Protein 3PFV (pdb70)

Secondary structure (DSSP, 8-state):
-HHHHHHHHHHHHHHHHT-GGG---SSSS-HHHHHHHHHHHHHHHHHHS-SHHHHHHHHT-HHHHHHHHHHHHHHHHHHHHHHHHGGGGG-TT-HHHHHHHHHHHHHHHHHHHHHHHSGGGS--GGGPPPSSHHHHHHHHHHHTT-SEEEHHHHHHHHHHHS----HHHHHHHHHHH-TT-SSEEEHHHHHHHHHHT--GGGHHHHHIIIIIS-TTB-SS--HHHHHHHHGGGTTSTTEEEEEE-SSSTTSEEEEEE-TTS-EEEE--SSS-HHHHHHHHHHTTSS-EETT-S-----GGG-/--SHHHHHHHHHHHHHHHHHHT-GGG----SSS-HHHHHHHHHHHHHHHHHH--SHHHHHHHHT-HHHHHHHHHHHHHHHHHHHHHHHHGGGGT-TT-HHHHHHHHHHHHHHHHHHHHHHHSGGG---GGG---SSHHHHHHHHHHHTT-SEEEHHHHHHHHHHHS----HHHHHHHHHHH-TT-SSEEEHHHHHHHHHHT--GGGHHHHHIIIIIS-TTB-SS--HHHHHHHHHTTTTSTTEEEEEE-SSSTTSEEEEEE-TTS-EEEE---SS-HHHHHHHHHHTTSS-EETT-S-----HHHH----/------TT-/------SS--

Foldseek 3Di:
DLLVVLLVLLVCLLVVVVPCLQVFDPAPLGSNCLSVLQNVLVVQQCVVLPDDVSVVVLCVQPVNVLLSVLSSVLSVVSVVLCVVCVVVSSPPPHPSVVVVLLSSLLSLVSSVLCCQQQPSNRGDLLPRQQDDPVLRVLCCVQPNRFFKAALVSVQVSLCVQPNDDDDVSSVVVCLQQVSNPSRMHGSSSSSLLCLQQDDPNCRSVSCCQQPVPFLQEDERDDPVRQQVLCLVVLVPWLEKHKYAHSVDGS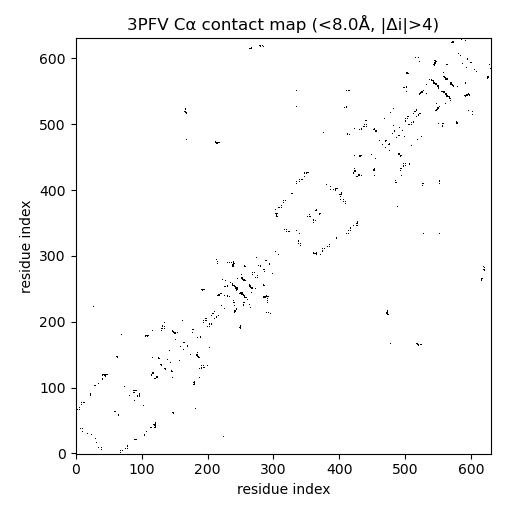WMWIWTRHPVSDIDIDIDDPDHPLVVLVVCCVVSRHQARSNHHDGDDSVVVD/DLAPVLQVVLLVLLVCLLVVVVPCLQVADPDPLGSNCLSVLQVVLVVQQVVVQPDPVSRVVCSVQVVSVLLSVLSSVLSVVSVVLCVVCPVVSSVPPHPSVVVVLLSSLLSLVSSVLCCQQQPSNRGDQLVRDQDDPVLVVQCCVQPNRAFKAALVSVQVSLCVQPNDDDDVSSVVVCLQQVSNPSRMHGSVSSSLLCLQQDDPNCRSVSCCQQPVPFLQEDESDDPVRQQVLCLVVLVPFLEKHKYADSVDGSWMWIWTHHPVSDIDIDIDDPDHPLVVLVVCCVVRHHQARSNHHDGDDSVVVVPPDD/DPPDDDPVD/DPPDDDPVND

Nearest PDB structures (foldseek):
  3zni-assembly3_I  TM=9.903E-01  e=4.155E-47  Homo sapiens
  8qni-assembly1_A  TM=9.647E-01  e=6.508E-46  Homo sapiens
  8vw5-assembly2_B  TM=9.435E-01  e=2.060E-46  Homo sapiens
  8vw5-assembly1_A  TM=9.538E-01  e=6.842E-46  Homo sapiens
  8qth-assembly1_A  TM=9.384E-01  e=2.641E-45  Homo sapiens

Organism: Homo sapiens (NCBI:txid9606)

GO terms:
  GO:0005515 protein binding (F, IPI)
  GO:0005886 plasma membrane (C, IDA)
  GO:0061630 ubiquitin protein ligase activity (F, IDA)
  GO:0050821 protein stabilization (P, IDA)
  GO:0050860 negative regulation of T cell receptor signaling pathway (P, IDA)
  GO:0050868 negative regulation of T cell activation (P, IDA)
  GO:0070534 protein K63-linked ubiquitination (P, IDA)
  GO:0061630 ubiquitin protein ligase activity (F, EXP)
  GO:0008270 zinc ion binding (F, TAS)
  GO:0006607 NLS-bearing protein import into nucleus (P, TAS)
  GO:0007165 signal transduction (P, TAS)
  GO:0005829 cytosol (C, IDA)

B-factor: mean 48.86, std 21.07, range [18.51, 140.25]

Structure (mmCIF, N/CA/C/O backbone):
data_3PFV
#
_entry.id   3PFV
#
_cell.length_a   60.063
_cell.length_b   98.934
_cell.length_c   61.978
_cell.angle_alpha   90.00
_cell.angle_beta   110.63
_cell.angle_gamma   90.00
#
_symmetry.space_group_name_H-M   'P 1 21 1'
#
loop_
_entity.id
_entity.type
_entity.pdbx_description
1 polymer 'E3 ubiquitin-protein ligase CBL-B'
2 polymer '11-meric peptide from Epidermal growth factor receptor'
3 non-polymer 'SODIUM ION'
4 non-polymer 'CHLORIDE ION'
5 non-polymer 'SULFATE ION'
6 non-polymer 1,2-ETHANEDIOL
7 non-polymer 'TETRAETHYLENE GLYCOL'
8 water water
#
loop_
_atom_site.group_PDB
_atom_site.id
_atom_site.type_symbol
_atom_site.label_atom_id
_atom_site.label_alt_id
_atom_site.label_comp_id
_atom_site.label_asym_id
_atom_site.label_entity_id
_atom_site.label_seq_id
_atom_site.pdbx_PDB_ins_code
_atom_site.Cartn_x
_atom_site.Cartn_y
_atom_site.Cartn_z
_atom_site.occupancy
_atom_site.B_iso_or_equiv
_atom_site.auth_seq_id
_atom_site.auth_comp_id
_atom_site.auth_asym_id
_atom_site.auth_atom_id
_atom_site.pdbx_PDB_model_num
ATOM 1 N N . ARG A 1 8 ? 37.254 0.078 31.709 1.00 60.14 44 ARG A N 1
ATOM 2 C CA . ARG A 1 8 ? 37.604 1.485 32.063 1.00 56.53 44 ARG A CA 1
ATOM 3 C C . ARG A 1 8 ? 37.128 2.509 31.017 1.00 54.39 44 ARG A C 1
ATOM 4 O O . ARG A 1 8 ? 37.274 3.714 31.234 1.00 64.28 44 ARG A O 1
ATOM 6 N N . THR A 1 9 ? 36.578 2.062 29.892 1.00 130.89 45 THR A N 1
ATOM 7 C CA . THR A 1 9 ? 36.244 2.999 28.809 1.00 116.98 45 THR A CA 1
ATOM 8 C C . THR A 1 9 ? 35.424 4.221 29.280 1.00 100.87 45 THR A C 1
ATOM 9 O O . THR A 1 9 ? 35.477 5.276 28.650 1.00 88.74 45 THR A O 1
ATOM 13 N N . VAL A 1 10 ? 34.722 4.079 30.408 1.00 94.96 46 VAL A N 1
ATOM 14 C CA . VAL A 1 10 ? 34.018 5.185 31.059 1.00 88.99 46 VAL A CA 1
ATOM 15 C C . VAL A 1 10 ? 34.901 6.376 31.472 1.00 91.20 46 VAL A C 1
ATOM 16 O O . VAL A 1 10 ? 34.394 7.487 31.642 1.00 91.50 46 VAL A O 1
ATOM 18 N N . GLU A 1 11 ? 36.206 6.149 31.634 1.00 98.25 47 GLU A N 1
ATOM 19 C CA . GLU A 1 11 ? 37.150 7.202 32.039 1.00 101.33 47 GLU A CA 1
ATOM 20 C C . GLU A 1 11 ? 37.549 8.092 30.864 1.00 95.99 47 GLU A C 1
ATOM 21 O O . GLU A 1 11 ? 37.640 9.306 31.011 1.00 93.23 47 GLU A O 1
ATOM 23 N N . LYS A 1 12 ? 37.807 7.483 29.711 1.00 97.80 48 LYS A N 1
ATOM 24 C CA . LYS A 1 12 ? 38.058 8.235 28.480 1.00 97.54 48 LYS A CA 1
ATOM 25 C C . LYS A 1 12 ? 36.803 8.989 28.027 1.00 88.36 48 LYS A C 1
ATOM 26 O O . LYS A 1 12 ? 36.906 10.061 27.428 1.00 83.99 48 LYS A O 1
ATOM 28 N N . THR A 1 13 ? 35.623 8.434 28.301 1.00 87.53 49 THR A N 1
ATOM 29 C CA . THR A 1 13 ? 34.387 9.126 27.964 1.00 82.40 49 THR A CA 1
ATOM 30 C C . THR A 1 13 ? 34.275 10.417 28.781 1.00 81.09 49 THR A C 1
ATOM 31 O O . THR A 1 13 ? 33.902 11.453 28.228 1.00 74.39 49 THR A O 1
ATOM 35 N N . TRP A 1 14 ? 34.624 10.369 30.072 1.00 84.71 50 TRP A N 1
ATOM 36 C CA . TRP A 1 14 ? 34.574 11.573 30.919 1.00 84.83 50 TRP A CA 1
ATOM 37 C C . TRP A 1 14 ? 35.546 12.652 30.461 1.00 85.73 50 TRP A C 1
ATOM 38 O O . TRP A 1 14 ? 35.266 13.842 30.596 1.00 82.02 50 TRP A O 1
ATOM 49 N N . LYS A 1 15 ? 36.704 12.231 29.960 1.00 90.79 51 LYS A N 1
ATOM 50 C CA . LYS A 1 15 ? 37.726 13.172 29.491 1.00 93.51 51 LYS A CA 1
ATOM 51 C C . LYS A 1 15 ? 37.208 13.915 28.272 1.00 82.96 51 LYS A C 1
ATOM 52 O O . LYS A 1 15 ? 37.321 15.138 28.174 1.00 76.93 51 LYS A O 1
ATOM 58 N N . LEU A 1 16 ? 36.620 13.160 27.356 1.00 79.30 52 LEU A N 1
ATOM 59 C CA . LEU A 1 16 ? 36.031 13.741 26.149 1.00 73.06 52 LEU A CA 1
ATOM 60 C C . LEU A 1 16 ? 34.885 14.685 26.510 1.00 64.39 52 LEU A C 1
ATOM 61 O O . LEU A 1 16 ? 34.794 15.776 25.960 1.00 61.55 52 LEU A O 1
ATOM 66 N N . MET A 1 17 ? 34.039 14.271 27.454 1.00 60.65 53 MET A N 1
ATOM 67 C CA . MET A 1 17 ? 32.941 15.113 27.948 1.00 57.73 53 MET A CA 1
ATOM 68 C C . MET A 1 17 ? 33.454 16.382 28.606 1.00 59.94 53 MET A C 1
ATOM 69 O O . MET A 1 17 ? 32.922 17.469 28.348 1.00 55.08 53 MET A O 1
ATOM 74 N N . ASP A 1 18 ? 34.454 16.234 29.475 1.00 66.06 54 ASP A N 1
ATOM 75 C CA . ASP A 1 18 ? 35.041 17.371 30.182 1.00 71.29 54 ASP A CA 1
ATOM 76 C C . ASP A 1 18 ? 35.572 18.382 29.179 1.00 70.01 54 ASP A C 1
ATOM 77 O O . ASP A 1 18 ? 35.395 19.586 29.347 1.00 71.58 54 ASP A O 1
ATOM 82 N N . LYS A 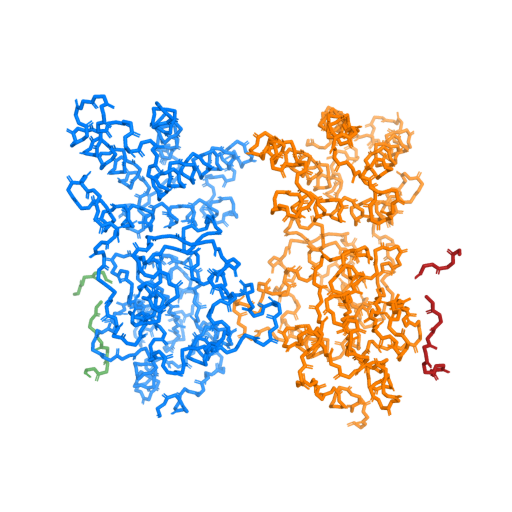1 19 ? 36.225 17.891 28.135 1.00 71.79 55 LYS A N 1
ATOM 83 C CA . LYS A 1 19 ? 36.715 18.767 27.078 1.00 75.25 55 LYS A CA 1
ATOM 84 C C . LYS A 1 19 ? 35.548 19.523 26.418 1.00 70.33 55 LYS A C 1
ATOM 85 O O . LYS A 1 19 ? 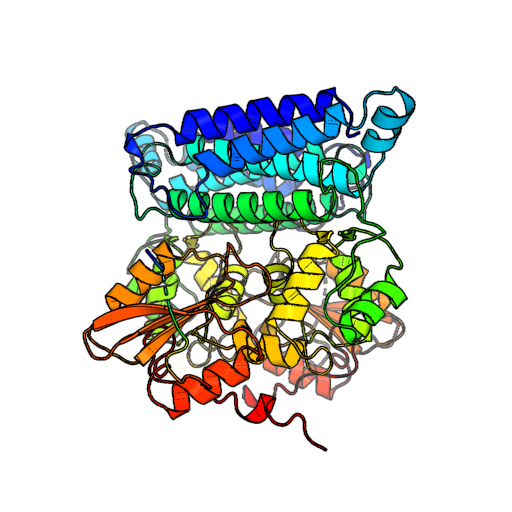35.597 20.743 26.280 1.00 73.98 55 LYS A O 1
ATOM 91 N N . VAL A 1 20 ? 34.496 18.810 26.033 1.00 61.51 56 VAL A N 1
ATOM 92 C CA . VAL A 1 20 ? 33.330 19.463 25.442 1.00 59.13 56 VAL A CA 1
ATOM 93 C C . VAL A 1 20 ? 32.810 20.581 26.351 1.00 58.03 56 VAL A C 1
ATOM 94 O O . VAL A 1 20 ? 32.565 21.691 25.884 1.00 53.97 56 VAL A O 1
ATOM 98 N N . VAL A 1 21 ? 32.650 20.272 27.642 1.00 61.49 57 VAL A N 1
ATOM 99 C CA . VAL A 1 21 ? 32.193 21.238 28.644 1.00 64.00 57 VAL A CA 1
ATOM 100 C C . VAL A 1 21 ? 33.140 22.425 28.739 1.00 71.06 57 VAL A C 1
ATOM 101 O O . VAL A 1 21 ? 32.730 23.570 28.553 1.00 72.65 57 VAL A O 1
ATOM 105 N N . ARG A 1 22 ? 34.410 22.134 29.015 1.00 76.99 58 ARG A N 1
ATOM 106 C CA . ARG A 1 22 ? 35.466 23.152 29.080 1.00 85.60 58 ARG A CA 1
ATOM 107 C C . ARG A 1 22 ? 35.389 24.037 27.851 1.00 82.82 58 ARG A C 1
ATOM 108 O O . ARG A 1 22 ? 35.635 25.239 27.889 1.00 85.87 58 ARG A O 1
ATOM 116 N N . LEU A 1 23 ? 34.989 23.404 26.763 1.00 79.78 59 LEU A N 1
ATOM 117 C CA . LEU A 1 23 ? 35.027 23.999 25.458 1.00 83.44 59 LEU A CA 1
ATOM 118 C C . LEU A 1 23 ? 33.740 24.772 25.167 1.00 79.52 59 LEU A C 1
ATOM 119 O O . LEU A 1 23 ? 33.757 25.783 24.457 1.00 76.47 59 LEU A O 1
ATOM 124 N N . CYS A 1 24 ? 32.636 24.300 25.742 1.00 77.20 60 CYS A N 1
ATOM 125 C CA . CYS A 1 24 ? 31.358 25.008 25.696 1.00 78.99 60 CYS A CA 1
ATOM 126 C C . CYS A 1 24 ? 31.227 26.078 26.786 1.00 84.57 60 CYS A C 1
ATOM 127 O O . CYS A 1 24 ? 30.234 26.816 26.820 1.00 83.33 60 CYS A O 1
ATOM 130 N N . GLN A 1 25 ? 32.220 26.158 27.673 1.00 88.13 61 GLN A N 1
ATOM 131 C CA . GLN A 1 25 ? 32.268 27.207 28.699 1.00 93.95 61 GLN A CA 1
ATOM 132 C C . GLN A 1 25 ? 32.799 28.543 28.158 1.00 98.33 61 GLN A C 1
ATOM 133 O O . GLN A 1 25 ? 32.661 29.574 28.826 1.00 102.29 61 GLN A O 1
ATOM 139 N N . ASN A 1 26 ? 33.407 28.515 26.967 1.00 90.79 62 ASN A N 1
ATOM 140 C CA . ASN A 1 26 ? 33.926 29.718 26.300 1.00 93.68 62 ASN A CA 1
ATOM 141 C C . ASN A 1 26 ? 32.845 30.796 26.156 1.00 94.41 62 ASN A C 1
ATOM 142 O O . ASN A 1 26 ? 31.987 30.688 25.280 1.00 95.51 62 ASN A O 1
ATOM 147 N N . PRO A 1 27 ? 32.901 31.853 27.000 1.00 94.54 63 PRO A N 1
ATOM 148 C CA . PRO A 1 27 ? 31.815 32.846 27.074 1.00 90.78 63 PRO A CA 1
ATOM 149 C C . PRO A 1 27 ? 31.540 33.648 25.788 1.00 90.23 63 PRO A C 1
ATOM 150 O O . PRO A 1 27 ? 30.537 34.368 25.726 1.00 88.16 63 PRO A O 1
ATOM 154 N N . LYS A 1 28 ? 32.414 33.530 24.785 1.00 89.18 64 LYS A N 1
ATOM 155 C CA . LYS A 1 28 ? 32.137 34.051 23.434 1.00 89.08 64 LYS A CA 1
ATOM 156 C C . LYS A 1 28 ? 30.853 33.447 22.796 1.00 86.12 64 LYS A C 1
ATOM 157 O O . LYS A 1 28 ? 30.184 34.099 21.989 1.00 84.27 64 LYS A O 1
ATOM 163 N N . LEU A 1 29 ? 30.516 32.212 23.169 1.00 82.09 65 LEU A N 1
ATOM 164 C CA . LEU A 1 29 ? 29.306 31.547 22.683 1.00 80.13 65 LEU A CA 1
ATOM 165 C C . LEU A 1 29 ? 27.996 32.218 23.140 1.00 79.60 65 LEU A C 1
ATOM 166 O O . LEU A 1 29 ? 26.961 32.067 22.482 1.00 76.98 65 LEU A O 1
ATOM 171 N N . GLN A 1 30 ? 28.039 32.938 24.265 1.00 78.44 66 GLN A N 1
ATOM 172 C CA . GLN A 1 30 ? 26.837 33.493 24.894 1.00 76.43 66 GLN A CA 1
ATOM 173 C C . GLN A 1 30 ? 25.732 32.445 25.070 1.00 71.14 66 GLN A C 1
ATOM 174 O O . GLN A 1 30 ? 24.556 32.736 24.811 1.00 65.85 66 GLN A O 1
ATOM 180 N N . LEU A 1 31 ? 26.096 31.238 25.504 1.00 69.13 67 LEU A N 1
ATOM 181 C CA . LEU A 1 31 ? 25.110 30.143 25.633 1.00 66.06 67 LEU A CA 1
ATOM 182 C C . LEU A 1 31 ? 24.027 30.486 26.649 1.00 63.19 67 LEU A C 1
ATOM 183 O O . LEU A 1 31 ? 24.317 31.025 27.719 1.00 65.65 67 LEU A O 1
ATOM 188 N N . LYS A 1 32 ? 22.788 30.159 26.304 1.00 62.98 68 LYS A N 1
ATOM 189 C CA . LYS A 1 32 ? 21.632 30.439 27.144 1.00 62.41 68 LYS A CA 1
ATOM 190 C C . LYS A 1 32 ? 21.333 29.271 28.079 1.00 60.07 68 LYS A C 1
ATOM 191 O O . LYS A 1 32 ? 21.167 28.125 27.630 1.00 50.71 68 LYS A O 1
ATOM 197 N N . ASN A 1 33 ? 21.275 29.579 29.376 1.00 61.90 69 ASN A N 1
ATOM 198 C CA . ASN A 1 33 ? 20.824 28.636 30.384 1.00 62.76 69 ASN A CA 1
ATOM 199 C C . ASN A 1 33 ? 19.348 28.379 30.147 1.00 60.94 69 ASN A C 1
ATOM 200 O O . ASN A 1 33 ? 18.486 29.056 30.692 1.00 60.76 69 ASN A O 1
ATOM 205 N N . SER A 1 34 ? 19.098 27.383 29.312 1.00 59.65 70 SER A N 1
ATOM 206 C CA . SER A 1 34 ? 17.776 27.021 28.876 1.00 58.16 70 SER A CA 1
ATOM 207 C C . SER A 1 34 ? 17.880 25.583 28.397 1.00 51.99 70 SER A C 1
ATOM 208 O O . SER A 1 34 ? 18.773 25.255 27.633 1.00 52.74 70 SER A O 1
ATOM 211 N N . PRO A 1 35 ? 16.975 24.712 28.850 1.00 48.18 71 PRO A N 1
ATOM 212 C CA . PRO A 1 35 ? 17.070 23.351 28.352 1.00 45.34 71 PRO A CA 1
ATOM 213 C C . PRO A 1 35 ? 16.903 23.276 26.831 1.00 43.52 71 PRO A C 1
ATOM 214 O O . PRO A 1 35 ? 15.998 23.903 26.291 1.00 41.63 71 PRO A O 1
ATOM 218 N N . PRO A 1 36 ? 17.773 22.515 26.139 1.00 43.53 72 PRO A N 1
ATOM 219 C CA . PRO A 1 36 ? 18.856 21.705 26.666 1.00 39.91 72 PRO A CA 1
ATOM 220 C C . PRO A 1 36 ? 20.101 22.541 26.801 1.00 42.67 72 PRO A C 1
ATOM 221 O O . PRO A 1 36 ? 20.548 23.161 25.832 1.00 38.29 72 PRO A O 1
ATOM 225 N N . TYR A 1 37 ? 20.657 22.568 28.011 1.00 45.88 73 TYR A N 1
ATOM 226 C CA . TYR A 1 37 ? 21.812 23.389 28.327 1.00 41.78 73 TYR A CA 1
ATOM 227 C C . TYR A 1 37 ? 22.982 22.470 28.547 1.00 43.50 73 TYR A C 1
ATOM 228 O O . TYR A 1 37 ? 23.006 21.759 29.538 1.00 42.23 73 TYR A O 1
ATOM 237 N N . ILE A 1 38 ? 23.941 22.487 27.625 1.00 41.29 74 ILE A N 1
ATOM 238 C CA . ILE A 1 38 ? 25.010 21.500 27.602 1.00 45.72 74 ILE A CA 1
ATOM 239 C C . ILE A 1 38 ? 25.889 21.550 28.870 1.00 47.13 74 ILE A C 1
ATOM 240 O O . ILE A 1 38 ? 26.410 20.527 29.309 1.00 45.19 74 ILE A O 1
ATOM 245 N N . LEU A 1 39 ? 26.019 22.729 29.468 1.00 48.53 75 LEU A N 1
ATOM 246 C CA . LEU A 1 39 ? 26.890 22.907 30.644 1.00 51.69 75 LEU A CA 1
ATOM 247 C C . LEU A 1 39 ? 26.274 22.311 31.913 1.00 52.98 75 LEU A C 1
ATOM 248 O O . LEU A 1 39 ? 26.969 22.117 32.896 1.00 56.13 75 LEU A O 1
ATOM 253 N N . ASP A 1 40 ? 24.972 22.037 31.899 1.00 52.28 76 ASP A N 1
ATOM 254 C CA . ASP A 1 40 ? 24.354 21.249 32.963 1.00 51.74 76 ASP A CA 1
ATOM 255 C C . ASP A 1 40 ? 24.347 19.753 32.566 1.00 52.01 76 ASP A C 1
ATOM 256 O O . ASP A 1 40 ? 24.650 18.881 33.394 1.00 55.61 76 ASP A O 1
ATOM 261 N N . ILE A 1 41 ? 24.023 19.458 31.301 1.00 47.24 77 ILE A N 1
ATOM 262 C CA . ILE A 1 41 ? 23.755 18.080 30.863 1.00 40.97 77 ILE A CA 1
ATOM 263 C C . ILE A 1 41 ? 24.967 17.156 30.942 1.00 41.77 77 ILE A C 1
ATOM 264 O O . ILE A 1 41 ? 24.825 16.017 31.376 1.00 40.35 77 ILE A O 1
ATOM 269 N N . LEU A 1 42 ? 26.115 17.613 30.454 1.00 42.83 78 LEU A N 1
ATOM 270 C CA . LEU A 1 42 ? 27.336 16.790 30.438 1.00 52.85 78 LEU A CA 1
ATOM 271 C C . LEU A 1 42 ? 27.908 16.487 31.839 1.00 54.37 78 LEU A C 1
ATOM 272 O O . LEU A 1 42 ? 28.336 15.357 32.089 1.00 54.75 78 LEU A O 1
ATOM 277 N N . PRO A 1 43 ? 27.936 17.493 32.745 1.00 54.88 79 PRO A N 1
ATOM 278 C CA . PRO A 1 43 ? 28.301 17.209 34.137 1.00 55.15 79 PRO A CA 1
ATOM 279 C C . PRO A 1 43 ? 27.272 16.382 34.887 1.00 55.64 79 PRO A C 1
ATOM 280 O O . PRO A 1 43 ? 27.655 15.557 35.693 1.00 52.80 79 PRO A O 1
ATOM 284 N N . ASP A 1 44 ? 25.981 16.604 34.642 1.00 54.61 80 ASP A N 1
ATOM 285 C CA . ASP A 1 44 ? 24.946 15.752 35.228 1.00 52.69 80 ASP A CA 1
ATOM 286 C C . ASP A 1 44 ? 25.062 14.306 34.739 1.00 53.79 80 ASP A C 1
ATOM 287 O O . ASP A 1 44 ? 24.630 13.392 35.440 1.00 53.92 80 ASP A O 1
ATOM 292 N N . THR A 1 45 ? 25.620 14.113 33.536 1.00 50.72 81 THR A N 1
ATOM 293 C CA . THR A 1 45 ? 25.795 12.780 32.923 1.00 53.61 81 THR A CA 1
ATOM 294 C C . THR A 1 45 ? 26.990 12.065 33.511 1.00 55.09 81 THR A C 1
ATOM 295 O O . THR A 1 45 ? 26.926 10.899 33.846 1.00 54.44 81 THR A O 1
ATOM 299 N N . TYR A 1 46 ? 28.097 12.777 33.605 1.00 62.62 82 TYR A N 1
ATOM 300 C CA . TYR A 1 46 ? 29.238 12.303 34.378 1.00 67.02 82 TYR A CA 1
ATOM 301 C C . TYR A 1 46 ? 28.827 11.924 35.807 1.00 64.75 82 TYR A C 1
ATOM 302 O O . TYR A 1 46 ? 29.299 10.932 36.329 1.00 67.77 82 TYR A O 1
ATOM 311 N N . GLN A 1 47 ? 27.909 12.691 36.400 1.00 61.91 83 GLN A N 1
ATOM 312 C CA A GLN A 1 47 ? 27.456 12.449 37.775 0.60 60.27 83 GLN A CA 1
ATOM 313 C CA B GLN A 1 47 ? 27.451 12.467 37.773 0.40 60.61 83 GLN A CA 1
ATOM 314 C C . GLN A 1 47 ? 26.639 11.171 37.884 1.00 58.27 83 GLN A C 1
ATOM 315 O O . GLN A 1 47 ? 26.835 10.375 38.784 1.00 56.09 83 GLN A O 1
ATOM 326 N N . HIS A 1 48 ? 25.721 10.962 36.958 1.00 59.08 84 HIS A N 1
ATOM 327 C CA . HIS A 1 48 ? 24.934 9.736 36.984 1.00 54.25 84 HIS A CA 1
ATOM 328 C C . HIS A 1 48 ? 25.793 8.552 36.618 1.00 49.31 84 HIS A C 1
ATOM 329 O O . HIS A 1 48 ? 25.521 7.434 37.054 1.00 44.26 84 HIS A O 1
ATOM 336 N N . LEU A 1 49 ? 26.832 8.802 35.821 1.00 49.13 85 LEU A N 1
ATOM 337 C CA . LEU A 1 49 ? 27.827 7.779 35.545 1.00 50.88 85 LEU A CA 1
ATOM 338 C C . LEU A 1 49 ? 28.634 7.468 36.826 1.00 52.04 85 LEU A C 1
ATOM 339 O O . LEU A 1 49 ? 28.881 6.299 37.116 1.00 48.39 85 LEU A O 1
ATOM 344 N N . ARG A 1 50 ? 29.015 8.500 37.583 1.00 53.72 86 ARG A N 1
ATOM 345 C CA . ARG A 1 50 ? 29.576 8.314 38.928 1.00 57.68 86 ARG A CA 1
ATOM 346 C C . ARG A 1 50 ? 28.640 7.444 39.772 1.00 55.83 86 ARG A C 1
ATOM 347 O O . ARG A 1 50 ? 29.063 6.458 40.392 1.00 50.65 86 ARG A O 1
ATOM 355 N N . LEU A 1 51 ? 27.358 7.822 39.779 1.00 55.39 87 LEU A N 1
ATOM 356 C CA . LEU A 1 51 ? 26.334 7.127 40.564 1.00 55.74 87 LEU A CA 1
ATOM 357 C C . LEU A 1 51 ? 26.224 5.659 40.189 1.00 55.94 87 LEU A C 1
ATOM 358 O O . LEU A 1 51 ? 25.954 4.833 41.058 1.00 57.63 87 LEU A O 1
ATOM 363 N N . ILE A 1 52 ? 26.435 5.347 38.901 1.00 51.14 88 ILE A N 1
ATOM 364 C CA . ILE A 1 52 ? 26.402 3.972 38.417 1.00 46.59 88 ILE A CA 1
ATOM 365 C C . ILE A 1 52 ? 27.629 3.175 38.883 1.00 48.94 88 ILE A C 1
ATOM 366 O O . ILE A 1 52 ? 27.484 2.095 39.419 1.00 49.29 88 ILE A O 1
ATOM 371 N N . LEU A 1 53 ? 28.826 3.706 38.660 1.00 50.72 89 LEU A N 1
ATOM 372 C CA . LEU A 1 53 ? 30.071 3.034 39.066 1.00 54.61 89 LEU A CA 1
ATOM 373 C C . LEU A 1 53 ? 30.139 2.781 40.571 1.00 57.86 89 LEU A C 1
ATOM 374 O O . LEU A 1 53 ? 30.664 1.772 41.016 1.00 60.80 89 LEU A O 1
ATOM 379 N N . SER A 1 54 ? 29.620 3.717 41.350 1.00 64.18 90 SER A N 1
ATOM 380 C CA . SER A 1 54 ? 29.561 3.575 42.804 1.00 67.42 90 SER A CA 1
ATOM 381 C C . SER A 1 54 ? 28.509 2.551 43.274 1.00 68.69 90 SER A C 1
ATOM 382 O O . SER A 1 54 ? 28.650 1.972 44.351 1.00 70.54 90 SER A O 1
ATOM 385 N N . LYS A 1 55 ? 27.451 2.347 42.497 1.00 65.43 91 LYS A N 1
ATOM 386 C CA . LYS A 1 55 ? 26.464 1.300 42.813 1.00 65.47 91 LYS A CA 1
ATOM 387 C C . LYS A 1 55 ? 26.987 -0.071 42.395 1.00 63.85 91 LYS A C 1
ATOM 388 O O . LYS A 1 55 ? 26.541 -1.104 42.899 1.00 68.27 91 LYS A O 1
ATOM 390 N N . TYR A 1 56 ? 27.926 -0.070 41.455 1.00 59.58 92 TYR A N 1
ATOM 391 C CA . TYR A 1 56 ? 28.599 -1.289 41.022 1.00 59.14 92 TYR A CA 1
ATOM 392 C C . TYR A 1 56 ? 30.017 -1.268 41.641 1.00 58.62 92 TYR A C 1
ATOM 393 O O . TYR A 1 56 ? 31.007 -0.949 40.983 1.00 55.24 92 TYR A O 1
ATOM 402 N N . ASP A 1 57 ? 30.085 -1.633 42.917 1.00 63.32 93 ASP A N 1
ATOM 403 C CA . ASP A 1 57 ? 31.182 -1.212 43.819 1.00 68.67 93 ASP A CA 1
ATOM 404 C C . ASP A 1 57 ? 32.392 -2.148 43.932 1.00 68.89 93 ASP A C 1
ATOM 405 O O . ASP A 1 57 ? 33.402 -1.787 44.544 1.00 73.17 93 ASP A O 1
ATOM 410 N N . ASP A 1 58 ? 32.290 -3.342 43.358 1.00 66.04 94 ASP A N 1
ATOM 411 C CA . ASP A 1 58 ? 33.387 -4.307 43.393 1.00 59.16 94 ASP A CA 1
ATOM 412 C C . ASP A 1 58 ? 33.678 -4.840 41.984 1.00 52.48 94 ASP A C 1
ATOM 413 O O . ASP A 1 58 ? 33.108 -4.361 41.009 1.00 45.60 94 ASP A O 1
ATOM 418 N N . ASN A 1 59 ? 34.564 -5.820 41.879 1.00 53.52 95 ASN A N 1
ATOM 419 C CA . ASN A 1 59 ? 35.034 -6.299 40.573 1.00 56.92 95 ASN A CA 1
ATOM 420 C C . ASN A 1 59 ? 33.993 -7.108 39.786 1.00 56.13 95 ASN A C 1
ATOM 421 O O . ASN A 1 59 ? 33.846 -6.890 38.575 1.00 62.28 95 ASN A O 1
ATOM 426 N N . GLN A 1 60 ? 33.259 -8.009 40.444 1.00 55.35 96 GLN A N 1
ATOM 427 C CA . GLN A 1 60 ? 32.177 -8.754 39.756 1.00 60.12 96 GLN A CA 1
ATOM 428 C C . GLN A 1 60 ? 31.118 -7.841 39.215 1.00 56.71 96 GLN A C 1
ATOM 429 O O . GLN A 1 60 ? 30.731 -7.949 38.047 1.00 61.90 96 GLN A O 1
ATOM 431 N N . LYS A 1 61 ? 30.638 -6.943 40.069 1.00 52.42 97 LYS A N 1
ATOM 432 C CA . LYS A 1 61 ? 29.599 -6.010 39.644 1.00 50.53 97 LYS A CA 1
ATOM 433 C C . LYS A 1 61 ? 30.120 -5.224 38.455 1.00 46.55 97 LYS A C 1
ATOM 434 O O . LYS A 1 61 ? 29.420 -5.067 37.489 1.00 41.59 97 LYS A O 1
ATOM 440 N N . LEU A 1 62 ? 31.366 -4.754 38.533 1.00 51.65 98 LEU A N 1
ATOM 441 C CA . LEU A 1 62 ? 32.010 -4.054 37.411 1.00 56.85 98 LEU A CA 1
ATOM 442 C C . LEU A 1 62 ? 32.138 -4.952 36.158 1.00 57.30 98 LEU A C 1
ATOM 443 O O . LEU A 1 62 ? 32.059 -4.464 35.022 1.00 52.23 98 LEU A O 1
ATOM 448 N N . ALA A 1 63 ? 32.321 -6.255 36.375 1.00 63.43 99 ALA A N 1
ATOM 449 C CA . ALA A 1 63 ? 32.388 -7.219 35.282 1.00 66.84 99 ALA A CA 1
ATOM 450 C C . ALA A 1 63 ? 31.031 -7.405 34.598 1.00 66.70 99 ALA A C 1
ATOM 451 O O . ALA A 1 63 ? 30.945 -7.406 33.377 1.00 64.73 99 ALA A O 1
ATOM 453 N N . GLN A 1 64 ? 29.978 -7.556 35.393 1.00 68.07 100 GLN A N 1
ATOM 454 C CA . GLN A 1 64 ? 28.631 -7.713 34.860 1.00 71.76 100 GLN A CA 1
ATOM 455 C C . GLN A 1 64 ? 28.209 -6.468 34.044 1.00 70.16 100 GLN A C 1
ATOM 456 O O . GLN A 1 64 ? 27.647 -6.585 32.945 1.00 68.02 100 GLN A O 1
ATOM 462 N N . LEU A 1 65 ? 28.518 -5.291 34.585 1.00 65.73 101 LEU A N 1
ATOM 463 C CA . LEU A 1 65 ? 28.268 -4.013 33.917 1.00 64.59 101 LEU A CA 1
ATOM 464 C C . LEU A 1 65 ? 28.980 -3.952 32.570 1.00 65.98 101 LEU A C 1
ATOM 465 O O . LEU A 1 65 ? 28.400 -3.533 31.580 1.00 64.76 101 LEU A O 1
ATOM 470 N N . SER A 1 66 ? 30.239 -4.376 32.542 1.00 65.82 102 SER A N 1
ATOM 471 C CA . SER A 1 66 ? 31.028 -4.340 31.317 1.00 65.44 102 SER A CA 1
ATOM 472 C C . SER A 1 66 ? 30.430 -5.235 30.232 1.00 66.20 102 SER A C 1
ATOM 473 O O . SER A 1 66 ? 30.721 -5.047 29.058 1.00 66.54 102 SER A O 1
ATOM 476 N N . GLU A 1 67 ? 29.624 -6.217 30.633 1.00 65.16 103 GLU A N 1
ATOM 477 C CA . GLU A 1 67 ? 28.916 -7.078 29.692 1.00 68.57 103 GLU A CA 1
ATOM 478 C C . GLU A 1 67 ? 27.460 -6.668 29.445 1.00 67.95 103 GLU A C 1
ATOM 479 O O . GLU A 1 67 ? 26.781 -7.309 28.644 1.00 72.10 103 GLU A O 1
ATOM 485 N N . ASN A 1 68 ? 26.975 -5.628 30.129 1.00 63.69 104 ASN A N 1
ATOM 486 C CA . ASN A 1 68 ? 25.610 -5.135 29.917 1.00 65.53 104 ASN A CA 1
ATOM 487 C C . ASN A 1 68 ? 25.494 -4.427 28.556 1.00 63.18 104 ASN A C 1
ATOM 488 O O . ASN A 1 68 ? 26.155 -3.405 28.293 1.00 59.01 104 ASN A O 1
ATOM 493 N N . GLU A 1 69 ? 24.663 -4.996 27.694 1.00 62.28 105 GLU A N 1
ATOM 494 C CA . GLU A 1 69 ? 24.610 -4.573 26.299 1.00 66.40 105 GLU A CA 1
ATOM 495 C C . GLU A 1 69 ? 24.194 -3.106 26.172 1.00 57.03 105 GLU A C 1
ATOM 496 O O . GLU A 1 69 ? 24.907 -2.320 25.551 1.00 56.01 105 GLU A O 1
ATOM 502 N N . TYR A 1 70 ? 23.106 -2.712 26.820 1.00 46.58 106 TYR A N 1
ATOM 503 C CA . TYR A 1 70 ? 22.723 -1.307 26.769 1.00 45.53 106 TYR A CA 1
ATOM 504 C C . TYR A 1 70 ? 23.879 -0.390 27.193 1.00 47.57 106 TYR A C 1
ATOM 505 O O . TYR A 1 70 ? 24.137 0.626 26.536 1.00 51.68 106 TYR A O 1
ATOM 514 N N . PHE A 1 71 ? 24.565 -0.735 28.283 1.00 47.66 107 PHE A N 1
ATOM 515 C CA . PHE A 1 71 ? 25.620 0.125 28.803 1.00 47.07 107 PHE A CA 1
ATOM 516 C C . PHE A 1 71 ? 26.826 0.218 27.849 1.00 49.73 107 PHE A C 1
ATOM 517 O O . PHE A 1 71 ? 27.480 1.260 27.752 1.00 54.49 107 PHE A O 1
ATOM 525 N N . LYS A 1 72 ? 27.127 -0.877 27.169 1.00 52.27 108 LYS A N 1
ATOM 526 C CA . LYS A 1 72 ? 28.175 -0.880 26.155 1.00 54.89 108 LYS A CA 1
ATOM 527 C C . LYS A 1 72 ? 27.812 0.094 25.034 1.00 52.52 108 LYS A C 1
ATOM 528 O O . LYS A 1 72 ? 28.614 0.938 24.643 1.00 49.29 108 LYS A O 1
ATOM 534 N N . ILE A 1 73 ? 26.593 -0.020 24.532 1.00 55.87 109 ILE A N 1
ATOM 535 C CA . ILE A 1 73 ? 26.124 0.864 23.462 1.00 53.31 109 ILE A CA 1
ATOM 536 C C . ILE A 1 73 ? 26.158 2.326 23.949 1.00 48.40 109 ILE A C 1
ATOM 537 O O . ILE A 1 73 ? 26.669 3.212 23.254 1.00 48.51 109 ILE A O 1
ATOM 542 N N . TYR A 1 74 ? 25.661 2.561 25.164 1.00 47.02 110 TYR A N 1
ATOM 543 C CA . TYR A 1 74 ? 25.618 3.912 25.740 1.00 47.36 110 TYR A CA 1
ATOM 544 C C . TYR A 1 74 ? 27.002 4.574 25.811 1.00 50.34 110 TYR A C 1
ATOM 545 O O . TYR A 1 74 ? 27.201 5.706 25.349 1.00 50.28 110 TYR A O 1
ATOM 554 N N . ILE A 1 75 ? 27.957 3.873 26.403 1.00 50.06 111 ILE A N 1
ATOM 555 C CA . ILE A 1 75 ? 29.271 4.446 26.601 1.00 50.80 111 ILE A CA 1
ATOM 556 C C . ILE A 1 75 ? 29.913 4.726 25.250 1.00 50.06 111 ILE A C 1
ATOM 557 O O . ILE A 1 75 ? 30.516 5.787 25.053 1.00 52.81 111 ILE A O 1
ATOM 562 N N . ASP A 1 76 ? 29.771 3.783 24.318 1.00 50.59 112 ASP A N 1
ATOM 563 C CA . ASP A 1 76 ? 30.234 4.006 22.944 1.00 53.93 112 ASP A CA 1
ATOM 564 C C . ASP A 1 76 ? 29.606 5.269 22.349 1.00 52.28 112 ASP A C 1
ATOM 565 O O . ASP A 1 76 ? 30.329 6.141 21.859 1.00 54.76 112 ASP A O 1
ATOM 570 N N . SER A 1 77 ? 28.275 5.367 22.402 1.00 46.29 113 SER A N 1
ATOM 571 C CA . SER A 1 77 ? 27.545 6.483 21.774 1.00 44.59 113 SER A CA 1
ATOM 572 C C . SER A 1 77 ? 28.097 7.807 22.288 1.00 47.60 113 SER A C 1
ATOM 573 O O . SER A 1 77 ? 28.305 8.797 21.587 1.00 46.65 113 SER A O 1
ATOM 576 N N . LEU A 1 78 ? 28.359 7.775 23.562 1.00 51.94 114 LEU A N 1
ATOM 577 C CA . LEU A 1 78 ? 28.701 8.936 24.306 1.00 52.26 114 LEU A CA 1
ATOM 578 C C . LEU A 1 78 ? 30.151 9.331 24.001 1.00 53.86 114 LEU A C 1
ATOM 579 O O . LEU A 1 78 ? 30.498 10.508 23.954 1.00 53.61 114 LEU A O 1
ATOM 584 N N . MET A 1 79 ? 30.995 8.336 23.788 1.00 53.95 115 MET A N 1
ATOM 585 C CA . MET A 1 79 ? 32.310 8.593 23.251 1.00 58.57 115 MET A CA 1
ATOM 586 C C . MET A 1 79 ? 32.128 9.163 21.846 1.00 54.72 115 MET A C 1
ATOM 587 O O . MET A 1 79 ? 32.624 10.244 21.538 1.00 53.48 115 MET A O 1
ATOM 592 N N . LYS A 1 80 ? 31.414 8.428 21.002 1.00 54.61 116 LYS A N 1
ATOM 593 C CA . LYS A 1 80 ? 31.217 8.836 19.622 1.00 58.67 116 LYS A CA 1
ATOM 594 C C . LYS A 1 80 ? 30.793 10.297 19.617 1.00 51.67 116 LYS A C 1
ATOM 595 O O . LYS A 1 80 ? 31.445 11.144 19.015 1.00 55.47 116 LYS A O 1
ATOM 601 N N . LYS A 1 81 ? 29.706 10.592 20.323 1.00 48.97 117 LYS A N 1
ATOM 602 C CA . LYS A 1 81 ? 29.086 11.930 20.281 1.00 47.32 117 LYS A CA 1
ATOM 603 C C . LYS A 1 81 ? 29.994 13.017 20.866 1.00 48.56 117 LYS A C 1
ATOM 604 O O . LYS A 1 81 ? 30.009 14.164 20.384 1.00 43.62 117 LYS A O 1
ATOM 610 N N . SER A 1 82 ? 30.762 12.646 21.894 1.00 49.64 118 SER A N 1
ATOM 611 C CA . SER A 1 82 ? 31.683 13.572 22.507 1.00 52.62 118 SER A CA 1
ATOM 612 C C . SER A 1 82 ? 32.793 13.851 21.512 1.00 53.54 118 SER A C 1
ATOM 613 O O . SER A 1 82 ? 33.156 15.008 21.297 1.00 53.71 118 SER A O 1
ATOM 616 N N . LYS A 1 83 ? 33.293 12.801 20.868 1.00 54.53 119 LYS A N 1
ATOM 617 C CA . LYS A 1 83 ? 34.274 12.968 19.803 1.00 59.78 119 LYS A CA 1
ATOM 618 C C . LYS A 1 83 ? 33.718 13.883 18.721 1.00 59.55 119 LYS A C 1
ATOM 619 O O . LYS A 1 83 ? 34.417 14.776 18.235 1.00 62.34 119 LYS A O 1
ATOM 625 N N . ARG A 1 84 ? 32.452 13.688 18.375 1.00 56.09 120 ARG A N 1
ATOM 626 C CA . ARG A 1 84 ? 31.818 14.472 17.318 1.00 53.72 120 ARG A CA 1
ATOM 627 C C . ARG A 1 84 ? 31.784 15.971 17.635 1.00 51.46 120 ARG A C 1
ATOM 628 O O . ARG A 1 84 ? 32.102 16.810 16.794 1.00 54.06 120 ARG A O 1
ATOM 636 N N . ALA A 1 85 ? 31.408 16.308 18.857 1.00 53.63 121 ALA A N 1
ATOM 637 C CA . ALA A 1 85 ? 31.341 17.715 19.281 1.00 53.64 121 ALA A CA 1
ATOM 638 C C . ALA A 1 85 ? 32.728 18.358 19.269 1.00 59.40 121 ALA A C 1
ATOM 639 O O . ALA A 1 85 ? 32.885 19.514 18.884 1.00 61.27 121 ALA A O 1
ATOM 641 N N . ILE A 1 86 ? 33.741 17.605 19.685 1.00 65.78 122 ILE A N 1
ATOM 642 C CA . ILE A 1 86 ? 35.121 18.078 19.595 1.00 66.73 122 ILE A CA 1
ATOM 643 C C . ILE A 1 86 ? 35.449 18.376 18.133 1.00 68.14 122 ILE A C 1
ATOM 644 O O . ILE A 1 86 ? 36.002 19.440 17.844 1.00 71.22 122 ILE A O 1
ATOM 649 N N . ARG A 1 87 ? 35.068 17.460 17.225 1.00 61.34 123 ARG A N 1
ATOM 650 C CA . ARG A 1 87 ? 35.396 17.584 15.796 1.00 63.35 123 ARG A CA 1
ATOM 651 C C . ARG A 1 87 ? 34.726 18.833 15.273 1.00 66.71 123 ARG A C 1
ATOM 652 O O . ARG A 1 87 ? 35.253 19.528 14.411 1.00 66.70 123 ARG A O 1
ATOM 660 N N . LEU A 1 88 ? 33.541 19.112 15.804 1.00 69.01 124 LEU A N 1
ATOM 661 C CA . LEU A 1 88 ? 32.795 20.282 15.394 1.00 71.63 124 LEU A CA 1
ATOM 662 C C . LEU A 1 88 ? 33.598 21.561 15.656 1.00 74.16 124 LEU A C 1
ATOM 663 O O . LEU A 1 88 ? 33.793 22.369 14.745 1.00 76.23 124 LEU A O 1
ATOM 668 N N . PHE A 1 89 ? 34.089 21.711 16.889 1.00 76.79 125 PHE A N 1
ATOM 669 C CA . PHE A 1 89 ? 34.823 22.919 17.320 1.00 76.02 125 PHE A CA 1
ATOM 670 C C . PHE A 1 89 ? 36.154 23.134 16.557 1.00 79.14 125 PHE A C 1
ATOM 671 O O . PHE A 1 89 ? 36.553 24.279 16.304 1.00 73.40 125 PHE A O 1
ATOM 679 N N . LYS A 1 90 ? 36.811 22.030 16.193 1.00 82.77 126 LYS A N 1
ATOM 680 C CA . LYS A 1 90 ? 38.066 22.039 15.424 1.00 89.88 126 LYS A CA 1
ATOM 681 C C . LYS A 1 90 ? 37.867 22.442 13.965 1.00 90.78 126 LYS A C 1
ATOM 682 O O . LYS A 1 90 ? 38.701 23.139 13.389 1.00 97.81 126 LYS A O 1
ATOM 688 N N . GLU A 1 91 ? 36.777 21.968 13.369 1.00 88.29 127 GLU A N 1
ATOM 689 C CA . GLU A 1 91 ? 36.451 22.251 11.972 1.00 88.38 127 GLU A CA 1
ATOM 690 C C . GLU A 1 91 ? 35.778 23.622 11.833 1.00 86.89 127 GLU A C 1
ATOM 691 O O . GLU A 1 91 ? 35.985 24.326 10.842 1.00 92.24 127 GLU A O 1
ATOM 697 N N . GLY A 1 92 ? 34.984 23.997 12.832 1.00 80.54 128 GLY A N 1
ATOM 698 C CA . GLY A 1 92 ? 34.235 25.245 12.802 1.00 78.91 128 GLY A CA 1
ATOM 699 C C . GLY A 1 92 ? 35.058 26.435 13.225 1.00 81.41 128 GLY A C 1
ATOM 700 O O . GLY A 1 92 ? 34.979 27.493 12.609 1.00 86.11 128 GLY A O 1
ATOM 701 N N . LYS A 1 93 ? 35.850 26.262 14.278 1.00 87.23 129 LYS A N 1
ATOM 702 C CA . LYS A 1 93 ? 36.651 27.345 14.811 1.00 90.25 129 LYS A CA 1
ATOM 703 C C . LYS A 1 93 ? 35.784 28.595 14.969 1.00 87.28 129 LYS A C 1
ATOM 704 O O . LYS A 1 93 ? 34.857 28.606 15.783 1.00 81.07 129 LYS A O 1
ATOM 706 N N . GLU A 1 94 ? 36.066 29.623 14.167 1.00 89.39 130 GLU A N 1
ATOM 707 C CA . GLU A 1 94 ? 35.382 30.916 14.267 1.00 88.23 130 GLU A CA 1
ATOM 708 C C . GLU A 1 94 ? 33.862 30.786 14.157 1.00 80.62 130 GLU A C 1
ATOM 709 O O . GLU A 1 94 ? 33.131 31.442 14.904 1.00 77.09 130 GLU A O 1
ATOM 711 N N . ARG A 1 95 ? 33.399 29.932 13.241 1.00 75.94 131 ARG A N 1
ATOM 712 C CA . ARG A 1 95 ? 31.964 29.773 12.975 1.00 75.04 131 ARG A CA 1
ATOM 713 C C . ARG A 1 95 ? 31.166 29.382 14.219 1.00 71.73 131 ARG A C 1
ATOM 714 O O . ARG A 1 95 ? 29.986 29.697 14.309 1.00 75.26 131 ARG A O 1
ATOM 722 N N . MET A 1 96 ? 31.800 28.709 15.174 1.00 72.17 132 MET A N 1
ATOM 723 C CA . MET A 1 96 ? 31.125 28.341 16.427 1.00 72.17 132 MET A CA 1
ATOM 724 C C . MET A 1 96 ? 30.748 29.531 17.317 1.00 75.40 132 MET A C 1
ATOM 725 O O . MET A 1 96 ? 29.974 29.369 18.254 1.00 70.28 132 MET A O 1
ATOM 730 N N . TYR A 1 97 ? 31.305 30.714 17.053 1.00 84.56 133 TYR A N 1
ATOM 731 C CA . TYR A 1 97 ? 30.880 31.921 17.771 1.00 89.94 133 TYR A CA 1
ATOM 732 C C . TYR A 1 97 ? 29.726 32.638 17.066 1.00 90.05 133 TYR A C 1
ATOM 733 O O . TYR A 1 97 ? 29.160 33.586 17.617 1.00 94.05 133 TYR A O 1
ATOM 742 N N . GLU A 1 98 ? 29.379 32.190 15.859 1.00 87.00 134 GLU A N 1
ATOM 743 C CA . GLU A 1 98 ? 28.259 32.763 15.118 1.00 85.09 134 GLU A CA 1
ATOM 744 C C . GLU A 1 98 ? 26.950 32.083 15.506 1.00 79.48 134 GLU A C 1
ATOM 745 O O . GLU A 1 98 ? 26.738 30.916 15.183 1.00 72.49 134 GLU A O 1
ATOM 751 N N . GLU A 1 99 ? 26.075 32.830 16.178 1.00 80.40 135 GLU A N 1
ATOM 752 C CA . GLU A 1 99 ? 24.759 32.334 16.610 1.00 79.25 135 GLU A CA 1
ATOM 753 C C . GLU A 1 99 ? 24.057 31.500 15.551 1.00 72.04 135 GLU A C 1
ATOM 754 O O . GLU A 1 99 ? 23.475 30.475 15.868 1.00 64.98 135 GLU A O 1
ATOM 760 N N . GLN A 1 100 ? 24.129 31.931 14.297 1.00 73.03 136 GLN A N 1
ATOM 761 C CA . GLN A 1 100 ? 23.299 31.351 13.246 1.00 71.65 136 GLN A CA 1
ATOM 762 C C . GLN A 1 100 ? 24.038 30.489 12.227 1.00 65.78 136 GLN A C 1
ATOM 763 O O . GLN A 1 100 ? 23.467 30.169 11.188 1.00 65.86 136 GLN A O 1
ATOM 769 N N . SER A 1 101 ? 25.281 30.100 12.524 1.00 65.28 137 SER A N 1
ATOM 770 C CA . SER A 1 101 ? 26.048 29.187 11.654 1.00 63.12 137 SER A CA 1
ATOM 771 C C . SER A 1 101 ? 25.527 27.758 11.746 1.00 61.01 137 SER A C 1
ATOM 772 O O . SER A 1 101 ? 24.870 27.390 12.717 1.00 58.45 137 SER A O 1
ATOM 775 N N . GLN A 1 102 ? 25.809 26.960 10.719 1.00 59.78 138 GLN A N 1
ATOM 776 C CA . GLN A 1 102 ? 25.366 25.563 10.684 1.00 57.51 138 GLN A CA 1
ATOM 777 C C . GLN A 1 102 ? 26.144 24.727 11.708 1.00 57.43 138 GLN A C 1
ATOM 778 O O . GLN A 1 102 ? 25.662 23.718 12.212 1.00 59.07 138 GLN A O 1
ATOM 784 N N . ASP A 1 103 ? 27.348 25.171 12.021 1.00 56.61 139 ASP A N 1
ATOM 785 C CA . ASP A 1 103 ? 28.211 24.466 12.942 1.00 56.29 139 ASP A CA 1
ATOM 786 C C . ASP A 1 103 ? 27.606 24.532 14.319 1.00 50.68 139 ASP A C 1
ATOM 787 O O . ASP A 1 103 ? 27.638 23.599 15.111 1.00 52.66 139 ASP A O 1
ATOM 792 N N . ARG A 1 104 ? 27.055 25.686 14.582 1.00 47.76 140 ARG A N 1
ATOM 793 C CA . ARG A 1 104 ? 26.428 25.965 15.843 1.00 51.09 140 ARG A CA 1
ATOM 794 C C . ARG A 1 104 ? 25.072 25.228 15.994 1.00 51.67 140 ARG A C 1
ATOM 795 O O . ARG A 1 104 ? 24.776 24.652 17.053 1.00 53.94 140 ARG A O 1
ATOM 803 N N . ARG A 1 105 ? 24.247 25.275 14.946 1.00 43.46 141 ARG A N 1
ATOM 804 C CA . ARG A 1 105 ? 23.011 24.486 14.899 1.00 44.94 141 ARG A CA 1
ATOM 805 C C . ARG A 1 105 ? 23.402 23.027 15.155 1.00 37.99 141 ARG A C 1
ATOM 806 O O . ARG A 1 105 ? 22.777 22.348 15.905 1.00 40.59 141 ARG A O 1
ATOM 814 N N . ASN A 1 106 ? 24.498 22.574 14.576 1.00 42.96 142 ASN A N 1
ATOM 815 C CA . ASN A 1 106 ? 24.944 21.215 14.833 1.00 43.08 142 ASN A CA 1
ATOM 816 C C . ASN A 1 106 ? 25.180 20.944 16.303 1.00 45.06 142 ASN A C 1
ATOM 817 O O . ASN A 1 106 ? 24.954 19.824 16.756 1.00 41.23 142 ASN A O 1
ATOM 822 N N . LEU A 1 107 ? 25.674 21.948 17.027 1.00 47.60 143 LEU A N 1
ATOM 823 C CA . LEU A 1 107 ? 25.933 21.814 18.440 1.00 45.58 143 LEU A CA 1
ATOM 824 C C . LEU A 1 107 ? 24.633 21.772 19.242 1.00 42.37 143 LEU A C 1
ATOM 825 O O . LEU A 1 107 ? 24.531 21.025 20.209 1.00 42.26 143 LEU A O 1
ATOM 830 N N . THR A 1 108 ? 23.664 22.607 18.879 1.00 40.13 144 THR A N 1
ATOM 831 C CA . THR A 1 108 ? 22.331 22.551 19.483 1.00 37.04 144 THR A CA 1
ATOM 832 C C . THR A 1 108 ? 21.737 21.136 19.324 1.00 33.83 144 THR A C 1
ATOM 833 O O . THR A 1 108 ? 21.212 20.567 20.276 1.00 33.10 144 THR A O 1
ATOM 837 N N . LYS A 1 109 ? 21.874 20.562 18.138 1.00 29.70 145 LYS A N 1
ATOM 838 C CA . LYS A 1 109 ? 21.374 19.214 17.852 1.00 37.24 145 LYS A CA 1
ATOM 839 C C . LYS A 1 109 ? 22.014 18.231 18.825 1.00 36.83 145 LYS A C 1
ATOM 840 O O . LYS A 1 109 ? 21.303 17.449 19.483 1.00 34.29 145 LYS A O 1
ATOM 846 N N . LEU A 1 110 ? 23.346 18.294 18.908 1.00 40.19 146 LEU A N 1
ATOM 847 C CA . LEU A 1 110 ? 24.127 17.475 19.837 1.00 39.08 146 LEU A CA 1
ATOM 848 C C . LEU A 1 110 ? 23.723 17.679 21.292 1.00 38.26 146 LEU A C 1
ATOM 849 O O . LEU A 1 110 ? 23.656 16.708 22.047 1.00 39.68 146 LEU A O 1
ATOM 854 N N . SER A 1 111 ? 23.495 18.927 21.698 1.00 34.59 147 SER A N 1
ATOM 855 C CA . SER A 1 111 ? 22.963 19.199 23.029 1.00 38.71 147 SER A CA 1
ATOM 856 C C . SER A 1 111 ? 21.657 18.448 23.181 1.00 37.68 147 SER A C 1
ATOM 857 O O . SER A 1 111 ? 21.443 17.768 24.178 1.00 41.64 147 SER A O 1
ATOM 860 N N . LEU A 1 112 ? 20.790 18.543 22.183 1.00 36.79 148 LEU A N 1
ATOM 861 C CA . LEU A 1 112 ? 19.508 17.823 22.235 1.00 33.45 148 LEU A CA 1
ATOM 862 C C . LEU A 1 112 ? 19.758 16.328 22.379 1.00 27.94 148 LEU A C 1
ATOM 863 O O . LEU A 1 112 ? 19.177 15.649 23.236 1.00 28.95 148 LEU A O 1
ATOM 868 N N . ILE A 1 113 ? 20.634 15.794 21.545 1.00 29.17 149 ILE A N 1
ATOM 869 C CA . ILE A 1 113 ? 21.016 14.381 21.702 1.00 28.48 149 ILE A CA 1
ATOM 870 C C . ILE A 1 113 ? 21.508 14.063 23.135 1.00 28.66 149 ILE A C 1
ATOM 871 O O . ILE A 1 113 ? 21.128 13.051 23.703 1.00 27.60 149 ILE A O 1
ATOM 876 N N . PHE A 1 114 ? 22.347 14.903 23.735 1.00 36.41 150 PHE A N 1
ATOM 877 C CA . PHE A 1 114 ? 22.874 14.568 25.083 1.00 38.15 150 PHE A CA 1
ATOM 878 C C . PHE A 1 114 ? 21.770 14.588 26.126 1.00 37.53 150 PHE A C 1
ATOM 879 O O . PHE A 1 114 ? 21.731 13.730 27.026 1.00 37.13 150 PHE A O 1
ATOM 887 N N . SER A 1 115 ? 20.850 15.533 25.972 1.00 36.87 151 SER A N 1
ATOM 888 C CA . SER A 1 115 ? 19.720 15.611 26.863 1.00 37.76 151 SER A CA 1
ATOM 889 C C . SER A 1 115 ? 18.854 14.380 26.802 1.00 32.06 151 SER A C 1
ATOM 890 O O . SER A 1 115 ? 18.382 13.918 27.836 1.00 33.34 151 SER A O 1
ATOM 893 N N . HIS A 1 116 ? 18.614 13.856 25.610 1.00 31.06 152 HIS A N 1
ATOM 894 C CA . HIS A 1 116 ? 17.790 12.652 25.497 1.00 28.17 152 HIS A CA 1
ATOM 895 C C . HIS A 1 116 ? 18.528 11.463 26.104 1.00 32.18 152 HIS A C 1
ATOM 896 O O . HIS A 1 116 ? 17.918 10.630 26.771 1.00 32.84 152 HIS A O 1
ATOM 903 N N . MET A 1 117 ? 19.842 11.403 25.866 1.00 34.25 153 MET A N 1
ATOM 904 C CA . MET A 1 117 ? 20.709 10.344 26.414 1.00 34.34 153 MET A CA 1
ATOM 905 C C . MET A 1 117 ? 20.766 10.395 27.931 1.00 35.27 153 MET A C 1
ATOM 906 O O . MET A 1 117 ? 20.753 9.371 28.599 1.00 32.31 153 MET A O 1
ATOM 911 N N . LEU A 1 118 ? 20.817 11.598 28.466 1.00 34.80 154 LEU A N 1
ATOM 912 C CA . LEU A 1 118 ? 20.820 11.751 29.889 1.00 37.33 154 LEU A CA 1
ATOM 913 C C . LEU A 1 118 ? 19.555 11.167 30.482 1.00 38.56 154 LEU A C 1
ATOM 914 O O . LEU A 1 118 ? 19.619 10.387 31.433 1.00 36.10 154 LEU A O 1
ATOM 919 N N . ALA A 1 119 ? 18.403 11.569 29.937 1.00 36.54 155 ALA A N 1
ATOM 920 C CA . ALA A 1 119 ? 17.127 11.145 30.484 1.00 35.44 155 ALA A CA 1
ATOM 921 C C . ALA A 1 119 ? 16.937 9.637 30.259 1.00 34.95 155 ALA A C 1
ATOM 922 O O . ALA A 1 119 ? 16.355 8.913 31.103 1.00 35.63 155 ALA A O 1
ATOM 924 N N . GLU A 1 120 ? 17.444 9.142 29.141 1.00 30.29 156 GLU A N 1
ATOM 925 C CA . GLU A 1 120 ? 17.395 7.722 28.910 1.00 30.38 156 GLU A CA 1
ATOM 926 C C . GLU A 1 120 ? 18.166 6.932 29.997 1.00 35.36 156 GLU A C 1
ATOM 927 O O . GLU A 1 120 ? 17.685 5.907 30.487 1.00 33.88 156 GLU A O 1
ATOM 933 N N . ILE A 1 121 ? 19.369 7.384 30.370 1.00 41.48 157 ILE A N 1
ATOM 934 C CA . ILE A 1 121 ? 20.178 6.645 31.351 1.00 42.73 157 ILE A CA 1
ATOM 935 C C . ILE A 1 121 ? 19.547 6.696 32.751 1.00 45.64 157 ILE A C 1
ATOM 936 O O . ILE A 1 121 ? 19.676 5.749 33.528 1.00 48.41 157 ILE A O 1
ATOM 941 N N . LYS A 1 122 ? 18.834 7.776 33.047 1.00 44.55 158 LYS A N 1
ATOM 942 C CA . LYS A 1 122 ? 18.109 7.905 34.297 1.00 48.09 158 LYS A CA 1
ATOM 943 C C . LYS A 1 122 ? 16.823 7.084 34.324 1.00 50.33 158 LYS A C 1
ATOM 944 O O . LYS A 1 122 ? 16.257 6.825 35.403 1.00 58.78 158 LYS A O 1
ATOM 950 N N . ALA A 1 123 ? 16.346 6.682 33.153 1.00 44.47 159 ALA A N 1
ATOM 951 C CA . ALA A 1 123 ? 15.179 5.813 33.079 1.00 41.98 159 ALA A CA 1
ATOM 952 C C . ALA A 1 123 ? 15.600 4.342 33.089 1.00 40.91 159 ALA A C 1
ATOM 953 O O . ALA A 1 123 ? 14.836 3.497 33.551 1.00 41.47 159 ALA A O 1
ATOM 955 N N . ILE A 1 124 ? 16.789 4.050 32.553 1.00 43.26 160 ILE A N 1
ATOM 956 C CA . ILE A 1 124 ? 17.296 2.672 32.385 1.00 43.04 160 ILE A CA 1
ATOM 957 C C . ILE A 1 124 ? 18.181 2.235 33.551 1.00 45.58 160 ILE A C 1
ATOM 958 O O . ILE A 1 124 ? 18.274 1.036 33.821 1.00 37.68 160 ILE A O 1
ATOM 963 N N . PHE A 1 125 ? 18.849 3.210 34.195 1.00 49.01 161 PHE A N 1
ATOM 964 C CA . PHE A 1 125 ? 19.612 3.023 35.443 1.00 49.39 161 PHE A CA 1
ATOM 965 C C . PHE A 1 125 ? 19.106 4.019 36.517 1.00 48.23 161 PHE A C 1
ATOM 966 O O . PHE A 1 125 ? 19.858 4.929 36.935 1.00 40.86 161 PHE A O 1
ATOM 974 N N . PRO A 1 126 ? 17.839 3.893 36.950 1.00 45.68 162 PRO A N 1
ATOM 975 C CA . PRO A 1 126 ? 17.390 4.792 38.020 1.00 48.09 162 PRO A CA 1
ATOM 976 C C . PRO A 1 126 ? 18.220 4.598 39.312 1.00 52.21 162 PRO A C 1
ATOM 977 O O . PRO A 1 126 ? 18.508 3.472 39.696 1.00 53.89 162 PRO A O 1
ATOM 981 N N . ASN A 1 127 ? 18.662 5.699 39.911 1.00 53.91 163 ASN A N 1
ATOM 982 C CA . ASN A 1 127 ? 19.580 5.669 41.057 1.00 61.06 163 ASN A CA 1
ATOM 983 C C . ASN A 1 127 ? 20.930 4.993 40.829 1.00 61.53 163 ASN A C 1
ATOM 984 O O . ASN A 1 127 ? 21.645 4.692 41.777 1.00 60.30 163 ASN A O 1
ATOM 989 N N . GLY A 1 128 ? 21.278 4.749 39.574 1.00 62.49 164 GLY A N 1
ATOM 990 C CA . GLY A 1 128 ? 22.519 4.055 39.243 1.00 61.66 164 GLY A CA 1
ATOM 991 C C . GLY A 1 128 ? 22.424 2.548 39.070 1.00 57.64 164 GLY A C 1
ATOM 992 O O . GLY A 1 128 ? 23.392 1.942 38.636 1.00 57.18 164 GLY A O 1
ATOM 993 N N . GLN A 1 129 ? 21.273 1.947 39.400 1.00 58.84 165 GLN A N 1
ATOM 994 C CA . GLN A 1 129 ? 21.038 0.493 39.259 1.00 57.35 165 GLN A CA 1
ATOM 995 C C . GLN A 1 129 ? 20.241 0.160 37.995 1.00 53.34 165 GLN A C 1
ATOM 996 O O . GLN A 1 129 ? 19.199 0.774 37.745 1.00 49.01 165 GLN A O 1
ATOM 1002 N N . PHE A 1 130 ? 20.719 -0.839 37.240 1.00 51.00 166 PHE A N 1
ATOM 1003 C CA . PHE A 1 130 ? 20.110 -1.256 35.959 1.00 50.60 166 PHE A CA 1
ATOM 1004 C C . PHE A 1 130 ? 18.718 -1.857 36.140 1.00 50.41 166 PHE A C 1
ATOM 1005 O O . PHE A 1 130 ? 18.541 -2.816 36.887 1.00 47.33 166 PHE A O 1
ATOM 1013 N N . GLN A 1 131 ? 17.737 -1.280 35.443 1.00 48.45 167 GLN A N 1
ATOM 1014 C CA . GLN A 1 131 ? 16.363 -1.769 35.464 1.00 45.69 167 GLN A CA 1
ATOM 1015 C C . GLN A 1 131 ? 15.731 -1.693 34.081 1.00 46.73 167 GLN A C 1
ATOM 1016 O O . GLN A 1 131 ? 14.505 -1.637 33.964 1.00 48.17 167 GLN A O 1
ATOM 1022 N N . GLY A 1 132 ? 16.561 -1.702 33.035 1.00 43.21 168 GLY A N 1
ATOM 1023 C CA . GLY A 1 132 ? 16.064 -1.698 31.676 1.00 41.56 168 GLY A CA 1
ATOM 1024 C C . GLY A 1 132 ? 15.168 -2.873 31.404 1.00 42.43 168 GLY A C 1
ATOM 1025 O O . GLY A 1 132 ? 14.123 -2.729 30.804 1.00 42.48 168 GLY A O 1
ATOM 1026 N N . ASP A 1 133 ? 15.562 -4.041 31.895 1.00 48.13 169 ASP A N 1
ATOM 1027 C CA . ASP A 1 133 ? 14.715 -5.230 31.780 1.00 48.04 169 ASP A CA 1
ATOM 1028 C C . ASP A 1 133 ? 13.375 -5.146 32.548 1.00 48.34 169 ASP A C 1
ATOM 1029 O O . ASP A 1 133 ? 12.504 -5.993 32.351 1.00 44.16 169 ASP A O 1
ATOM 1034 N N . ASN A 1 134 ? 13.197 -4.122 33.391 1.00 49.24 170 ASN A N 1
ATOM 1035 C CA . ASN A 1 134 ? 11.886 -3.845 34.026 1.00 48.93 170 ASN A CA 1
ATOM 1036 C C . ASN A 1 134 ? 11.249 -2.538 33.643 1.00 47.03 170 ASN A C 1
ATOM 1037 O O . ASN A 1 134 ? 10.328 -2.096 34.305 1.00 50.37 170 ASN A O 1
ATOM 1042 N N . PHE A 1 135 ? 11.768 -1.876 32.623 1.00 44.55 171 PHE A N 1
ATOM 1043 C CA . PHE A 1 135 ? 11.139 -0.662 32.154 1.00 41.24 171 PHE A CA 1
ATOM 1044 C C . PHE A 1 135 ? 9.724 -1.000 31.738 1.00 38.31 171 PHE A C 1
ATOM 1045 O O . PHE A 1 135 ? 9.501 -1.960 30.979 1.00 38.17 171 PHE A O 1
ATOM 1053 N N . ARG A 1 136 ? 8.781 -0.199 32.225 1.00 43.49 172 ARG A N 1
ATOM 1054 C CA . ARG A 1 136 ? 7.354 -0.346 31.891 1.00 43.14 172 ARG A CA 1
ATOM 1055 C C . ARG A 1 136 ? 7.005 0.677 30.822 1.00 42.03 172 ARG A C 1
ATOM 1056 O O . ARG A 1 136 ? 7.095 1.891 31.042 1.00 41.67 172 ARG A O 1
ATOM 1064 N N . ILE A 1 137 ? 6.620 0.162 29.666 1.00 39.24 173 ILE A N 1
ATOM 1065 C CA . ILE A 1 137 ? 6.192 0.956 28.549 1.00 38.57 173 ILE A CA 1
ATOM 1066 C C . ILE A 1 137 ? 4.856 1.532 28.930 1.00 35.62 173 ILE A C 1
ATOM 1067 O O . ILE A 1 137 ? 4.024 0.819 29.460 1.00 50.87 173 ILE A O 1
ATOM 1072 N N . THR A 1 138 ? 4.631 2.798 28.607 1.00 33.24 174 THR A N 1
ATOM 1073 C CA . THR A 1 138 ? 3.411 3.500 28.961 1.00 35.72 174 THR A CA 1
ATOM 1074 C C . THR A 1 138 ? 2.099 3.035 28.313 1.00 40.96 174 THR A C 1
ATOM 1075 O O . THR A 1 138 ? 1.083 2.925 28.991 1.00 43.15 174 THR A O 1
ATOM 1079 N N . LYS A 1 139 ? 2.093 2.798 27.014 1.00 42.81 175 LYS A N 1
ATOM 1080 C CA . LYS A 1 139 ? 0.868 2.358 26.317 1.00 43.05 175 LYS A CA 1
ATOM 1081 C C . LYS A 1 139 ? 0.791 0.841 26.186 1.00 43.08 175 LYS A C 1
ATOM 1082 O O . LYS A 1 139 ? 1.750 0.208 25.803 1.00 46.25 175 LYS A O 1
ATOM 1088 N N . ALA A 1 140 ? -0.376 0.284 26.473 1.00 47.78 176 ALA A N 1
ATOM 1089 C CA . ALA A 1 140 ? -0.545 -1.157 26.600 1.00 50.32 176 ALA A CA 1
ATOM 1090 C C . ALA A 1 140 ? -0.349 -1.848 25.256 1.00 49.39 176 ALA A C 1
ATOM 1091 O O . ALA A 1 140 ? 0.387 -2.824 25.175 1.00 49.47 176 ALA A O 1
ATOM 1093 N N . ASP A 1 141 ? -0.952 -1.317 24.198 1.00 51.36 177 ASP A N 1
ATOM 1094 C CA . ASP A 1 141 ? -0.740 -1.893 22.857 1.00 50.39 177 ASP A CA 1
ATOM 1095 C C . ASP A 1 141 ? 0.749 -1.909 22.456 1.00 42.47 177 ASP A C 1
ATOM 1096 O O . ASP A 1 141 ? 1.258 -2.902 21.911 1.00 42.02 177 ASP A O 1
ATOM 1101 N N . ALA A 1 142 ? 1.449 -0.818 22.712 1.00 37.85 178 ALA A N 1
ATOM 1102 C CA . ALA A 1 142 ? 2.876 -0.721 22.313 1.00 39.06 178 ALA A CA 1
ATOM 1103 C C . ALA A 1 142 ? 3.696 -1.654 23.167 1.00 37.83 178 ALA A C 1
ATOM 1104 O O . ALA A 1 142 ? 4.502 -2.414 22.669 1.00 39.84 178 ALA A O 1
ATOM 1106 N N . ALA A 1 143 ? 3.434 -1.589 24.463 1.00 40.73 179 ALA A N 1
ATOM 1107 C CA . ALA A 1 143 ? 3.951 -2.548 25.450 1.00 46.71 179 ALA A CA 1
ATOM 1108 C C . ALA A 1 143 ? 3.857 -4.011 25.002 1.00 44.65 179 ALA A C 1
ATOM 1109 O O . ALA A 1 143 ? 4.865 -4.749 24.969 1.00 44.39 179 ALA A O 1
ATOM 1111 N N . GLU A 1 144 ? 2.638 -4.436 24.687 1.00 40.69 180 GLU A N 1
ATOM 1112 C CA . GLU A 1 144 ? 2.441 -5.776 24.155 1.00 44.93 180 GLU A CA 1
ATOM 1113 C C . GLU A 1 144 ? 3.380 -6.032 22.970 1.00 42.82 180 GLU A C 1
ATOM 1114 O O . GLU A 1 144 ? 4.023 -7.081 22.899 1.00 43.11 180 GLU A O 1
ATOM 1120 N N . PHE A 1 145 ? 3.480 -5.069 22.050 1.00 41.87 181 PHE A N 1
ATOM 1121 C CA . PHE A 1 145 ? 4.245 -5.292 20.846 1.00 33.42 181 PHE A CA 1
ATOM 1122 C C . PHE A 1 145 ? 5.720 -5.487 21.177 1.00 35.61 181 PHE A C 1
ATOM 1123 O O . PHE A 1 145 ? 6.382 -6.354 20.589 1.00 36.16 181 PHE A O 1
ATOM 1131 N N . TRP A 1 146 ? 6.259 -4.673 22.082 1.00 33.45 182 TRP A N 1
ATOM 1132 C CA . TRP A 1 146 ? 7.698 -4.774 22.414 1.00 38.38 182 TRP A CA 1
ATOM 1133 C C . TRP A 1 146 ? 7.980 -6.147 23.044 1.00 44.59 182 TRP A C 1
ATOM 1134 O O . TRP A 1 146 ? 8.997 -6.830 22.799 1.00 40.87 182 TRP A O 1
ATOM 1145 N N . ARG A 1 147 ? 7.032 -6.522 23.869 1.00 46.97 183 ARG A N 1
ATOM 1146 C CA . ARG A 1 147 ? 7.035 -7.785 24.557 1.00 57.34 183 ARG A CA 1
ATOM 1147 C C . ARG A 1 147 ? 7.097 -8.969 23.615 1.00 55.84 183 ARG A C 1
ATOM 1148 O O . ARG A 1 147 ? 8.009 -9.797 23.699 1.00 55.82 183 ARG A O 1
ATOM 1156 N N . LYS A 1 148 ? 6.090 -9.050 22.747 1.00 56.56 184 LYS A N 1
ATOM 1157 C CA . LYS A 1 148 ? 5.932 -10.163 21.814 1.00 56.27 184 LYS A CA 1
ATOM 1158 C C . LYS A 1 148 ? 7.220 -10.414 20.995 1.00 54.31 184 LYS A C 1
ATOM 1159 O O . LYS A 1 148 ? 7.611 -11.561 20.782 1.00 55.80 184 LYS A O 1
ATOM 1165 N N . PHE A 1 149 ? 7.883 -9.344 20.556 1.00 50.43 185 PHE A N 1
ATOM 1166 C CA . PHE A 1 149 ? 9.035 -9.455 19.644 1.00 49.47 185 PHE A CA 1
ATOM 1167 C C . PHE A 1 149 ? 10.392 -9.348 20.337 1.00 49.09 185 PHE A C 1
ATOM 1168 O O . PHE A 1 149 ? 11.373 -9.894 19.856 1.00 44.82 185 PHE A O 1
ATOM 1176 N N . PHE A 1 150 ? 10.452 -8.622 21.448 1.00 51.52 186 PHE A N 1
ATOM 1177 C CA . PHE A 1 150 ? 11.734 -8.393 22.134 1.00 52.03 186 PHE A CA 1
ATOM 1178 C C . PHE A 1 150 ? 11.769 -8.785 23.612 1.00 51.41 186 PHE A C 1
ATOM 1179 O O . PHE A 1 150 ? 12.814 -8.649 24.262 1.00 48.12 186 PHE A O 1
ATOM 1187 N N . GLY A 1 151 ? 10.650 -9.269 24.143 1.00 49.49 187 GLY A N 1
ATOM 1188 C CA . GLY A 1 151 ? 10.557 -9.615 25.571 1.00 54.72 187 GLY A CA 1
ATOM 1189 C C . GLY A 1 151 ? 11.069 -8.515 26.505 1.00 54.40 187 GLY A C 1
ATOM 1190 O O . GLY A 1 151 ? 10.473 -7.419 26.569 1.00 52.32 187 GLY A O 1
ATOM 1191 N N . ASP A 1 152 ? 12.207 -8.811 27.160 1.00 47.27 188 ASP A N 1
ATOM 1192 C CA A ASP A 1 152 ? 12.803 -7.986 28.215 0.60 49.24 188 ASP A CA 1
ATOM 1193 C CA B ASP A 1 152 ? 12.786 -7.961 28.207 0.40 46.68 188 ASP A CA 1
ATOM 1194 C C . ASP A 1 152 ? 14.031 -7.184 27.765 1.00 46.82 188 ASP A C 1
ATOM 1195 O O . ASP A 1 152 ? 14.740 -6.586 28.606 1.00 36.37 188 ASP A O 1
ATOM 1204 N N . LYS A 1 153 ? 14.300 -7.169 26.459 1.00 46.77 189 LYS A N 1
ATOM 1205 C CA . LYS A 1 153 ? 15.437 -6.413 25.943 1.00 45.51 189 LYS A CA 1
ATOM 1206 C C . LYS A 1 153 ? 15.234 -4.926 26.257 1.00 40.49 189 LYS A C 1
ATOM 1207 O O . LYS A 1 153 ? 14.118 -4.430 26.265 1.00 39.20 189 LYS A O 1
ATOM 1213 N N . THR A 1 154 ? 16.332 -4.246 26.544 1.00 38.71 190 THR A N 1
ATOM 1214 C CA . THR A 1 154 ? 16.340 -2.809 26.757 1.00 44.14 190 THR A CA 1
ATOM 1215 C C . THR A 1 154 ? 16.570 -2.043 25.464 1.00 42.90 190 THR A C 1
ATOM 1216 O O . THR A 1 154 ? 16.196 -0.872 25.359 1.00 42.67 190 THR A O 1
ATOM 1220 N N . ILE A 1 155 ? 17.173 -2.718 24.482 1.00 42.03 191 ILE A N 1
ATOM 1221 C CA . ILE A 1 155 ? 17.694 -2.052 23.282 1.00 40.15 191 ILE A CA 1
ATOM 1222 C C . ILE A 1 155 ? 17.891 -3.046 22.152 1.00 42.63 191 ILE A C 1
ATOM 1223 O O . ILE A 1 155 ? 18.312 -4.191 22.380 1.00 43.69 191 ILE A O 1
ATOM 1228 N N . VAL A 1 156 ? 17.575 -2.583 20.941 1.00 35.51 192 VAL A N 1
ATOM 1229 C CA . VAL A 1 156 ? 17.439 -3.426 19.769 1.00 36.05 192 VAL A CA 1
ATOM 1230 C C . VAL A 1 156 ? 18.039 -2.682 18.567 1.00 35.30 192 VAL A C 1
ATOM 1231 O O . VAL A 1 156 ? 17.953 -1.476 18.492 1.00 32.79 192 VAL A O 1
ATOM 1235 N N . PRO A 1 157 ? 18.662 -3.400 17.628 1.00 34.65 193 PRO A N 1
ATOM 1236 C CA . PRO A 1 157 ? 19.171 -2.689 16.463 1.00 33.89 193 PRO A CA 1
ATOM 1237 C C . PRO A 1 157 ? 18.072 -2.187 15.560 1.00 29.88 193 PRO A C 1
ATOM 1238 O O .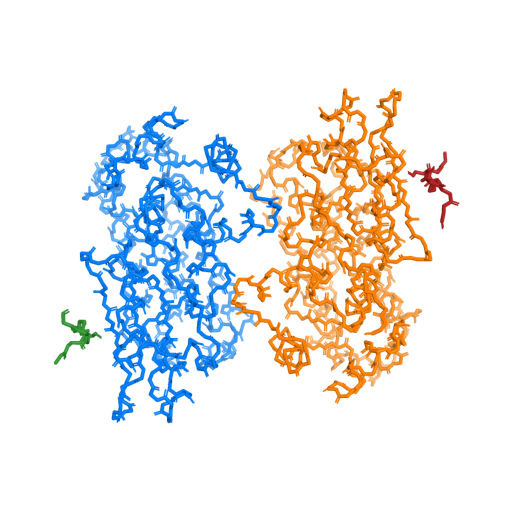 PRO A 1 157 ? 17.042 -2.828 15.433 1.00 33.69 193 PRO A O 1
ATOM 1242 N N . TRP A 1 158 ? 18.305 -1.063 14.908 1.00 29.55 194 TRP A N 1
ATOM 1243 C CA . TRP A 1 158 ? 17.272 -0.488 14.028 1.00 27.68 194 TRP A CA 1
ATOM 1244 C C . TRP A 1 158 ? 16.657 -1.520 13.069 1.00 29.57 194 TRP A C 1
ATOM 1245 O O . TRP A 1 158 ? 15.446 -1.683 13.033 1.00 32.07 194 TRP A O 1
ATOM 1256 N N . LYS A 1 159 ? 17.490 -2.204 12.298 1.00 32.09 195 LYS A N 1
ATOM 1257 C CA . LYS A 1 159 ? 17.022 -3.144 11.287 1.00 33.26 195 LYS A CA 1
ATOM 1258 C C . LYS A 1 159 ? 16.029 -4.146 11.854 1.00 37.93 195 LYS A C 1
ATOM 1259 O O . LYS A 1 159 ? 14.970 -4.403 11.270 1.00 41.44 195 LYS A O 1
ATOM 1265 N N . VAL A 1 160 ? 16.361 -4.701 13.008 1.00 40.26 196 VAL A N 1
ATOM 1266 C CA . VAL A 1 160 ? 15.511 -5.688 13.648 1.00 36.36 196 VAL A CA 1
ATOM 1267 C C . VAL A 1 160 ? 14.219 -5.040 14.166 1.00 35.84 196 VAL A C 1
ATOM 1268 O O . VAL A 1 160 ? 13.136 -5.633 14.135 1.00 37.70 196 VAL A O 1
ATOM 1272 N N . PHE A 1 161 ? 14.332 -3.813 14.665 1.00 32.07 197 PHE A N 1
ATOM 1273 C CA . PHE A 1 161 ? 13.158 -3.101 15.121 1.00 30.31 197 PHE A CA 1
ATOM 1274 C C . PHE A 1 161 ? 12.240 -2.924 13.927 1.00 29.66 197 PHE A C 1
ATOM 1275 O O . PHE A 1 161 ? 11.053 -3.227 13.988 1.00 34.64 197 PHE A O 1
ATOM 1283 N N . ARG A 1 162 ? 12.835 -2.472 12.839 1.00 30.43 198 ARG A N 1
ATOM 1284 C CA . ARG A 1 162 ? 12.118 -2.165 11.625 1.00 30.48 198 ARG A CA 1
ATOM 1285 C C . ARG A 1 162 ? 11.420 -3.401 11.047 1.00 30.83 198 ARG A C 1
ATOM 1286 O O . ARG A 1 162 ? 10.213 -3.341 10.669 1.00 28.96 198 ARG A O 1
ATOM 1294 N N . GLN A 1 163 ? 12.162 -4.502 10.948 1.00 29.27 199 GLN A N 1
ATOM 1295 C CA . GLN A 1 163 ? 11.597 -5.741 10.447 1.00 32.88 199 GLN A CA 1
ATOM 1296 C C . GLN A 1 163 ? 10.382 -6.199 11.273 1.00 37.19 199 GLN A C 1
ATOM 1297 O O . GLN A 1 163 ? 9.351 -6.618 10.699 1.00 36.99 199 GLN A O 1
ATOM 1303 N N . CYS A 1 164 ? 10.512 -6.124 12.607 1.00 35.67 200 CYS A N 1
ATOM 1304 C CA . CYS A 1 164 ? 9.413 -6.520 13.490 1.00 33.76 200 CYS A CA 1
ATOM 1305 C C . CYS A 1 164 ? 8.235 -5.550 13.358 1.00 37.25 200 CYS A C 1
ATOM 1306 O O . CYS A 1 164 ? 7.089 -5.996 13.211 1.00 38.07 200 CYS A O 1
ATOM 1309 N N . LEU A 1 165 ? 8.506 -4.238 13.337 1.00 31.52 201 LEU A N 1
ATOM 1310 C CA . LEU A 1 165 ? 7.420 -3.258 13.325 1.00 29.63 201 LEU A CA 1
ATOM 1311 C C . LEU A 1 165 ? 6.602 -3.469 12.094 1.00 29.36 201 LEU A C 1
ATOM 1312 O O . LEU A 1 165 ? 5.390 -3.393 12.136 1.00 31.58 201 LEU A O 1
ATOM 1317 N N . HIS A 1 166 ? 7.302 -3.724 11.005 1.00 31.06 202 HIS A N 1
ATOM 1318 C CA . HIS A 1 166 ? 6.724 -3.865 9.666 1.00 31.32 202 HIS A CA 1
ATOM 1319 C C . HIS A 1 166 ? 5.750 -5.041 9.534 1.00 37.03 202 HIS A C 1
ATOM 1320 O O . HIS A 1 166 ? 4.840 -4.996 8.713 1.00 37.40 202 HIS A O 1
ATOM 1327 N N . GLU A 1 167 ? 5.929 -6.086 10.352 1.00 46.35 203 GLU A N 1
ATOM 1328 C CA . GLU A 1 167 ? 4.985 -7.218 10.390 1.00 48.59 203 GLU A CA 1
ATOM 1329 C C . GLU A 1 167 ? 3.615 -6.837 10.980 1.00 47.67 203 GLU A C 1
ATOM 1330 O O . GLU A 1 167 ? 2.617 -7.547 10.760 1.00 46.92 203 GLU A O 1
ATOM 1336 N N . VAL A 1 168 ? 3.579 -5.737 11.734 1.00 42.54 204 VAL A N 1
ATOM 1337 C CA . VAL A 1 168 ? 2.351 -5.250 12.360 1.00 42.29 204 VAL A CA 1
ATOM 1338 C C . VAL A 1 168 ? 1.785 -4.045 11.629 1.00 40.82 204 VAL A C 1
ATOM 1339 O O . VAL A 1 168 ? 0.610 -4.017 11.287 1.00 36.83 204 VAL A O 1
ATOM 1343 N N . HIS A 1 169 ? 2.642 -3.047 11.407 1.00 37.31 205 HIS A N 1
ATOM 1344 C CA . HIS A 1 169 ? 2.285 -1.805 10.728 1.00 34.00 205 HIS A CA 1
ATOM 1345 C C . HIS A 1 169 ? 3.231 -1.657 9.539 1.00 33.05 205 HIS A C 1
ATOM 1346 O O . HIS A 1 169 ? 4.404 -1.323 9.726 1.00 29.03 205 HIS A O 1
ATOM 1353 N N . GLN A 1 170 ? 2.742 -1.878 8.325 1.00 30.88 206 GLN A N 1
ATOM 1354 C CA . GLN A 1 170 ? 3.622 -1.894 7.142 1.00 32.02 206 GLN A CA 1
ATOM 1355 C C . GLN A 1 170 ? 4.239 -0.527 6.762 1.00 32.08 206 GLN A C 1
ATOM 1356 O O . GLN A 1 170 ? 3.552 0.487 6.645 1.00 28.97 206 GLN A O 1
ATOM 1362 N N . ILE A 1 171 ? 5.543 -0.546 6.524 1.00 27.63 207 ILE A N 1
ATOM 1363 C CA . ILE A 1 171 ? 6.291 0.588 6.024 1.00 28.60 207 ILE A CA 1
ATOM 1364 C C . ILE A 1 171 ? 6.286 0.556 4.493 1.00 28.37 207 ILE A C 1
ATOM 1365 O O . ILE A 1 171 ? 6.633 -0.478 3.881 1.00 30.93 207 ILE A O 1
ATOM 1370 N N . SER A 1 172 ? 5.911 1.682 3.877 1.00 26.91 208 SER A N 1
ATOM 1371 C CA . SER A 1 172 ? 5.667 1.712 2.404 1.00 30.45 208 SER A CA 1
ATOM 1372 C C . SER A 1 172 ? 6.934 1.689 1.549 1.00 28.52 208 SER A C 1
ATOM 1373 O O . SER A 1 172 ? 6.893 1.192 0.439 1.00 28.93 208 SER A O 1
ATOM 1376 N N . SER A 1 173 ? 8.043 2.243 2.034 1.00 26.23 209 SER A N 1
ATOM 1377 C CA . SER A 1 173 ? 9.236 2.375 1.180 1.00 26.47 209 SER A CA 1
ATOM 1378 C C . SER A 1 173 ? 10.492 2.604 2.022 1.00 26.12 209 SER A C 1
ATOM 1379 O O . SER A 1 173 ? 10.446 2.772 3.260 1.00 27.54 209 SER A O 1
ATOM 1382 N N . GLY A 1 174 ? 11.616 2.612 1.339 1.00 26.36 210 GLY A N 1
ATOM 1383 C CA . GLY A 1 174 ? 12.892 2.903 1.972 1.00 26.27 210 GLY A CA 1
ATOM 1384 C C . GLY A 1 174 ? 12.983 4.271 2.604 1.00 25.67 210 GLY A C 1
ATOM 1385 O O . GLY A 1 174 ? 13.481 4.412 3.709 1.00 26.84 210 GLY A O 1
ATOM 1386 N N . LEU A 1 175 ? 12.561 5.301 1.909 1.00 25.58 211 LEU A N 1
ATOM 1387 C CA . LEU A 1 175 ? 12.653 6.650 2.444 1.00 25.24 211 LEU A CA 1
ATOM 1388 C C . LEU A 1 175 ? 11.639 6.869 3.603 1.00 24.73 211 LEU A C 1
ATOM 1389 O O . LEU A 1 175 ? 11.857 7.694 4.489 1.00 24.48 211 LEU A O 1
ATOM 1394 N N . GLU A 1 176 ? 10.513 6.160 3.598 1.00 24.71 212 GLU A N 1
ATOM 1395 C CA . GLU A 1 176 ? 9.652 6.172 4.782 1.00 24.71 212 GLU A CA 1
ATOM 1396 C C . GLU A 1 176 ? 10.363 5.517 5.974 1.00 25.02 212 GLU A C 1
ATOM 1397 O O . GLU A 1 176 ? 10.248 5.987 7.102 1.00 24.01 212 GLU A O 1
ATOM 1403 N N . ALA A 1 177 ? 11.091 4.432 5.721 1.00 24.61 213 ALA A N 1
ATOM 1404 C CA . ALA A 1 177 ? 11.837 3.758 6.777 1.00 24.64 213 ALA A CA 1
ATOM 1405 C C . ALA A 1 177 ? 12.883 4.703 7.367 1.00 25.60 213 ALA A C 1
ATOM 1406 O O . ALA A 1 177 ? 13.066 4.734 8.608 1.00 24.27 213 ALA A O 1
ATOM 1408 N N . MET A 1 178 ? 13.560 5.450 6.480 1.00 24.55 214 MET A N 1
ATOM 1409 C CA . MET A 1 178 ? 14.588 6.448 6.893 1.00 25.11 214 MET A CA 1
ATOM 1410 C C . MET A 1 178 ? 13.989 7.630 7.687 1.00 25.04 214 MET A C 1
ATOM 1411 O O . MET A 1 178 ? 14.530 8.040 8.702 1.00 24.44 214 MET A O 1
ATOM 1416 N N . ALA A 1 179 ? 12.843 8.135 7.250 1.00 24.53 215 ALA A N 1
ATOM 1417 C CA . ALA A 1 179 ? 12.164 9.188 7.969 1.00 23.87 215 ALA A CA 1
ATOM 1418 C C . ALA A 1 179 ? 11.713 8.663 9.363 1.00 23.63 215 ALA A C 1
ATOM 1419 O O . ALA A 1 179 ? 11.788 9.381 10.369 1.00 23.60 215 ALA A O 1
ATOM 1421 N N . LEU A 1 180 ? 11.282 7.414 9.414 1.00 23.61 216 LEU A N 1
ATOM 1422 C CA . LEU A 1 180 ? 10.875 6.776 10.659 1.00 23.57 216 LEU A CA 1
ATOM 1423 C C . LEU A 1 180 ? 12.046 6.577 11.608 1.00 23.59 216 LEU A C 1
ATOM 1424 O O . LEU A 1 180 ? 11.991 6.944 12.766 1.00 23.57 216 LEU A O 1
ATOM 1429 N N . LYS A 1 181 ? 13.124 6.012 11.119 1.00 23.80 217 LYS A N 1
ATOM 1430 C CA . LYS A 1 181 ? 14.292 5.853 11.943 1.00 24.45 217 LYS A CA 1
ATOM 1431 C C . LYS A 1 181 ? 14.665 7.181 12.587 1.00 27.86 217 LYS A C 1
ATOM 1432 O O . LYS A 1 181 ? 14.886 7.270 13.819 1.00 24.31 217 LYS A O 1
ATOM 1438 N N . SER A 1 182 ? 14.721 8.207 11.729 1.00 24.74 218 SER A N 1
ATOM 1439 C CA . SER A 1 182 ? 15.105 9.534 12.152 1.00 25.03 218 SER A CA 1
ATOM 1440 C C . SER A 1 182 ? 14.162 10.081 13.239 1.00 26.58 218 SER A C 1
ATOM 1441 O O . SER A 1 182 ? 14.611 10.848 14.107 1.00 26.60 218 SER A O 1
ATOM 1444 N N . THR A 1 183 ? 12.881 9.705 13.183 1.00 23.64 219 THR A N 1
ATOM 1445 C CA . THR A 1 183 ? 11.944 10.105 14.197 1.00 25.42 219 THR A CA 1
ATOM 1446 C C . THR A 1 183 ? 12.117 9.358 15.504 1.00 23.84 219 THR A C 1
ATOM 1447 O O . THR A 1 183 ? 12.070 9.968 16.539 1.00 27.49 219 THR A O 1
ATOM 1451 N N . ILE A 1 184 ? 12.300 8.044 15.449 1.00 28.40 220 ILE A N 1
ATOM 1452 C CA . ILE A 1 184 ? 12.379 7.213 16.642 1.00 24.20 220 ILE A CA 1
ATOM 1453 C C . ILE A 1 184 ? 13.778 7.188 17.309 1.00 24.61 220 ILE A C 1
ATOM 1454 O O . ILE A 1 184 ? 13.867 7.028 18.536 1.00 24.22 220 ILE A O 1
ATOM 1459 N N . ASP A 1 185 ? 14.842 7.261 16.515 1.00 24.09 221 ASP A N 1
ATOM 1460 C CA . ASP A 1 185 ? 16.214 7.117 16.998 1.00 24.48 221 ASP A CA 1
ATOM 1461 C C . ASP A 1 185 ? 16.666 8.452 17.527 1.00 24.62 221 ASP A C 1
ATOM 1462 O O . ASP A 1 185 ? 17.526 9.068 16.957 1.00 24.87 221 ASP A O 1
ATOM 1467 N N . LEU A 1 186 ? 16.051 8.898 18.615 1.00 24.88 222 LEU A N 1
ATOM 1468 C CA . LEU A 1 186 ? 16.343 10.174 19.231 1.00 24.86 222 LEU A CA 1
ATOM 1469 C C . LEU A 1 186 ? 17.826 10.324 19.689 1.00 26.42 222 LEU A C 1
ATOM 1470 O O . LEU A 1 186 ? 18.394 11.390 19.620 1.00 25.82 222 LEU A O 1
ATOM 1475 N N . THR A 1 187 ? 18.437 9.254 20.162 1.00 25.65 223 THR A N 1
ATOM 1476 C CA . THR A 1 187 ? 19.816 9.333 20.569 1.00 27.22 223 THR A CA 1
ATOM 1477 C C . THR A 1 187 ? 20.791 9.208 19.398 1.00 33.87 223 THR A C 1
ATOM 1478 O O . THR A 1 187 ? 21.964 9.336 19.603 1.00 35.54 223 THR A O 1
ATOM 1482 N N . CYS A 1 188 ? 20.282 9.000 18.181 1.00 34.48 224 CYS A N 1
ATOM 1483 C CA . CYS A 1 188 ? 21.098 8.944 16.957 1.00 33.92 224 CYS A CA 1
ATOM 1484 C C . CYS A 1 188 ? 22.274 7.941 17.069 1.00 37.03 224 CYS A C 1
ATOM 1485 O O . CYS A 1 188 ? 23.405 8.268 16.760 1.00 34.28 224 CYS A O 1
ATOM 1488 N N . ASN A 1 189 ? 21.989 6.725 17.539 1.00 35.28 225 ASN A N 1
ATOM 1489 C CA . ASN A 1 189 ? 23.031 5.686 17.681 1.00 41.17 225 ASN A CA 1
ATOM 1490 C C . ASN A 1 189 ? 22.688 4.438 16.870 1.00 40.21 225 ASN A C 1
ATOM 1491 O O . ASN A 1 189 ? 23.328 3.409 17.055 1.00 35.87 225 ASN A O 1
ATOM 1496 N N . ASP A 1 190 ? 21.705 4.548 15.969 1.00 30.65 226 ASP A N 1
ATOM 1497 C CA . ASP A 1 190 ? 21.262 3.441 15.107 1.00 32.87 226 ASP A CA 1
ATOM 1498 C C . ASP A 1 190 ? 20.712 2.217 15.863 1.00 31.67 226 ASP A C 1
ATOM 1499 O O . ASP A 1 190 ? 20.705 1.104 15.335 1.00 30.95 226 ASP A O 1
ATOM 1504 N N . TYR A 1 191 ? 20.221 2.446 17.077 1.00 33.11 227 TYR A N 1
ATOM 1505 C CA . TYR A 1 191 ? 19.520 1.427 17.889 1.00 32.86 227 TYR A CA 1
ATOM 1506 C C . TYR A 1 191 ? 18.264 2.099 18.413 1.00 32.14 227 TYR A C 1
ATOM 1507 O O . TYR A 1 191 ? 18.218 3.337 18.522 1.00 29.40 227 TYR A O 1
ATOM 1516 N N . ILE A 1 192 ? 17.269 1.294 18.771 1.00 27.63 228 ILE A N 1
ATOM 1517 C CA . ILE A 1 192 ? 16.071 1.795 19.427 1.00 26.32 228 ILE A CA 1
ATOM 1518 C C . ILE A 1 192 ? 16.068 1.151 20.799 1.00 28.01 228 ILE A C 1
ATOM 1519 O O . ILE A 1 192 ? 16.178 -0.081 20.911 1.00 27.70 228 ILE A O 1
ATOM 1524 N N . SER A 1 193 ? 16.038 1.970 21.848 1.00 28.23 229 SER A N 1
ATOM 1525 C CA . SER A 1 193 ? 15.869 1.464 23.209 1.00 27.39 229 SER A CA 1
ATOM 1526 C C . SER A 1 193 ? 14.391 1.416 23.565 1.00 27.29 229 SER A C 1
ATOM 1527 O O . SER A 1 193 ? 13.601 2.111 22.964 1.00 31.36 229 SER A O 1
ATOM 1530 N N . VAL A 1 194 ? 14.027 0.631 24.574 1.00 28.91 230 VAL A N 1
ATOM 1531 C CA . VAL A 1 194 ? 12.646 0.564 25.087 1.00 28.23 230 VAL A CA 1
ATOM 1532 C C . VAL A 1 194 ? 12.118 1.948 25.481 1.00 27.73 230 VAL A C 1
ATOM 1533 O O . VAL A 1 194 ? 10.923 2.193 25.447 1.00 27.66 230 VAL A O 1
ATOM 1537 N N . PHE A 1 195 ? 13.045 2.829 25.863 1.00 29.13 231 PHE A N 1
ATOM 1538 C CA . PHE A 1 195 ? 12.745 4.204 26.279 1.00 27.09 231 PHE A CA 1
ATOM 1539 C C . PHE A 1 195 ? 12.382 5.030 25.046 1.00 26.64 231 PHE A C 1
ATOM 1540 O O . PHE A 1 195 ? 11.295 5.593 24.993 1.00 26.28 231 PHE A O 1
ATOM 1548 N N . GLU A 1 196 ? 13.273 5.074 24.050 1.00 25.97 232 GLU A N 1
ATOM 1549 C CA . GLU A 1 196 ? 12.944 5.723 22.789 1.00 25.39 232 GLU A CA 1
ATOM 1550 C C . GLU A 1 196 ? 11.588 5.208 22.253 1.00 25.73 232 GLU A C 1
ATOM 1551 O O . GLU A 1 196 ? 10.744 5.982 21.821 1.00 25.97 232 GLU A O 1
ATOM 1557 N N . PHE A 1 197 ? 11.362 3.901 22.323 1.00 26.25 233 PHE A N 1
ATOM 1558 C CA . PHE A 1 197 ? 10.115 3.338 21.876 1.00 27.77 233 PHE A CA 1
ATOM 1559 C C . PHE A 1 197 ? 8.942 3.815 22.702 1.00 30.10 233 PHE A C 1
ATOM 1560 O O . PHE A 1 197 ? 7.825 3.971 22.169 1.00 36.64 233 PHE A O 1
ATOM 1568 N N . ASP A 1 198 ? 9.159 4.034 24.005 1.00 29.66 234 ASP A N 1
ATOM 1569 C CA . ASP A 1 198 ? 8.071 4.540 24.855 1.00 27.16 234 ASP A CA 1
ATOM 1570 C C . ASP A 1 198 ? 7.705 5.949 24.388 1.00 26.75 234 ASP A C 1
ATOM 1571 O O . ASP A 1 198 ? 6.528 6.312 24.310 1.00 31.12 234 ASP A O 1
ATOM 1576 N N . ILE A 1 199 ? 8.717 6.746 24.068 1.00 26.19 235 ILE A N 1
ATOM 1577 C CA . ILE A 1 199 ? 8.493 8.119 23.659 1.00 26.15 235 ILE A CA 1
ATOM 1578 C C . ILE A 1 199 ? 7.700 8.206 22.353 1.00 25.74 235 ILE A C 1
ATOM 1579 O O . ILE A 1 199 ? 6.647 8.869 22.299 1.00 26.13 235 ILE A O 1
ATOM 1584 N N . PHE A 1 200 ? 8.192 7.514 21.328 1.00 25.29 236 PHE A N 1
ATOM 1585 C CA . PHE A 1 200 ? 7.535 7.458 20.007 1.00 25.10 236 PHE A CA 1
ATOM 1586 C C . PHE A 1 200 ? 6.084 7.029 20.119 1.00 25.68 236 PHE A C 1
ATOM 1587 O O . PHE A 1 200 ? 5.206 7.661 19.564 1.00 25.84 236 PHE A O 1
ATOM 1595 N N . THR A 1 201 ? 5.826 5.970 20.871 1.00 26.16 237 THR A N 1
ATOM 1596 C CA . THR A 1 201 ? 4.495 5.465 20.967 1.00 28.32 237 THR A CA 1
ATOM 1597 C C . THR A 1 201 ? 3.597 6.372 21.801 1.00 29.32 237 THR A C 1
ATOM 1598 O O . THR A 1 201 ? 2.398 6.429 21.584 1.00 36.32 237 THR A O 1
ATOM 1602 N N . ARG A 1 202 ? 4.171 7.146 22.698 1.00 30.57 238 ARG A N 1
ATOM 1603 C CA . ARG A 1 202 ? 3.365 8.185 23.345 1.00 34.43 238 ARG A CA 1
ATOM 1604 C C . ARG A 1 202 ? 3.046 9.355 22.409 1.00 30.78 238 ARG A C 1
ATOM 1605 O O . ARG A 1 202 ? 1.917 9.849 22.365 1.00 32.41 238 ARG A O 1
ATOM 1613 N N . LEU A 1 203 ? 4.034 9.784 21.633 1.00 27.86 239 LEU A N 1
ATOM 1614 C CA . LEU A 1 203 ? 3.845 10.933 20.734 1.00 27.16 239 LEU A CA 1
ATOM 1615 C C . LEU A 1 203 ? 2.797 10.691 19.605 1.00 27.31 239 LEU A C 1
ATOM 1616 O O . LEU A 1 203 ? 2.062 11.616 19.241 1.00 27.86 239 LEU A O 1
ATOM 1621 N N . PHE A 1 204 ? 2.770 9.485 19.032 1.00 27.01 240 PHE A N 1
ATOM 1622 C CA . PHE A 1 204 ? 1.992 9.236 17.818 1.00 27.16 240 PHE A CA 1
ATOM 1623 C C . PHE A 1 204 ? 0.928 8.210 18.033 1.00 27.91 240 PHE A C 1
ATOM 1624 O O . PHE A 1 204 ? 0.435 7.642 17.064 1.00 28.11 240 PHE A O 1
ATOM 1632 N N . GLN A 1 205 ? 0.540 8.032 19.301 1.00 31.01 241 GLN A N 1
ATOM 1633 C CA . GLN A 1 205 ? -0.638 7.246 19.707 1.00 29.90 241 GLN A CA 1
ATOM 1634 C C . GLN A 1 205 ? -1.881 7.666 18.964 1.00 30.49 241 GLN A C 1
ATOM 1635 O O . GLN A 1 205 ? -2.012 8.823 18.644 1.00 33.02 241 GLN A O 1
ATOM 1641 N N . PRO A 1 206 ? -2.840 6.751 18.747 1.00 35.81 242 PRO A N 1
ATOM 1642 C CA . PRO A 1 206 ? -2.884 5.366 19.220 1.00 39.63 242 PRO A CA 1
ATOM 1643 C C . PRO A 1 206 ? -2.052 4.391 18.417 1.00 37.70 242 PRO A C 1
ATOM 1644 O O . PRO A 1 206 ? -1.855 4.562 17.207 1.00 43.78 242 PRO A O 1
ATOM 1648 N N . TRP A 1 207 ? -1.597 3.343 19.103 1.00 36.16 243 TRP A N 1
ATOM 1649 C CA . TRP A 1 207 ? -0.799 2.294 18.468 1.00 37.70 243 TRP A CA 1
ATOM 1650 C C . TRP A 1 207 ? -1.433 1.721 17.197 1.00 35.76 243 TRP A C 1
ATOM 1651 O O . TRP A 1 207 ? -0.700 1.359 16.263 1.00 36.91 243 TRP A O 1
ATOM 1662 N N . GLY A 1 208 ? -2.770 1.619 17.188 1.00 33.10 244 GLY A N 1
ATOM 1663 C CA . GLY A 1 208 ? -3.515 0.947 16.135 1.00 35.52 244 GLY A CA 1
ATOM 1664 C C . GLY A 1 208 ? -3.342 1.578 14.768 1.00 38.04 244 GLY A C 1
ATOM 1665 O O . GLY A 1 208 ? -3.334 0.878 13.750 1.00 43.56 244 GLY A O 1
ATOM 1666 N N . SER A 1 209 ? -3.219 2.902 14.752 1.00 35.74 245 SER A N 1
ATOM 1667 C CA . SER A 1 209 ? -3.019 3.659 13.519 1.00 33.33 245 SER A CA 1
ATOM 1668 C C . SER A 1 209 ? -1.704 4.452 13.588 1.00 29.55 245 SER A C 1
ATOM 1669 O O . SER A 1 209 ? -1.578 5.530 12.971 1.00 29.08 245 SER A O 1
ATOM 1672 N N . ILE A 1 210 ? -0.708 3.893 14.279 1.00 31.12 246 ILE A N 1
ATOM 1673 C CA . ILE A 1 210 ? 0.477 4.685 14.638 1.00 27.91 246 ILE A CA 1
ATOM 1674 C C . ILE A 1 210 ? 1.203 5.270 13.435 1.00 27.09 246 ILE A C 1
ATOM 1675 O O . ILE A 1 210 ? 1.536 6.463 13.446 1.00 26.76 246 ILE A O 1
ATOM 1680 N N . LEU A 1 211 ? 1.456 4.483 12.400 1.00 26.99 247 LEU A N 1
ATOM 1681 C CA . LEU A 1 211 ? 2.245 5.020 11.245 1.00 26.30 247 LEU A CA 1
ATOM 1682 C C . LEU A 1 211 ? 1.461 6.057 10.447 1.00 27.81 247 LEU A C 1
ATOM 1683 O O . LEU A 1 211 ? 2.038 7.013 9.901 1.00 26.08 247 LEU A O 1
ATOM 1688 N N . ARG A 1 212 ? 0.137 5.916 10.471 1.00 29.96 248 ARG A N 1
ATOM 1689 C CA A ARG A 1 212 ? -0.710 6.864 9.776 0.50 30.98 248 ARG A CA 1
ATOM 1690 C CA B ARG A 1 212 ? -0.725 6.853 9.789 0.50 30.20 248 ARG A CA 1
ATOM 1691 C C . ARG A 1 212 ? -0.748 8.147 10.592 1.00 27.93 248 ARG A C 1
ATOM 1692 O O . ARG A 1 212 ? -0.791 9.231 10.036 1.00 28.31 248 ARG A O 1
ATOM 1707 N N . ASN A 1 213 ? -0.692 8.029 11.907 1.00 28.46 249 ASN A N 1
ATOM 1708 C CA . ASN A 1 213 ? -0.623 9.223 12.778 1.00 28.07 249 ASN A CA 1
ATOM 1709 C C . ASN A 1 213 ? 0.623 10.018 12.564 1.00 27.22 249 ASN A C 1
ATOM 1710 O O . ASN A 1 213 ? 0.572 11.244 12.437 1.00 27.46 249 ASN A O 1
ATOM 1715 N N . TRP A 1 214 ? 1.738 9.292 12.505 1.00 26.40 250 TRP A N 1
ATOM 1716 C CA . TRP A 1 214 ? 3.050 9.875 12.215 1.00 25.69 250 TRP A CA 1
ATOM 1717 C C . TRP A 1 214 ? 3.049 10.440 10.783 1.00 25.71 250 TRP A C 1
ATOM 1718 O O . TRP A 1 214 ? 3.566 11.524 10.524 1.00 25.68 250 TRP A O 1
ATOM 1729 N N . ASN A 1 215 ? 2.432 9.745 9.849 1.00 27.24 251 ASN A N 1
ATOM 1730 C CA . ASN A 1 215 ? 2.463 10.254 8.471 1.00 29.84 251 ASN A CA 1
ATOM 1731 C C . ASN A 1 215 ? 1.831 11.635 8.397 1.00 27.98 251 ASN A C 1
ATOM 1732 O O . ASN A 1 215 ? 2.363 12.526 7.776 1.00 26.92 251 ASN A O 1
ATOM 1737 N N . PHE A 1 216 ? 0.700 11.798 9.073 1.00 29.01 252 PHE A N 1
ATOM 1738 C CA . PHE A 1 216 ? -0.119 13.009 8.980 1.00 27.11 252 PHE A CA 1
ATOM 1739 C C . PHE A 1 216 ? 0.220 14.089 9.989 1.00 26.43 252 PHE A C 1
ATOM 1740 O O . PHE A 1 216 ? -0.062 15.268 9.767 1.00 26.14 252 PHE A O 1
ATOM 1748 N N . LEU A 1 217 ? 0.878 13.702 11.078 1.00 26.56 253 LEU A N 1
ATOM 1749 C CA . LEU A 1 217 ? 1.345 14.646 12.047 1.00 25.47 253 LEU A CA 1
ATOM 1750 C C . LEU A 1 217 ? 2.829 15.031 11.826 1.00 25.88 253 LEU A C 1
ATOM 1751 O O . LEU A 1 217 ? 3.289 16.034 12.396 1.00 25.04 253 LEU A O 1
ATOM 1756 N N . ALA A 1 218 ? 3.577 14.248 11.044 1.00 25.08 254 ALA A N 1
ATOM 1757 C CA . ALA A 1 218 ? 5.017 14.508 10.900 1.00 24.75 254 ALA A CA 1
ATOM 1758 C C . ALA A 1 218 ? 5.485 14.468 9.463 1.00 25.45 254 ALA A C 1
ATOM 1759 O O . ALA A 1 218 ? 6.036 15.446 8.961 1.00 25.76 254 ALA A O 1
ATOM 1761 N N . VAL A 1 219 ? 5.293 13.340 8.782 1.00 25.95 255 VAL A N 1
ATOM 1762 C CA . VAL A 1 219 ? 5.946 13.155 7.508 1.00 26.19 255 VAL A CA 1
ATOM 1763 C C . VAL A 1 219 ? 5.471 14.194 6.482 1.00 26.51 255 VAL A C 1
ATOM 1764 O O . VAL A 1 219 ? 6.272 14.702 5.698 1.00 28.10 255 VAL A O 1
ATOM 1768 N N . THR A 1 220 ? 4.188 14.530 6.503 1.00 26.51 256 THR A N 1
ATOM 1769 C CA . THR A 1 220 ? 3.623 15.442 5.523 1.00 27.12 256 THR A CA 1
ATOM 1770 C C . THR A 1 220 ? 3.192 16.768 6.114 1.00 26.49 256 THR A C 1
ATOM 1771 O O . THR A 1 220 ? 2.665 17.607 5.416 1.00 28.45 256 THR A O 1
ATOM 1775 N N . HIS A 1 221 ? 3.386 16.954 7.410 1.00 26.02 257 HIS A N 1
ATOM 1776 C CA . HIS A 1 221 ? 2.886 18.153 8.097 1.00 25.28 257 HIS A CA 1
ATOM 1777 C C . HIS A 1 221 ? 3.961 19.283 8.211 1.00 24.91 257 HIS A C 1
ATOM 1778 O O . HIS A 1 221 ? 5.036 19.084 8.801 1.00 24.58 257 HIS A O 1
ATOM 1785 N N . PRO A 1 222 ? 3.669 20.468 7.667 1.00 25.09 258 PRO A N 1
ATOM 1786 C CA . PRO A 1 222 ? 4.659 21.515 7.668 1.00 24.94 258 PRO A CA 1
ATOM 1787 C C . PRO A 1 222 ? 4.969 22.084 9.016 1.00 25.01 258 PRO A C 1
ATOM 1788 O O . PRO A 1 222 ? 6.000 22.722 9.167 1.00 24.50 258 PRO A O 1
ATOM 1792 N N . GLY A 1 223 ? 4.106 21.844 9.998 1.00 26.57 259 GLY A N 1
ATOM 1793 C CA . GLY A 1 223 ? 4.287 22.395 11.307 1.00 23.89 259 GLY A CA 1
ATOM 1794 C C . GLY A 1 223 ? 5.244 21.620 12.163 1.00 23.72 259 GLY A C 1
ATOM 1795 O O . GLY A 1 223 ? 5.738 22.118 13.196 1.00 24.10 259 GLY A O 1
ATOM 1796 N N . TYR A 1 224 ? 5.447 20.373 11.796 1.00 23.71 260 TYR A N 1
ATOM 1797 C CA . TYR A 1 224 ? 6.277 19.483 12.585 1.00 23.61 260 TYR A CA 1
ATOM 1798 C C . TYR A 1 224 ? 7.764 19.880 12.493 1.00 23.62 260 TYR A C 1
ATOM 1799 O O . TYR A 1 224 ? 8.342 19.964 11.408 1.00 23.82 260 TYR A O 1
ATOM 1808 N N . MET A 1 225 ? 8.383 20.055 13.653 1.00 23.80 261 MET A N 1
ATOM 1809 C CA . MET A 1 225 ? 9.829 20.377 13.718 1.00 23.75 261 MET A CA 1
ATOM 1810 C C . MET A 1 225 ? 10.604 19.293 14.454 1.00 24.89 261 MET A C 1
ATOM 1811 O O . MET A 1 225 ? 10.369 19.011 15.634 1.00 28.89 261 MET A O 1
ATOM 1816 N N . ALA A 1 226 ? 11.544 18.669 13.757 1.00 26.41 262 ALA A N 1
ATOM 1817 C CA . ALA A 1 226 ? 12.408 17.645 14.371 1.00 24.79 262 ALA A CA 1
ATOM 1818 C C . ALA A 1 226 ? 13.658 18.291 15.015 1.00 25.27 262 ALA A C 1
ATOM 1819 O O . ALA A 1 226 ? 14.315 19.133 14.414 1.00 24.96 262 ALA A O 1
ATOM 1821 N N . PHE A 1 227 ? 13.983 17.849 16.232 1.00 25.07 263 PHE A N 1
ATOM 1822 C CA . PHE A 1 227 ? 15.190 18.236 16.925 1.00 25.56 263 PHE A CA 1
ATOM 1823 C C . PHE A 1 227 ? 15.328 19.728 17.060 1.00 30.00 263 PHE A C 1
ATOM 1824 O O . PHE A 1 227 ? 16.379 20.284 16.714 1.00 35.38 263 PHE A O 1
ATOM 1832 N N . LEU A 1 228 ? 14.262 20.376 17.550 1.00 32.27 264 LEU A N 1
ATOM 1833 C CA . LEU A 1 228 ? 14.296 21.779 17.854 1.00 29.67 264 LEU A CA 1
ATOM 1834 C C . LEU A 1 228 ? 14.101 21.988 19.334 1.00 29.83 264 LEU A C 1
ATOM 1835 O O . LEU A 1 228 ? 13.343 21.272 19.997 1.00 32.55 264 LEU A O 1
ATOM 1840 N N . THR A 1 229 ? 14.704 23.069 19.810 1.00 27.68 265 THR A N 1
ATOM 1841 C CA . THR A 1 229 ? 14.499 23.510 21.174 1.00 29.73 265 THR A CA 1
ATOM 1842 C C . THR A 1 229 ? 13.451 24.572 21.274 1.00 26.86 265 THR A C 1
ATOM 1843 O O . THR A 1 229 ? 13.034 25.179 20.272 1.00 26.88 265 THR A O 1
ATOM 1847 N N . TYR A 1 230 ? 13.076 24.794 22.527 1.00 27.55 266 TYR A N 1
ATOM 1848 C CA . TYR A 1 230 ? 12.267 25.891 22.981 1.00 27.92 266 TYR A CA 1
ATOM 1849 C C . TYR A 1 230 ? 12.714 27.211 22.419 1.00 32.41 266 TYR A C 1
ATOM 1850 O O . TYR A 1 230 ? 11.907 27.941 21.838 1.00 32.90 266 TYR A O 1
ATOM 1859 N N . ASP A 1 231 ? 14.004 27.515 22.599 1.00 32.32 267 ASP A N 1
ATOM 1860 C CA . ASP A 1 231 ? 14.564 28.779 22.089 1.00 33.12 267 ASP A CA 1
ATOM 1861 C C . ASP A 1 231 ? 14.522 28.851 20.562 1.00 29.17 267 ASP A C 1
ATOM 1862 O O . ASP A 1 231 ? 14.240 29.914 20.015 1.00 33.99 267 ASP A O 1
ATOM 1867 N N . GLU A 1 232 ? 14.832 27.737 19.882 1.00 28.08 268 GLU A N 1
ATOM 1868 C CA . GLU A 1 232 ? 14.760 27.706 18.427 1.00 29.01 268 GLU A CA 1
ATOM 1869 C C . GLU A 1 232 ? 13.315 27.923 17.956 1.00 26.46 268 GLU A C 1
ATOM 1870 O O . GLU A 1 232 ? 13.101 28.658 17.021 1.00 33.73 268 GLU A O 1
ATOM 1876 N N . VAL A 1 233 ? 12.336 27.321 18.631 1.00 29.57 269 VAL A N 1
ATOM 1877 C CA . VAL A 1 233 ? 10.926 27.512 18.221 1.00 30.03 269 VAL A CA 1
ATOM 1878 C C . VAL A 1 233 ? 10.551 28.979 18.274 1.00 32.78 269 VAL A C 1
ATOM 1879 O O . VAL A 1 233 ? 9.991 29.554 17.309 1.00 27.67 269 VAL A O 1
ATOM 1883 N N . LYS A 1 234 ? 10.930 29.598 19.379 1.00 34.45 270 LYS A N 1
ATOM 1884 C CA . LYS A 1 234 ? 10.616 30.988 19.634 1.00 32.29 270 LYS A CA 1
ATOM 1885 C C . LYS A 1 234 ? 11.273 31.899 18.559 1.00 30.62 270 LYS A C 1
ATOM 1886 O O . LYS A 1 234 ? 10.614 32.747 17.973 1.00 29.13 270 LYS A O 1
ATOM 1892 N N . ALA A 1 235 ? 12.573 31.708 18.299 1.00 30.07 271 ALA A N 1
ATOM 1893 C CA . ALA A 1 235 ? 13.284 32.486 17.254 1.00 28.78 271 ALA A CA 1
ATOM 1894 C C . ALA A 1 235 ? 12.696 32.290 15.864 1.00 27.55 271 ALA A C 1
ATOM 1895 O O . ALA A 1 235 ? 12.603 33.221 15.100 1.00 31.65 271 ALA A O 1
ATOM 1897 N N . ARG A 1 236 ? 12.271 31.075 15.544 1.00 27.77 272 ARG A N 1
ATOM 1898 C CA . ARG A 1 236 ? 11.658 30.804 14.251 1.00 26.34 272 ARG A CA 1
ATOM 1899 C C . ARG A 1 236 ? 10.270 31.453 14.030 1.00 26.26 272 ARG A C 1
ATOM 1900 O O . ARG A 1 236 ? 9.982 31.969 12.949 1.00 34.63 272 ARG A O 1
ATOM 1908 N N . LEU A 1 237 ? 9.407 31.393 15.040 1.00 27.61 273 LEU A N 1
ATOM 1909 C CA . LEU A 1 237 ? 8.068 31.982 14.967 1.00 28.97 273 LEU A CA 1
ATOM 1910 C C . LEU A 1 237 ? 8.096 33.521 15.092 1.00 33.89 273 LEU A C 1
ATOM 1911 O O . LEU A 1 237 ? 7.087 34.204 14.859 1.00 32.51 273 LEU A O 1
ATOM 1916 N N . GLN A 1 238 ? 9.253 34.032 15.469 1.00 34.28 274 GLN A N 1
ATOM 1917 C CA . GLN A 1 238 ? 9.505 35.452 15.543 1.00 42.68 274 GLN A CA 1
ATOM 1918 C C . GLN A 1 238 ? 9.386 36.054 14.144 1.00 46.48 274 GLN A C 1
ATOM 1919 O O . GLN A 1 238 ? 8.979 37.220 13.983 1.00 46.31 274 GLN A O 1
ATOM 1925 N N . LYS A 1 239 ? 9.767 35.267 13.139 1.00 43.54 275 LYS A N 1
ATOM 1926 C CA . LYS A 1 239 ? 9.678 35.709 11.758 1.00 46.98 275 LYS A CA 1
ATOM 1927 C C . LYS A 1 239 ? 8.216 35.918 11.324 1.00 45.98 275 LYS A C 1
ATOM 1928 O O . LYS A 1 239 ? 7.953 36.673 10.389 1.00 49.55 275 LYS A O 1
ATOM 1934 N N . TYR A 1 240 ? 7.279 35.237 11.984 1.00 40.94 276 TYR A N 1
ATOM 1935 C CA . TYR A 1 240 ? 5.885 35.275 11.589 1.00 39.28 276 TYR A CA 1
ATOM 1936 C C . TYR A 1 240 ? 5.017 36.039 12.587 1.00 39.54 276 TYR A C 1
ATOM 1937 O O . TYR A 1 240 ? 3.799 35.883 12.591 1.00 45.39 276 TYR A O 1
ATOM 1946 N N . SER A 1 241 ? 5.620 36.887 13.414 1.00 40.49 277 SER A N 1
ATOM 1947 C CA . SER A 1 241 ? 4.900 37.526 14.525 1.00 42.07 277 SER A CA 1
ATOM 1948 C C . SER A 1 241 ? 3.849 38.544 14.111 1.00 43.34 277 SER A C 1
ATOM 1949 O O . SER A 1 241 ? 3.067 39.002 14.965 1.00 39.77 277 SER A O 1
ATOM 1952 N N . THR A 1 242 ? 3.859 38.917 12.830 1.00 42.89 278 THR A N 1
ATOM 1953 C CA . THR A 1 242 ? 2.786 39.692 12.219 1.00 47.64 278 THR A CA 1
ATOM 1954 C C . THR A 1 242 ? 1.696 38.794 11.629 1.00 50.36 278 THR A C 1
ATOM 1955 O O . THR A 1 242 ? 0.792 39.309 10.973 1.00 57.06 278 THR A O 1
ATOM 1959 N N . LYS A 1 243 ? 1.791 37.463 11.810 1.00 42.52 279 LYS A N 1
ATOM 1960 C CA . LYS A 1 243 ? 0.743 36.553 11.354 1.00 35.52 279 LYS A CA 1
ATOM 1961 C C . LYS A 1 243 ? 0.359 35.657 12.517 1.00 31.64 279 LYS A C 1
ATOM 1962 O O . LYS A 1 243 ? 0.793 34.500 12.595 1.00 29.19 279 LYS A O 1
ATOM 1964 N N . PRO A 1 244 ? -0.440 36.199 13.456 1.00 31.47 280 PRO A N 1
ATOM 1965 C CA . PRO A 1 244 ? -0.998 35.393 14.531 1.00 28.28 280 PRO A CA 1
ATOM 1966 C C . PRO A 1 244 ? -1.640 34.136 13.964 1.00 27.81 280 PRO A C 1
ATOM 1967 O O . PRO A 1 244 ? -2.088 34.143 12.810 1.00 27.90 280 PRO A O 1
ATOM 1971 N N . GLY A 1 245 ? -1.690 33.070 14.758 1.00 27.31 281 GLY A N 1
ATOM 1972 C CA . GLY A 1 245 ? -2.167 31.788 14.261 1.00 26.97 281 GLY A CA 1
ATOM 1973 C C . GLY A 1 245 ? -1.038 30.983 13.632 1.00 26.31 281 GLY A C 1
ATOM 1974 O O . GLY A 1 245 ? -1.227 29.824 13.315 1.00 28.86 281 GLY A O 1
ATOM 1975 N N . SER A 1 246 ? 0.146 31.573 13.481 1.00 26.68 282 SER A N 1
ATOM 1976 C CA . SER A 1 246 ? 1.312 30.798 13.008 1.00 26.26 282 SER A CA 1
ATOM 1977 C C . SER A 1 246 ? 1.757 29.883 14.117 1.00 25.68 282 SER A C 1
ATOM 1978 O O . SER A 1 246 ? 1.782 30.302 15.264 1.00 26.51 282 SER A O 1
ATOM 1981 N N . TYR A 1 247 ? 2.076 28.632 13.799 1.00 24.88 283 TYR A N 1
ATOM 1982 C CA . TYR A 1 247 ? 2.419 27.669 14.835 1.00 24.62 283 TYR A CA 1
ATOM 1983 C C . TYR A 1 247 ? 3.305 26.583 14.275 1.00 24.24 283 TYR A C 1
ATOM 1984 O O . TYR A 1 247 ? 3.395 26.379 13.040 1.00 24.44 283 TYR A O 1
ATOM 1993 N N . ILE A 1 248 ? 3.988 25.919 15.188 1.00 24.09 284 ILE A N 1
ATOM 1994 C CA . ILE A 1 248 ? 4.794 24.750 14.889 1.00 23.83 284 ILE A CA 1
ATOM 1995 C C . ILE A 1 248 ? 4.815 23.921 16.171 1.00 24.25 284 ILE A C 1
ATOM 1996 O O . ILE A 1 248 ? 4.479 24.398 17.275 1.00 24.14 284 ILE A O 1
ATOM 2001 N N . PHE A 1 249 ? 5.181 22.656 16.030 1.00 25.46 285 PHE A N 1
ATOM 2002 C CA . PHE A 1 249 ? 5.182 21.768 17.161 1.00 23.84 285 PHE A CA 1
ATOM 2003 C C . PHE A 1 249 ? 6.322 20.812 17.050 1.00 23.83 285 PHE A C 1
ATOM 2004 O O . PHE A 1 249 ? 6.821 20.540 15.951 1.00 24.66 285 PHE A O 1
ATOM 2012 N N . ARG A 1 250 ? 6.676 20.264 18.207 1.00 24.01 286 ARG A N 1
ATOM 2013 C CA . ARG A 1 250 ? 7.808 19.391 18.375 1.00 24.11 286 ARG A CA 1
ATOM 2014 C C . ARG A 1 250 ? 7.745 18.686 19.755 1.00 26.27 286 ARG A C 1
ATOM 2015 O O . ARG A 1 250 ? 6.934 18.987 20.629 1.00 24.87 286 ARG A O 1
ATOM 2023 N N . LEU A 1 251 ? 8.670 17.762 19.883 1.00 24.91 287 LEU A N 1
ATOM 2024 C CA A LEU A 1 251 ? 8.909 16.995 21.085 0.50 27.88 287 LEU A CA 1
ATOM 2025 C CA B LEU A 1 251 ? 8.861 17.009 21.099 0.50 27.86 287 LEU A CA 1
ATOM 2026 C C . LEU A 1 251 ? 9.357 17.932 22.209 1.00 28.68 287 LEU A C 1
ATOM 2027 O O . LEU A 1 251 ? 10.307 18.711 22.026 1.00 25.83 287 LEU A O 1
ATOM 2036 N N . SER A 1 252 ? 8.653 17.888 23.348 1.00 27.23 288 SER A N 1
ATOM 2037 C CA . SER A 1 252 ? 9.124 18.545 24.561 1.00 27.16 288 SER A CA 1
ATOM 2038 C C . SER A 1 252 ? 10.439 17.907 24.992 1.00 28.63 288 SER A C 1
ATOM 2039 O O . SER A 1 252 ? 10.520 16.685 25.138 1.00 28.26 288 SER A O 1
ATOM 2042 N N . CYS A 1 253 ? 11.431 18.728 25.276 1.00 28.05 289 CYS A N 1
ATOM 2043 C CA . CYS A 1 253 ? 12.721 18.260 25.778 1.00 37.99 289 CYS A CA 1
ATOM 2044 C C . CYS A 1 253 ? 12.674 17.886 27.283 1.00 36.51 289 CYS A C 1
ATOM 2045 O O . CYS A 1 253 ? 13.250 16.879 27.701 1.00 36.60 289 CYS A O 1
ATOM 2048 N N . THR A 1 254 ? 11.993 18.680 28.109 1.00 37.04 290 THR A N 1
ATOM 2049 C CA . THR A 1 254 ? 11.974 18.401 29.546 1.00 39.08 290 THR A CA 1
ATOM 2050 C C . THR A 1 254 ? 10.798 17.504 29.944 1.00 37.97 290 THR A C 1
ATOM 2051 O O . THR A 1 254 ? 10.618 17.190 31.125 1.00 44.50 290 THR A O 1
ATOM 2055 N N . ARG A 1 255 ? 9.987 17.101 28.975 1.00 36.96 291 ARG A N 1
ATOM 2056 C CA . ARG A 1 255 ? 8.793 16.275 29.273 1.00 35.37 291 ARG A CA 1
ATOM 2057 C C . ARG A 1 255 ? 8.589 15.279 28.132 1.00 33.65 291 ARG A C 1
ATOM 2058 O O . ARG A 1 255 ? 7.617 15.292 27.361 1.00 34.04 291 ARG A O 1
ATOM 2066 N N . LEU A 1 256 ? 9.585 14.434 28.031 1.00 33.80 292 LEU A N 1
ATOM 2067 C CA . LEU A 1 256 ? 9.737 13.534 26.925 1.00 33.06 292 LEU A CA 1
ATOM 2068 C C . LEU A 1 256 ? 8.489 12.662 26.823 1.00 29.61 292 LEU A C 1
ATOM 2069 O O . LEU A 1 256 ? 7.951 12.234 27.828 1.00 32.57 292 LEU A O 1
ATOM 2074 N N . GLY A 1 257 ? 8.077 12.389 25.603 1.00 28.74 293 GLY A N 1
ATOM 2075 C CA . GLY A 1 257 ? 6.860 11.688 25.324 1.00 28.76 293 GLY A CA 1
ATOM 2076 C C . GLY A 1 257 ? 5.679 12.603 25.056 1.00 30.86 293 GLY A C 1
ATOM 2077 O O . GLY A 1 257 ? 4.626 12.138 24.673 1.00 28.41 293 GLY A O 1
ATOM 2078 N N . GLN A 1 258 ? 5.846 13.915 25.245 1.00 32.83 294 GLN A N 1
ATOM 2079 C CA . GLN A 1 258 ? 4.786 14.860 24.950 1.00 32.91 294 GLN A CA 1
ATOM 2080 C C . GLN A 1 258 ? 5.233 15.955 23.991 1.00 29.92 294 GLN A C 1
ATOM 2081 O O . GLN A 1 258 ? 6.450 16.269 23.800 1.00 27.11 294 GLN A O 1
ATOM 2087 N N . TRP A 1 259 ? 4.229 16.545 23.359 1.00 26.82 295 TRP A N 1
ATOM 2088 C CA . TRP A 1 259 ? 4.508 17.587 22.424 1.00 25.97 295 TRP A CA 1
ATOM 2089 C C . TRP A 1 259 ? 4.470 18.956 23.064 1.00 26.45 295 TRP A C 1
ATOM 2090 O O . TRP A 1 259 ? 3.788 19.131 24.094 1.00 32.91 295 TRP A O 1
ATOM 2101 N N . ALA A 1 260 ? 5.227 19.898 22.463 1.00 25.77 296 ALA A N 1
ATOM 2102 C CA . ALA A 1 260 ? 5.202 21.327 22.796 1.00 25.97 296 ALA A CA 1
ATOM 2103 C C . ALA A 1 260 ? 4.746 22.100 21.559 1.00 25.39 296 ALA A C 1
ATOM 2104 O O . ALA A 1 260 ? 5.414 22.027 20.519 1.00 25.29 296 ALA A O 1
ATOM 2106 N N . ILE A 1 261 ? 3.608 22.789 21.646 1.00 25.60 297 ILE A N 1
ATOM 2107 C CA . ILE A 1 261 ? 3.117 23.592 20.526 1.00 25.36 297 ILE A CA 1
ATOM 2108 C C . ILE A 1 261 ? 3.521 25.069 20.729 1.00 25.88 297 ILE A C 1
ATOM 2109 O O . ILE A 1 261 ? 3.250 25.647 21.774 1.00 26.07 297 ILE A O 1
ATOM 2114 N N . GLY A 1 262 ? 4.196 25.631 19.736 1.00 25.06 298 GLY A N 1
ATOM 2115 C CA . GLY A 1 262 ? 4.524 27.036 19.724 1.00 25.71 298 GLY A CA 1
ATOM 2116 C C . GLY A 1 262 ? 3.590 27.799 18.790 1.00 25.57 298 GLY A C 1
ATOM 2117 O O . GLY A 1 262 ? 3.333 27.338 17.681 1.00 24.85 298 GLY A O 1
ATOM 2118 N N . TYR A 1 263 ? 3.056 28.937 19.239 1.00 25.77 299 TYR A N 1
ATOM 2119 C CA . TYR A 1 263 ? 2.170 29.707 18.377 1.00 25.95 299 TYR A CA 1
ATOM 2120 C C . TYR A 1 263 ? 2.348 31.210 18.619 1.00 26.40 299 TYR A C 1
ATOM 2121 O O . TYR A 1 263 ? 2.720 31.640 19.692 1.00 26.89 299 TYR A O 1
ATOM 2130 N N . VAL A 1 264 ? 2.048 31.994 17.596 1.00 28.39 300 VAL A N 1
ATOM 2131 C CA . VAL A 1 264 ? 1.969 33.463 17.669 1.00 27.08 300 VAL A CA 1
ATOM 2132 C C . VAL A 1 264 ? 0.550 33.921 18.078 1.00 27.65 300 VAL A C 1
ATOM 2133 O O . VAL A 1 264 ? -0.442 33.639 17.401 1.00 29.46 300 VAL A O 1
ATOM 2137 N N . THR A 1 265 ? 0.457 34.620 19.201 1.00 28.37 301 THR A N 1
ATOM 2138 C CA . THR A 1 265 ? -0.807 35.082 19.733 1.00 29.10 301 THR A CA 1
ATOM 2139 C C . THR A 1 265 ? -1.230 36.324 18.967 1.00 31.33 301 THR A C 1
ATOM 2140 O O . THR A 1 265 ? -0.424 36.928 18.237 1.00 30.47 301 THR A O 1
ATOM 2144 N N . GLY A 1 266 ? -2.495 36.688 19.145 1.00 32.31 302 GLY A N 1
ATOM 2145 C CA . GLY A 1 266 ? -3.058 37.857 18.537 1.00 35.51 302 GLY A CA 1
ATOM 2146 C C . GLY A 1 266 ? -2.280 39.123 18.839 1.00 36.84 302 GLY A C 1
ATOM 2147 O O . GLY A 1 266 ? -2.182 40.019 17.992 1.00 38.00 302 GLY A O 1
ATOM 2148 N N . ASP A 1 267 ? -1.716 39.211 20.048 1.00 38.73 303 ASP A N 1
ATOM 2149 C CA . ASP A 1 267 ? -0.925 40.372 20.399 1.00 40.82 303 ASP A CA 1
ATOM 2150 C C . ASP A 1 267 ? 0.569 40.237 20.087 1.00 39.72 303 ASP A C 1
ATOM 2151 O O . ASP A 1 267 ? 1.381 41.071 20.504 1.00 40.59 303 ASP A O 1
ATOM 2156 N N . GLY A 1 268 ? 0.938 39.200 19.353 1.00 39.13 304 GLY A N 1
ATOM 2157 C CA . GLY A 1 268 ? 2.313 39.089 18.822 1.00 37.42 304 GLY A CA 1
ATOM 2158 C C . GLY A 1 268 ? 3.315 38.404 19.733 1.00 37.75 304 GLY A C 1
ATOM 2159 O O . GLY A 1 268 ? 4.490 38.311 19.422 1.00 36.68 304 GLY A O 1
ATOM 2160 N N . ASN A 1 269 ? 2.826 37.865 20.845 1.00 38.80 305 ASN A N 1
ATOM 2161 C CA . ASN A 1 269 ? 3.600 36.976 21.681 1.00 33.30 305 ASN A CA 1
ATOM 2162 C C . ASN A 1 269 ? 3.710 35.544 21.115 1.00 36.20 305 ASN A C 1
ATOM 2163 O O . ASN A 1 269 ? 2.799 35.050 20.446 1.00 31.51 305 ASN A O 1
ATOM 2168 N N . ILE A 1 270 ? 4.830 34.897 21.466 1.00 30.87 306 ILE A N 1
ATOM 2169 C CA . ILE A 1 270 ? 5.152 33.524 21.124 1.00 31.25 306 ILE A CA 1
ATOM 2170 C C . ILE A 1 270 ? 5.027 32.712 22.387 1.00 33.54 306 ILE A C 1
ATOM 2171 O O . ILE A 1 270 ? 5.875 32.819 23.278 1.00 34.28 306 ILE A O 1
ATOM 2176 N N . LEU A 1 271 ? 3.957 31.924 22.468 1.00 30.00 307 LEU A N 1
ATOM 2177 C CA . LEU A 1 271 ? 3.721 31.039 23.593 1.00 32.90 307 LEU A CA 1
ATOM 2178 C C . LEU A 1 271 ? 3.937 29.600 23.147 1.00 32.05 307 LEU A C 1
ATOM 2179 O O . LEU A 1 271 ? 3.705 29.253 21.997 1.00 30.54 307 LEU A O 1
ATOM 2184 N N . GLN A 1 272 ? 4.348 28.767 24.091 1.00 32.75 308 GLN A N 1
ATOM 2185 C CA . GLN A 1 272 ? 4.464 27.342 23.875 1.00 29.44 308 GLN A CA 1
ATOM 2186 C C . GLN A 1 272 ? 3.675 26.559 24.939 1.00 32.89 308 GLN A C 1
ATOM 2187 O O . GLN A 1 272 ? 3.686 26.877 26.126 1.00 29.11 308 GLN A O 1
ATOM 2193 N N . THR A 1 273 ? 2.983 25.519 24.490 1.00 28.88 309 THR A N 1
ATOM 2194 C CA . THR A 1 273 ? 2.073 24.805 25.363 1.00 28.37 309 THR A CA 1
ATOM 2195 C C . THR A 1 273 ? 2.167 23.316 25.127 1.00 28.00 309 THR A C 1
ATOM 2196 O O . THR A 1 273 ? 2.487 22.839 24.029 1.00 28.07 309 THR A O 1
ATOM 2200 N N . ILE A 1 274 ? 1.899 22.575 26.175 1.00 31.14 310 ILE A N 1
ATOM 2201 C CA . ILE A 1 274 ? 2.042 21.129 26.149 1.00 32.96 310 ILE A CA 1
ATOM 2202 C C . ILE A 1 274 ? 0.700 20.480 26.397 1.00 31.93 310 ILE A C 1
ATOM 2203 O O . ILE A 1 274 ? 0.136 20.617 27.455 1.00 32.05 310 ILE A O 1
ATOM 2208 N N . PRO A 1 275 ? 0.176 19.783 25.407 1.00 34.78 311 PRO A N 1
ATOM 2209 C CA . PRO A 1 275 ? -1.019 18.964 25.609 1.00 41.37 311 PRO A CA 1
ATOM 2210 C C . PRO A 1 275 ? -0.775 17.857 26.642 1.00 44.93 311 PRO A C 1
ATOM 2211 O O . PRO A 1 275 ? 0.312 17.270 26.661 1.00 46.52 311 PRO A O 1
ATOM 2215 N N . HIS A 1 276 ? -1.747 17.564 27.495 1.00 56.22 312 HIS A N 1
ATOM 2216 C CA . HIS A 1 276 ? -1.588 16.449 28.459 1.00 62.44 312 HIS A CA 1
ATOM 2217 C C . HIS A 1 276 ? -2.563 15.278 28.297 1.00 64.55 312 HIS A C 1
ATOM 2218 O O . HIS A 1 276 ? -2.127 14.148 28.025 1.00 62.85 312 HIS A O 1
ATOM 2225 N N . ASN A 1 277 ? -3.862 15.525 28.473 1.00 67.74 313 ASN A N 1
ATOM 2226 C CA . ASN A 1 277 ? -4.862 14.476 28.190 1.00 70.55 313 ASN A CA 1
ATOM 2227 C C . ASN A 1 277 ? -5.097 14.355 26.684 1.00 67.35 313 ASN A C 1
ATOM 2228 O O . ASN A 1 277 ? -4.861 13.274 26.101 1.00 63.96 313 ASN A O 1
ATOM 2233 N N . LYS A 1 278 ? -5.541 15.472 26.086 1.00 62.04 314 LYS A N 1
ATOM 2234 C CA . LYS A 1 278 ? -5.722 15.621 24.628 1.00 54.48 314 LYS A CA 1
ATOM 2235 C C . LYS A 1 278 ? -4.539 15.142 23.839 1.00 47.25 314 LYS A C 1
ATOM 2236 O O . LYS A 1 278 ? -3.432 15.609 24.072 1.00 41.78 314 LYS A O 1
ATOM 2242 N N . PRO A 1 279 ? -4.769 14.222 22.893 1.00 48.26 315 PRO A N 1
ATOM 2243 C CA . PRO A 1 279 ? -3.731 13.862 21.935 1.00 43.91 315 PRO A CA 1
ATOM 2244 C C . PRO A 1 279 ? -3.437 15.004 20.962 1.00 39.00 315 PRO A C 1
ATOM 2245 O O . PRO A 1 279 ? -4.257 15.900 20.794 1.00 35.36 315 PRO A O 1
ATOM 2249 N N . LEU A 1 280 ? -2.272 14.969 20.315 1.00 37.08 316 LEU A N 1
ATOM 2250 C CA . LEU A 1 280 ? -1.856 16.095 19.483 1.00 31.38 316 LEU A CA 1
ATOM 2251 C C . LEU A 1 280 ? -2.911 16.504 18.452 1.00 33.88 316 LEU A C 1
ATOM 2252 O O . LEU A 1 280 ? -3.155 17.707 18.277 1.00 32.70 316 LEU A O 1
ATOM 2257 N N . PHE A 1 281 ? -3.507 15.525 17.762 1.00 30.12 317 PHE A N 1
ATOM 2258 C CA . PHE A 1 281 ? -4.417 15.847 16.661 1.00 35.97 317 PHE A CA 1
ATOM 2259 C C . PHE A 1 281 ? -5.625 16.664 17.136 1.00 31.60 317 PHE A C 1
ATOM 2260 O O . PHE A 1 281 ? -6.062 17.581 16.440 1.00 28.19 317 PHE A O 1
ATOM 2268 N N . GLN A 1 282 ? -6.172 16.334 18.311 1.00 34.96 318 GLN A N 1
ATOM 2269 C CA . GLN A 1 282 ? -7.332 17.071 18.820 1.00 33.02 318 GLN A CA 1
ATOM 2270 C C . GLN A 1 282 ? -6.898 18.478 19.201 1.00 32.34 318 GLN A C 1
ATOM 2271 O O . GLN A 1 282 ? -7.618 19.461 18.946 1.00 34.46 318 GLN A O 1
ATOM 2277 N N . ALA A 1 283 ? -5.711 18.581 19.787 1.00 28.61 319 ALA A N 1
ATOM 2278 C CA . ALA A 1 283 ? -5.186 19.870 20.148 1.00 28.25 319 ALA A CA 1
ATOM 2279 C C . ALA A 1 283 ? -5.088 20.734 18.897 1.00 28.82 319 ALA A C 1
ATOM 2280 O O . ALA A 1 283 ? -5.487 21.894 18.927 1.00 27.97 319 ALA A O 1
ATOM 2282 N N . LEU A 1 284 ? -4.566 20.166 17.795 1.00 27.13 320 LEU A N 1
ATOM 2283 C CA . LEU A 1 284 ? -4.472 20.924 16.540 1.00 26.95 320 LEU A CA 1
ATOM 2284 C C . LEU A 1 284 ? -5.839 21.232 15.894 1.00 27.81 320 LEU A C 1
ATOM 2285 O O . LEU A 1 284 ? -6.023 22.280 15.294 1.00 33.28 320 LEU A O 1
ATOM 2290 N N . ILE A 1 285 ? -6.792 20.318 16.000 1.00 28.96 321 ILE A N 1
ATOM 2291 C CA . ILE A 1 285 ? -8.144 20.596 15.509 1.00 32.40 321 ILE A CA 1
ATOM 2292 C C . ILE A 1 285 ? -8.755 21.690 16.360 1.00 31.17 321 ILE A C 1
ATOM 2293 O O . ILE A 1 285 ? -9.317 22.635 15.828 1.00 39.50 321 ILE A O 1
ATOM 2298 N N . ASP A 1 286 ? -8.653 21.543 17.682 1.00 33.39 322 ASP A N 1
ATOM 2299 C CA . ASP A 1 286 ? -9.274 22.488 18.617 1.00 35.09 322 ASP A CA 1
ATOM 2300 C C . ASP A 1 286 ? -8.672 23.860 18.368 1.00 36.13 322 ASP A C 1
ATOM 2301 O O . ASP A 1 286 ? -9.384 24.809 18.071 1.00 33.40 322 ASP A O 1
ATOM 2306 N N . GLY A 1 287 ? -7.348 23.942 18.421 1.00 33.35 323 GLY A N 1
ATOM 2307 C CA . GLY A 1 287 ? -6.682 25.195 18.130 1.00 37.00 323 GLY A CA 1
ATOM 2308 C C . GLY A 1 287 ? -7.037 25.820 16.794 1.00 32.26 323 GLY A C 1
ATOM 2309 O O . GLY A 1 287 ? -7.143 27.033 16.671 1.00 28.64 323 GLY A O 1
ATOM 2310 N N . SER A 1 288 ? -7.161 25.006 15.767 1.00 36.64 324 SER A N 1
ATOM 2311 C CA . SER A 1 288 ? -7.419 25.560 14.449 1.00 38.22 324 SER A CA 1
ATOM 2312 C C . SER A 1 288 ? -8.768 26.254 14.448 1.00 35.75 324 SER A C 1
ATOM 2313 O O . SER A 1 288 ? -8.955 27.328 13.886 1.00 30.60 324 SER A O 1
ATOM 2316 N N . ARG A 1 289 ? -9.713 25.609 15.087 1.00 32.42 325 ARG A N 1
ATOM 2317 C CA . ARG A 1 289 ? -11.074 26.045 15.035 1.00 36.75 325 ARG A CA 1
ATOM 2318 C C . ARG A 1 289 ? -11.272 27.288 15.868 1.00 37.11 325 ARG A C 1
ATOM 2319 O O . ARG A 1 289 ? -12.262 27.968 15.697 1.00 32.63 325 ARG A O 1
ATOM 2327 N N . GLU A 1 290 ? -10.318 27.609 16.749 1.00 33.61 326 GLU A N 1
ATOM 2328 C CA . GLU A 1 290 ? -10.489 28.793 17.592 1.00 38.65 326 GLU A CA 1
ATOM 2329 C C . GLU A 1 290 ? -9.486 29.881 17.242 1.00 34.53 326 GLU A C 1
ATOM 2330 O O . GLU A 1 290 ? -9.396 30.920 17.902 1.00 32.07 326 GLU A O 1
ATOM 2336 N N . GLY A 1 291 ? -8.793 29.655 16.134 1.00 31.20 327 GLY A N 1
ATOM 2337 C CA . GLY A 1 291 ? -7.928 30.664 15.557 1.00 35.25 327 GLY A CA 1
ATOM 2338 C C . GLY A 1 291 ? -6.512 30.700 16.101 1.00 29.69 327 GLY A C 1
ATOM 2339 O O . GLY A 1 291 ? -5.740 31.565 15.720 1.00 30.24 327 GLY A O 1
ATOM 2340 N N . PHE A 1 292 ? -6.141 29.793 16.995 1.00 32.13 328 PHE A N 1
ATOM 2341 C CA . PHE A 1 292 ? -4.752 29.808 17.519 1.00 27.97 328 PHE A CA 1
ATOM 2342 C C . PHE A 1 292 ? -3.770 29.096 16.627 1.00 27.12 328 PHE A C 1
ATOM 2343 O O . PHE A 1 292 ? -2.618 29.522 16.536 1.00 36.69 328 PHE A O 1
ATOM 2351 N N . TYR A 1 293 ? -4.179 27.994 15.998 1.00 26.98 329 TYR A N 1
ATOM 2352 C CA . TYR A 1 293 ? -3.260 27.169 15.180 1.00 26.35 329 TYR A CA 1
ATOM 2353 C C . TYR A 1 293 ? -3.761 27.137 13.744 1.00 26.48 329 TYR A C 1
ATOM 2354 O O . TYR A 1 293 ? -4.393 26.184 13.324 1.00 26.68 329 TYR A O 1
ATOM 2363 N N . LEU A 1 294 ? -3.467 28.191 13.001 1.00 26.56 330 LEU A N 1
ATOM 2364 C CA . LEU A 1 294 ? -3.988 28.340 11.627 1.00 29.01 330 LEU A CA 1
ATOM 2365 C C . LEU A 1 294 ? -2.946 28.194 10.530 1.00 28.03 330 LEU A C 1
ATOM 2366 O O . LEU A 1 294 ? -3.297 27.784 9.457 1.00 37.50 330 LEU A O 1
ATOM 2371 N N . TYR A 1 295 ? -1.683 28.569 10.788 1.00 27.40 331 TYR A N 1
ATOM 2372 C CA . TYR A 1 295 ? -0.666 28.685 9.738 1.00 26.10 331 TYR A CA 1
ATOM 2373 C C . TYR A 1 295 ? 0.650 27.925 10.104 1.00 27.49 331 TYR A C 1
ATOM 2374 O O . TYR A 1 295 ? 1.540 28.471 10.769 1.00 25.24 331 TYR A O 1
ATOM 2383 N N . PRO A 1 296 ? 0.746 26.637 9.706 1.00 25.31 332 PRO A N 1
ATOM 2384 C CA . PRO A 1 296 ? 1.837 25.860 10.192 1.00 24.82 332 PRO A CA 1
ATOM 2385 C C . PRO A 1 296 ? 3.114 26.366 9.602 1.00 25.81 332 PRO A C 1
ATOM 2386 O O . PRO A 1 296 ? 3.230 26.415 8.411 1.00 27.66 332 PRO A O 1
ATOM 2390 N N . ASP A 1 297 ? 4.053 26.749 10.450 1.00 26.22 333 ASP A N 1
ATOM 2391 C CA . ASP A 1 297 ? 5.312 27.281 10.018 1.00 25.33 333 ASP A CA 1
ATOM 2392 C C . ASP A 1 297 ? 5.081 28.499 9.115 1.00 25.56 333 ASP A C 1
ATOM 2393 O O . ASP A 1 297 ? 5.862 28.782 8.213 1.00 30.19 333 ASP A O 1
ATOM 2398 N N . GLY A 1 298 ? 4.020 29.248 9.406 1.00 25.43 334 GLY A N 1
ATOM 2399 C CA . GLY A 1 298 ? 3.725 30.506 8.723 1.00 26.04 334 GLY A CA 1
ATOM 2400 C C . GLY A 1 298 ? 3.046 30.337 7.394 1.00 27.07 334 GLY A C 1
ATOM 2401 O O . GLY A 1 298 ? 2.804 31.317 6.703 1.00 27.36 334 GLY A O 1
ATOM 2402 N N . ARG A 1 299 ? 2.750 29.100 7.008 1.00 26.40 335 ARG A N 1
ATOM 2403 C CA . ARG A 1 299 ? 2.263 28.840 5.683 1.00 28.21 335 ARG A CA 1
ATOM 2404 C C . ARG A 1 299 ? 0.718 28.902 5.647 1.00 32.69 335 ARG A C 1
ATOM 2405 O O . ARG A 1 299 ? 0.043 28.724 6.668 1.00 27.06 335 ARG A O 1
ATOM 2413 N N . SER A 1 300 ? 0.174 29.121 4.464 1.00 28.89 336 SER A N 1
ATOM 2414 C CA . SER A 1 300 ? -1.287 29.167 4.254 1.00 35.97 336 SER A CA 1
ATOM 2415 C C . SER A 1 300 ? -2.041 27.839 4.397 1.00 36.25 336 SER A C 1
ATOM 2416 O O . SER A 1 300 ? -3.134 27.801 4.968 1.00 43.86 336 SER A O 1
ATOM 2419 N N . TYR A 1 301 ? -1.492 26.766 3.844 1.00 34.74 337 TYR A N 1
ATOM 2420 C CA . TYR A 1 301 ? -2.200 25.503 3.807 1.00 37.15 337 TYR A CA 1
ATOM 2421 C C . TYR A 1 301 ? -2.039 24.823 5.150 1.00 35.24 337 TYR A C 1
ATOM 2422 O O . TYR A 1 301 ? -0.924 24.569 5.585 1.00 28.61 337 TYR A O 1
ATOM 2431 N N . ASN A 1 302 ? -3.153 24.558 5.824 1.00 36.33 338 ASN A N 1
ATOM 2432 C CA . ASN A 1 302 ? -3.121 23.842 7.088 1.00 35.93 338 ASN A CA 1
ATOM 2433 C C . ASN A 1 302 ? -3.766 22.469 6.947 1.00 33.79 338 ASN A C 1
ATOM 2434 O O . ASN A 1 302 ? -4.960 22.379 6.698 1.00 31.67 338 ASN A O 1
ATOM 2439 N N . PRO A 1 303 ? -2.986 21.380 7.127 1.00 35.85 339 PRO A N 1
ATOM 2440 C CA . PRO A 1 303 ? -3.565 20.059 6.865 1.00 32.36 339 PRO A CA 1
ATOM 2441 C C . PRO A 1 303 ? -4.807 19.769 7.717 1.00 35.83 339 PRO A C 1
ATOM 2442 O O . PRO A 1 303 ? -4.859 20.068 8.915 1.00 34.12 339 PRO A O 1
ATOM 2446 N N . ASP A 1 304 ? -5.822 19.234 7.072 1.00 37.87 340 ASP A N 1
ATOM 2447 C CA . ASP A 1 304 ? -6.997 18.701 7.746 1.00 36.10 340 ASP A CA 1
ATOM 2448 C C . ASP A 1 304 ? -6.630 17.420 8.494 1.00 33.71 340 ASP A C 1
ATOM 2449 O O . ASP A 1 304 ? -6.240 16.425 7.875 1.00 41.41 340 ASP A O 1
ATOM 2454 N N . LEU A 1 305 ? -6.746 17.454 9.827 1.00 32.19 341 LEU A N 1
ATOM 2455 C CA . LEU A 1 305 ? -6.450 16.303 10.684 1.00 31.06 341 LEU A CA 1
ATOM 2456 C C . LEU A 1 305 ? -7.690 15.590 11.220 1.00 36.04 341 LEU A C 1
ATOM 2457 O O . LEU A 1 305 ? -7.542 14.585 11.952 1.00 35.37 341 LEU A O 1
ATOM 2462 N N . THR A 1 306 ? -8.887 16.089 10.877 1.00 31.46 342 THR A N 1
ATOM 2463 C CA . THR A 1 306 ? -10.154 15.452 11.302 1.00 41.03 342 THR A CA 1
ATOM 2464 C C . THR A 1 306 ? -10.268 13.945 11.028 1.00 45.04 342 THR A C 1
ATOM 2465 O O . THR A 1 306 ? -10.963 13.238 11.772 1.00 52.55 342 THR A O 1
ATOM 2469 N N . GLY A 1 307 ? -9.622 13.452 9.966 1.00 47.14 343 GLY A N 1
ATOM 2470 C CA . GLY A 1 307 ? -9.674 12.017 9.611 1.00 48.59 343 GLY A CA 1
ATOM 2471 C C . GLY A 1 307 ? -8.990 11.086 10.613 1.00 49.93 343 GLY A C 1
ATOM 2472 O O . GLY A 1 307 ? -9.227 9.872 10.611 1.00 52.12 343 GLY A O 1
ATOM 2473 N N . LEU A 1 308 ? -8.141 11.647 11.470 1.00 45.01 344 LEU A N 1
ATOM 2474 C CA . LEU A 1 308 ? -7.487 10.866 12.506 1.00 46.17 344 LEU A CA 1
ATOM 2475 C C . LEU A 1 308 ? -8.386 10.660 13.742 1.00 47.31 344 LEU A C 1
ATOM 2476 O O . LEU A 1 308 ? -7.992 9.934 14.646 1.00 51.39 344 LEU A O 1
ATOM 2481 N N . ALA A 1 309 ? -9.557 11.301 13.797 1.00 52.62 345 ALA A N 1
ATOM 2482 C CA . ALA A 1 309 ? -10.654 10.879 14.717 1.00 57.78 345 ALA A CA 1
ATOM 2483 C C . ALA A 1 309 ? -11.572 9.846 14.049 1.00 64.11 345 ALA A C 1
ATOM 2484 O O . ALA A 1 309 ? -11.670 8.687 14.483 1.00 69.31 345 ALA A O 1
ATOM 2486 N N . ALA B 1 4 ? 43.235 28.528 2.317 1.00 79.06 40 ALA B N 1
ATOM 2487 C CA . ALA B 1 4 ? 42.236 27.424 2.411 1.00 78.10 40 ALA B CA 1
ATOM 2488 C C . ALA B 1 4 ? 42.686 26.184 1.622 1.00 77.35 40 ALA B C 1
ATOM 2489 O O . ALA B 1 4 ? 43.298 25.285 2.207 1.00 80.57 40 ALA B O 1
ATOM 2491 N N . ALA B 1 5 ? 42.426 26.153 0.307 1.00 71.11 41 ALA B N 1
ATOM 2492 C CA . ALA B 1 5 ? 42.575 24.923 -0.501 1.00 66.62 41 ALA B CA 1
ATOM 2493 C C . ALA B 1 5 ? 43.903 24.824 -1.260 1.00 64.84 41 ALA B C 1
ATOM 2494 O O . ALA B 1 5 ? 43.924 24.470 -2.442 1.00 61.30 41 ALA B O 1
ATOM 2496 N N . ASP B 1 6 ? 45.002 25.103 -0.559 1.00 64.67 42 ASP B N 1
ATOM 2497 C CA . ASP B 1 6 ? 46.339 25.214 -1.172 1.00 67.27 42 ASP B CA 1
ATOM 2498 C C . ASP B 1 6 ? 47.038 23.855 -1.298 1.00 67.65 42 ASP B C 1
ATOM 2499 O O . ASP B 1 6 ? 46.439 22.830 -1.013 1.00 68.40 42 ASP B O 1
ATOM 2504 N N . ARG B 1 7 ? 48.302 23.846 -1.716 1.00 69.36 43 ARG B N 1
ATOM 2505 C CA . ARG B 1 7 ? 49.032 22.594 -1.904 1.00 69.37 43 ARG B CA 1
ATOM 2506 C C . ARG B 1 7 ? 49.001 21.741 -0.643 1.00 67.97 43 ARG B C 1
ATOM 2507 O O . ARG B 1 7 ? 48.677 20.550 -0.712 1.00 63.85 43 ARG B O 1
ATOM 2509 N N . ARG B 1 8 ? 49.295 22.356 0.503 1.00 65.72 44 ARG B N 1
ATOM 2510 C CA . ARG B 1 8 ? 49.319 21.638 1.792 1.00 68.96 44 ARG B CA 1
ATOM 2511 C C . ARG B 1 8 ? 48.035 20.884 2.144 1.00 67.07 44 ARG B C 1
ATOM 2512 O O . ARG B 1 8 ? 48.096 19.695 2.486 1.00 65.85 44 ARG B O 1
ATOM 2520 N N . THR B 1 9 ? 46.894 21.580 2.098 1.00 65.30 45 THR B N 1
ATOM 2521 C CA . THR B 1 9 ? 45.596 20.981 2.437 1.00 65.76 45 THR B CA 1
ATOM 2522 C C . THR B 1 9 ? 45.278 19.820 1.499 1.00 63.34 45 THR B C 1
ATOM 2523 O O . THR B 1 9 ? 44.675 18.831 1.915 1.00 66.98 45 THR B O 1
ATOM 2527 N N . VAL B 1 10 ? 45.685 19.964 0.239 1.00 60.99 46 VAL B N 1
ATOM 2528 C CA . VAL B 1 10 ? 45.486 18.947 -0.789 1.00 58.76 46 VAL B CA 1
ATOM 2529 C C . VAL B 1 10 ? 46.364 17.721 -0.573 1.00 63.83 46 VAL B C 1
ATOM 2530 O O . VAL B 1 10 ? 45.926 16.600 -0.830 1.00 67.80 46 VAL B O 1
ATOM 2534 N N . GLU B 1 11 ? 47.609 17.933 -0.146 1.00 63.78 47 GLU B N 1
ATOM 2535 C CA . GLU B 1 11 ? 48.537 16.830 0.055 1.00 68.16 47 GLU B CA 1
ATOM 2536 C C . GLU B 1 11 ? 48.114 15.868 1.177 1.00 68.06 47 GLU B C 1
ATOM 2537 O O . GLU B 1 11 ? 48.301 14.660 1.054 1.00 72.62 47 GLU B O 1
ATOM 2543 N N . LYS B 1 12 ? 47.569 16.384 2.272 1.00 66.23 48 LYS B N 1
ATOM 2544 C CA . LYS B 1 12 ? 47.141 15.501 3.372 1.00 69.78 48 LYS B CA 1
ATOM 2545 C C . LYS B 1 12 ? 45.895 14.672 2.991 1.00 65.95 48 LYS B C 1
ATOM 2546 O O . LYS B 1 12 ? 45.655 13.587 3.527 1.00 65.91 48 LYS B O 1
ATOM 2552 N N . THR B 1 13 ? 45.114 15.172 2.048 1.00 65.82 49 THR B N 1
ATOM 2553 C CA . THR B 1 13 ? 44.008 14.384 1.510 1.00 66.01 49 THR B CA 1
ATOM 2554 C C . THR B 1 13 ? 44.527 13.092 0.845 1.00 67.88 49 THR B C 1
ATOM 2555 O O . THR B 1 13 ? 43.910 12.040 1.007 1.00 64.45 49 THR B O 1
ATOM 2559 N N . TRP B 1 14 ? 45.670 13.160 0.148 1.00 69.74 50 TRP B N 1
ATOM 2560 C CA . TRP B 1 14 ? 46.263 11.967 -0.483 1.00 71.90 50 TRP B CA 1
ATOM 2561 C C . TRP B 1 14 ? 46.727 10.919 0.530 1.00 73.87 50 TRP B C 1
ATOM 2562 O O . TRP B 1 14 ? 46.632 9.709 0.276 1.00 72.71 50 TRP B O 1
ATOM 2573 N N . LYS B 1 15 ? 47.252 11.392 1.659 1.00 75.16 51 LYS B N 1
ATOM 2574 C CA . LYS B 1 15 ? 47.760 10.507 2.701 1.00 77.21 51 LYS B CA 1
ATOM 2575 C C . LYS B 1 15 ? 46.613 9.710 3.260 1.00 70.91 51 LYS B C 1
ATOM 2576 O O . LYS B 1 15 ? 46.713 8.488 3.420 1.00 67.14 51 LYS B O 1
ATOM 2582 N N . LEU B 1 16 ? 45.520 10.413 3.536 1.00 67.07 52 LEU B N 1
ATOM 2583 C CA . LEU B 1 16 ? 44.337 9.780 4.082 1.00 63.44 52 LEU B CA 1
ATOM 2584 C C . LEU B 1 16 ? 43.813 8.756 3.061 1.00 59.94 52 LEU B C 1
ATOM 2585 O O . LEU B 1 16 ? 43.566 7.600 3.425 1.00 58.95 52 LEU B O 1
ATOM 2590 N N . MET B 1 17 ? 43.715 9.168 1.788 1.00 56.69 53 MET B N 1
ATOM 2591 C CA . MET B 1 17 ? 43.271 8.290 0.696 1.00 56.50 53 MET B CA 1
ATOM 2592 C C . MET B 1 17 ? 44.142 7.061 0.572 1.00 59.77 53 MET B C 1
ATOM 2593 O O . MET B 1 17 ? 43.630 5.941 0.442 1.00 56.59 53 MET B O 1
ATOM 2598 N N . ASP B 1 18 ? 45.459 7.288 0.602 1.00 63.93 54 ASP B N 1
ATOM 2599 C CA . ASP B 1 18 ? 46.437 6.216 0.485 1.00 68.80 54 ASP B CA 1
ATOM 2600 C C . ASP B 1 18 ? 46.269 5.222 1.623 1.00 68.51 54 ASP B C 1
ATOM 2601 O O . ASP B 1 18 ? 46.367 4.016 1.406 1.00 71.73 54 ASP B O 1
ATOM 2603 N N . LYS B 1 19 ? 46.008 5.725 2.828 1.00 68.47 55 LYS B N 1
ATOM 2604 C CA . LYS B 1 19 ? 45.686 4.847 3.952 1.00 71.43 55 LYS B CA 1
ATOM 2605 C C . LYS B 1 19 ? 44.423 4.012 3.666 1.00 69.67 55 LYS B C 1
ATOM 2606 O O . LYS B 1 19 ? 44.456 2.789 3.815 1.00 73.72 55 LYS B O 1
ATOM 2612 N N . VAL B 1 20 ? 43.332 4.658 3.254 1.00 62.01 56 VAL B N 1
ATOM 2613 C CA . VAL B 1 20 ? 42.092 3.934 2.941 1.00 61.21 56 VAL B CA 1
ATOM 2614 C C . VAL B 1 20 ? 42.372 2.807 1.949 1.00 61.66 56 VAL B C 1
ATOM 2615 O O . VAL B 1 20 ? 42.012 1.658 2.191 1.00 57.81 56 VAL B O 1
ATOM 2619 N N . VAL B 1 21 ? 43.068 3.149 0.860 1.00 66.07 57 VAL B N 1
ATOM 2620 C CA . VAL B 1 21 ? 43.466 2.195 -0.189 1.00 69.06 57 VAL B CA 1
ATOM 2621 C C . VAL B 1 21 ? 44.273 1.046 0.382 1.00 75.19 57 VAL B C 1
ATOM 2622 O O . VAL B 1 21 ? 43.889 -0.119 0.249 1.00 77.28 57 VAL B O 1
ATOM 2626 N N . ARG B 1 22 ? 45.382 1.392 1.029 1.00 79.50 58 ARG B N 1
ATOM 2627 C CA . ARG B 1 22 ? 46.249 0.418 1.701 1.00 86.51 58 ARG B CA 1
ATOM 2628 C C . ARG B 1 22 ? 45.385 -0.499 2.566 1.00 83.73 58 ARG B C 1
ATOM 2629 O O . ARG B 1 22 ? 45.562 -1.710 2.642 1.00 86.09 58 ARG B O 1
ATOM 2637 N N . LEU B 1 23 ? 44.386 0.113 3.153 1.00 81.19 59 LEU B N 1
ATOM 2638 C CA . LEU B 1 23 ? 43.569 -0.512 4.149 1.00 83.84 59 LEU B CA 1
ATOM 2639 C C . LEU B 1 23 ? 42.456 -1.345 3.502 1.00 81.07 59 LEU B C 1
ATOM 2640 O O . LEU B 1 23 ? 42.036 -2.372 4.045 1.00 76.45 59 LEU B O 1
ATOM 2645 N N . CYS B 1 24 ? 41.999 -0.898 2.336 1.00 80.20 60 CYS B N 1
ATOM 2646 C CA . CYS B 1 24 ? 41.061 -1.659 1.525 1.00 82.19 60 CYS B CA 1
ATOM 2647 C C . CYS B 1 24 ? 41.737 -2.703 0.629 1.00 87.71 60 CYS B C 1
ATOM 2648 O O . CYS B 1 24 ? 41.049 -3.446 -0.078 1.00 85.70 60 CYS B O 1
ATOM 2651 N N . GLN B 1 25 ? 43.070 -2.756 0.658 1.00 91.49 61 GLN B N 1
ATOM 2652 C CA . GLN B 1 25 ? 43.839 -3.781 -0.065 1.00 96.37 61 GLN B CA 1
ATOM 2653 C C . GLN B 1 25 ? 43.943 -5.091 0.709 1.00 98.89 61 GLN B C 1
ATOM 2654 O O . GLN B 1 25 ? 44.358 -6.099 0.147 1.00 101.51 61 GLN B O 1
ATOM 2656 N N . ASN B 1 26 ? 43.577 -5.061 1.993 1.00 99.05 62 ASN B N 1
ATOM 2657 C CA . ASN B 1 26 ? 43.559 -6.246 2.864 1.00 102.09 62 ASN B CA 1
ATOM 2658 C C . ASN B 1 26 ? 42.713 -7.389 2.293 1.00 103.99 62 ASN B C 1
ATOM 2659 O O . ASN B 1 26 ? 41.482 -7.307 2.320 1.00 104.09 62 ASN B O 1
ATOM 2664 N N . PRO B 1 27 ? 43.366 -8.474 1.810 1.00 106.68 63 PRO B N 1
ATOM 2665 C CA . PRO B 1 27 ? 42.637 -9.578 1.163 1.00 105.61 63 PRO B CA 1
ATOM 2666 C C . PRO B 1 27 ? 41.498 -10.168 2.000 1.00 103.80 63 PRO B C 1
ATOM 2667 O O . PRO B 1 27 ? 40.514 -10.652 1.440 1.00 100.72 63 PRO B O 1
ATOM 2671 N N . LYS B 1 28 ? 41.636 -10.117 3.325 1.00 104.74 64 LYS B N 1
ATOM 2672 C CA . LYS B 1 28 ? 40.616 -10.621 4.251 1.00 103.54 64 LYS B CA 1
ATOM 2673 C C . LYS B 1 28 ? 39.219 -10.068 3.963 1.00 98.98 64 LYS B C 1
ATOM 2674 O O . LYS B 1 28 ? 38.209 -10.713 4.270 1.00 99.45 64 LYS B O 1
ATOM 2676 N N . LEU B 1 29 ? 39.165 -8.874 3.382 1.00 93.05 65 LEU B N 1
ATOM 2677 C CA . LEU B 1 29 ? 37.907 -8.288 2.946 1.00 88.59 65 LEU B CA 1
ATOM 2678 C C . LEU B 1 29 ? 37.100 -9.217 2.037 1.00 89.19 65 LEU B C 1
ATOM 2679 O O . LEU B 1 29 ? 35.892 -9.377 2.236 1.00 87.38 65 LEU B O 1
ATOM 2684 N N . GLN B 1 30 ? 37.762 -9.845 1.065 1.00 89.95 66 GLN B N 1
ATOM 2685 C CA . GLN B 1 30 ? 37.053 -10.585 0.015 1.00 91.07 66 GLN B CA 1
ATOM 2686 C C . GLN B 1 30 ? 36.296 -9.567 -0.833 1.00 88.05 66 GLN B C 1
ATOM 2687 O O . GLN B 1 30 ? 35.058 -9.568 -0.875 1.00 86.23 66 GLN B O 1
ATOM 2689 N N . LEU B 1 31 ? 37.067 -8.694 -1.487 1.00 86.20 67 LEU B N 1
ATOM 2690 C CA . LEU B 1 31 ? 36.536 -7.524 -2.194 1.00 82.15 67 LEU B CA 1
ATOM 2691 C C . LEU B 1 31 ? 36.545 -7.707 -3.719 1.00 82.83 67 LEU B C 1
ATOM 2692 O O . LEU B 1 31 ? 37.487 -8.281 -4.279 1.00 84.79 67 LEU B O 1
ATOM 2697 N N . LYS B 1 32 ? 35.513 -7.161 -4.369 1.00 78.85 68 LYS B N 1
ATOM 2698 C CA . LYS B 1 32 ? 35.152 -7.480 -5.749 1.00 79.04 68 LYS B CA 1
ATOM 2699 C C . LYS B 1 32 ? 35.432 -6.348 -6.754 1.00 79.50 68 LYS B C 1
ATOM 2700 O O . LYS B 1 32 ? 34.933 -5.229 -6.592 1.00 73.01 68 LYS B O 1
ATOM 2706 N N . ASN B 1 33 ? 36.210 -6.659 -7.798 1.00 85.01 69 ASN B N 1
ATOM 2707 C CA . ASN B 1 33 ? 36.479 -5.721 -8.892 1.00 87.30 69 ASN B CA 1
ATOM 2708 C C . ASN B 1 33 ? 35.211 -5.516 -9.705 1.00 87.15 69 ASN B C 1
ATOM 2709 O O . ASN B 1 33 ? 34.962 -6.197 -10.694 1.00 90.06 69 ASN B O 1
ATOM 2714 N N . SER B 1 34 ? 34.418 -4.557 -9.259 1.00 83.97 70 SER B N 1
ATOM 2715 C CA . SER B 1 34 ? 33.114 -4.293 -9.827 1.00 83.87 70 SER B CA 1
ATOM 2716 C C . SER B 1 34 ? 32.734 -2.890 -9.418 1.00 75.38 70 SER B C 1
ATOM 2717 O O . SER B 1 34 ? 32.803 -2.571 -8.240 1.00 73.13 70 SER B O 1
ATOM 2720 N N . PRO B 1 35 ? 32.338 -2.044 -10.382 1.00 73.15 71 PRO B N 1
ATOM 2721 C CA . PRO B 1 35 ? 32.029 -0.670 -9.980 1.00 68.17 71 PRO B CA 1
ATOM 2722 C C . PRO B 1 35 ? 30.892 -0.614 -8.951 1.00 64.71 71 PRO B C 1
ATOM 2723 O O . PRO B 1 35 ? 29.888 -1.309 -9.119 1.00 64.48 71 PRO B O 1
ATOM 2727 N N . PRO B 1 36 ? 31.054 0.190 -7.882 1.00 52.45 72 PRO B N 1
ATOM 2728 C CA . PRO B 1 36 ? 32.176 1.065 -7.564 1.00 49.29 72 PRO B CA 1
ATOM 2729 C C . PRO B 1 36 ? 33.270 0.338 -6.780 1.00 50.34 72 PRO B C 1
ATOM 2730 O O . PRO B 1 36 ? 33.001 -0.190 -5.702 1.00 45.65 72 PRO B O 1
ATOM 2734 N N . TYR B 1 37 ? 34.479 0.315 -7.339 1.00 53.29 73 TYR B N 1
ATOM 2735 C CA . TYR B 1 37 ? 35.596 -0.459 -6.792 1.00 49.54 73 TYR B CA 1
ATOM 2736 C C . TYR B 1 37 ? 36.551 0.553 -6.203 1.00 50.59 73 TYR B C 1
ATOM 2737 O O . TYR B 1 37 ? 37.156 1.341 -6.937 1.00 48.91 73 TYR B O 1
ATOM 2746 N N . ILE B 1 38 ? 36.667 0.553 -4.877 1.00 47.85 74 ILE B N 1
ATOM 2747 C CA . ILE B 1 38 ? 37.431 1.576 -4.163 1.00 49.79 74 ILE B CA 1
ATOM 2748 C C . ILE B 1 38 ? 38.930 1.567 -4.490 1.00 52.41 74 ILE B C 1
ATOM 2749 O O . ILE B 1 38 ? 39.595 2.622 -4.431 1.00 49.86 74 ILE B O 1
ATOM 2754 N N . LEU B 1 39 ? 39.467 0.400 -4.855 1.00 54.28 75 LEU B N 1
ATOM 2755 C CA . LEU B 1 39 ? 40.908 0.293 -5.177 1.00 57.68 75 LEU B CA 1
ATOM 2756 C C . LEU B 1 39 ? 41.250 0.903 -6.539 1.00 59.81 75 LEU B C 1
ATOM 2757 O O . LEU B 1 39 ? 42.407 1.193 -6.818 1.00 62.83 75 LEU B O 1
ATOM 2762 N N . ASP B 1 40 ? 40.243 1.091 -7.393 1.00 60.27 76 ASP B N 1
ATOM 2763 C CA . ASP B 1 40 ? 40.438 1.858 -8.626 1.00 60.26 76 ASP B CA 1
ATOM 2764 C C . ASP B 1 40 ? 40.130 3.345 -8.377 1.00 58.86 76 ASP B C 1
ATOM 2765 O O . ASP B 1 40 ? 40.866 4.219 -8.826 1.00 62.81 76 ASP B O 1
ATOM 2770 N N . ILE B 1 41 ? 39.076 3.621 -7.619 1.00 52.75 77 ILE B N 1
ATOM 2771 C CA . ILE B 1 41 ? 38.541 4.980 -7.492 1.00 45.76 77 ILE B CA 1
ATOM 2772 C C . ILE B 1 41 ? 39.414 5.964 -6.723 1.00 45.67 77 ILE B C 1
ATOM 2773 O O . ILE B 1 41 ? 39.505 7.124 -7.111 1.00 43.33 77 ILE B O 1
ATOM 2778 N N . LEU B 1 42 ? 39.970 5.535 -5.594 1.00 46.13 78 LEU B N 1
ATOM 2779 C CA . LEU B 1 42 ? 40.829 6.413 -4.790 1.00 53.98 78 LEU B CA 1
ATOM 2780 C C . LEU B 1 42 ? 42.186 6.774 -5.439 1.00 56.47 78 LEU B C 1
ATOM 2781 O O . LEU B 1 42 ? 42.639 7.906 -5.296 1.00 56.01 78 LEU B O 1
ATOM 2786 N N . PRO B 1 43 ? 42.838 5.817 -6.129 1.00 58.68 79 PRO B N 1
ATOM 2787 C CA . PRO B 1 43 ? 44.007 6.132 -6.948 1.00 60.12 79 PRO B CA 1
ATOM 2788 C C . PRO B 1 43 ? 43.686 6.918 -8.213 1.00 61.43 79 PRO B C 1
ATOM 2789 O O . PRO B 1 43 ? 44.450 7.802 -8.588 1.00 58.74 79 PRO B O 1
ATOM 2793 N N . ASP B 1 44 ? 42.581 6.602 -8.881 1.00 60.65 80 ASP B N 1
ATOM 2794 C CA . ASP B 1 44 ? 42.133 7.422 -10.019 1.00 59.36 80 ASP B CA 1
ATOM 2795 C C . ASP B 1 44 ? 41.808 8.867 -9.622 1.00 58.45 80 ASP B C 1
ATOM 2796 O O . ASP B 1 44 ? 41.906 9.766 -10.473 1.00 58.56 80 ASP B O 1
ATOM 2801 N N . THR B 1 45 ? 41.418 9.065 -8.348 1.00 53.38 81 THR B N 1
ATOM 2802 C CA . THR B 1 45 ? 41.064 10.369 -7.784 1.00 53.91 81 THR B CA 1
ATOM 2803 C C . THR B 1 45 ? 42.293 11.173 -7.425 1.00 55.64 81 THR B C 1
ATOM 2804 O O . THR B 1 45 ? 42.356 12.365 -7.676 1.00 54.06 81 THR B O 1
ATOM 2808 N N . TYR B 1 46 ? 43.249 10.515 -6.785 1.00 63.45 82 TYR B N 1
ATOM 2809 C CA . TYR B 1 46 ? 44.587 11.073 -6.597 1.00 67.48 82 TYR B CA 1
ATOM 2810 C C . TYR B 1 46 ? 45.210 11.488 -7.936 1.00 67.33 82 TYR B C 1
ATOM 2811 O O . TYR B 1 46 ? 45.864 12.514 -8.014 1.00 70.08 82 TYR B O 1
ATOM 2820 N N . GLN B 1 47 ? 44.981 10.702 -8.984 1.00 68.59 83 GLN B N 1
ATOM 2821 C CA . GLN B 1 47 ? 45.604 10.957 -10.289 1.00 71.80 83 GLN B CA 1
ATOM 2822 C C . GLN B 1 47 ? 44.971 12.154 -10.968 1.00 69.05 83 GLN B C 1
ATOM 2823 O O . GLN B 1 47 ? 45.649 12.925 -11.635 1.00 69.64 83 GLN B O 1
ATOM 2829 N N . HIS B 1 48 ? 43.661 12.294 -10.847 1.00 68.48 84 HIS B N 1
ATOM 2830 C CA . HIS B 1 48 ? 43.010 13.456 -11.432 1.00 65.69 84 HIS B CA 1
ATOM 2831 C C . HIS B 1 48 ? 43.331 14.683 -10.615 1.00 62.63 84 HIS B C 1
ATOM 2832 O O . HIS B 1 48 ? 43.241 15.804 -11.117 1.00 59.29 84 HIS B O 1
ATOM 2839 N N . LEU B 1 49 ? 43.666 14.464 -9.344 1.00 61.80 85 LEU B N 1
ATOM 2840 C CA . LEU B 1 49 ? 44.155 15.533 -8.495 1.00 64.46 85 LEU B CA 1
ATOM 2841 C C . LEU B 1 49 ? 45.586 15.901 -8.923 1.00 68.03 85 LEU B C 1
ATOM 2842 O O . LEU B 1 49 ? 45.919 17.082 -9.041 1.00 66.75 85 LEU B O 1
ATOM 2847 N N . ARG B 1 50 ? 46.418 14.896 -9.190 1.00 69.95 86 ARG B N 1
ATOM 2848 C CA . ARG B 1 50 ? 47.713 15.116 -9.841 1.00 75.47 86 ARG B CA 1
ATOM 2849 C C . ARG B 1 50 ? 47.545 15.962 -11.101 1.00 75.87 86 ARG B C 1
ATOM 2850 O O . ARG B 1 50 ? 48.241 16.960 -11.293 1.00 73.81 86 ARG B O 1
ATOM 2858 N N . LEU B 1 51 ? 46.602 15.551 -11.948 1.00 74.37 87 LEU B N 1
ATOM 2859 C CA . LEU B 1 51 ? 46.325 16.224 -13.222 1.00 76.08 87 LEU B CA 1
ATOM 2860 C C . LEU B 1 51 ? 45.907 17.685 -13.037 1.00 77.55 87 LEU B C 1
ATOM 2861 O O . LEU B 1 51 ? 46.228 18.536 -13.875 1.00 80.89 87 LEU B O 1
ATOM 2866 N N . ILE B 1 52 ? 45.191 17.962 -11.944 1.00 71.29 88 ILE B N 1
ATOM 2867 C CA . ILE B 1 52 ? 44.778 19.313 -11.629 1.00 67.57 88 ILE B CA 1
ATOM 2868 C C . ILE B 1 52 ? 45.960 20.177 -11.194 1.00 72.76 88 ILE B C 1
ATOM 2869 O O . ILE B 1 52 ? 46.155 21.259 -11.731 1.00 74.60 88 ILE B O 1
ATOM 2874 N N . LEU B 1 53 ? 46.735 19.702 -10.219 1.00 74.46 89 LEU B N 1
ATOM 2875 C CA . LEU B 1 53 ? 47.884 20.447 -9.699 1.00 79.67 89 LEU B CA 1
ATOM 2876 C C . LEU B 1 53 ? 48.882 20.761 -10.801 1.00 86.02 89 LEU B C 1
ATOM 2877 O O . LEU B 1 53 ? 49.421 21.865 -10.855 1.00 91.10 89 LEU B O 1
ATOM 2879 N N . SER B 1 54 ? 49.116 19.790 -11.681 1.00 92.16 90 SER B N 1
ATOM 2880 C CA . SER B 1 54 ? 50.043 19.952 -12.802 1.00 97.58 90 SER B CA 1
ATOM 2881 C C . SER B 1 54 ? 49.533 20.949 -13.857 1.00 100.04 90 SER B C 1
ATOM 2882 O O . SER B 1 54 ? 50.334 21.637 -14.512 1.00 103.43 90 SER B O 1
ATOM 2885 N N . LYS B 1 55 ? 48.207 21.025 -14.020 1.00 94.91 91 LYS B N 1
ATOM 2886 C CA . LYS B 1 55 ? 47.603 22.018 -14.912 1.00 94.78 91 LYS B CA 1
ATOM 2887 C C . LYS B 1 55 ? 47.605 23.425 -14.297 1.00 94.23 91 LYS B C 1
ATOM 2888 O O . LYS B 1 55 ? 47.396 24.400 -15.008 1.00 99.20 91 LYS B O 1
ATOM 2890 N N . TYR B 1 56 ? 47.840 23.530 -12.988 1.00 88.35 92 TYR B N 1
ATOM 2891 C CA . TYR B 1 56 ? 47.974 24.832 -12.321 1.00 90.52 92 TYR B CA 1
ATOM 2892 C C . TYR B 1 56 ? 49.416 25.096 -11.830 1.00 96.20 92 TYR B C 1
ATOM 2893 O O . TYR B 1 56 ? 49.688 25.288 -10.637 1.00 92.32 92 TYR B O 1
ATOM 2902 N N . ASP B 1 57 ? 50.316 25.141 -12.804 1.00 102.57 93 ASP B N 1
ATOM 2903 C CA . ASP B 1 57 ? 51.768 25.183 -12.583 1.00 110.08 93 ASP B CA 1
ATOM 2904 C C . ASP B 1 57 ? 52.346 26.525 -12.089 1.00 116.52 93 ASP B C 1
ATOM 2905 O O . ASP B 1 57 ? 53.442 26.547 -11.519 1.00 121.62 93 ASP B O 1
ATOM 2910 N N . ASP B 1 58 ? 51.633 27.629 -12.331 1.00 119.17 94 ASP B N 1
ATOM 2911 C CA . ASP B 1 58 ? 52.051 28.972 -11.877 1.00 121.23 94 ASP B CA 1
ATOM 2912 C C . ASP B 1 58 ? 51.726 29.223 -10.393 1.00 119.47 94 ASP B C 1
ATOM 2913 O O . ASP B 1 58 ? 51.143 28.370 -9.715 1.00 113.19 94 ASP B O 1
ATOM 2918 N N . ASN B 1 59 ? 52.130 30.396 -9.898 1.00 124.12 95 ASN B N 1
ATOM 2919 C CA . ASN B 1 59 ? 51.812 30.838 -8.534 1.00 121.03 95 ASN B CA 1
ATOM 2920 C C . ASN B 1 59 ? 50.390 31.409 -8.434 1.00 116.06 95 ASN B C 1
ATOM 2921 O O . ASN B 1 59 ? 49.658 31.111 -7.483 1.00 111.16 95 ASN B O 1
ATOM 2923 N N . GLN B 1 60 ? 50.019 32.236 -9.415 1.00 116.78 96 GLN B N 1
ATOM 2924 C CA . GLN B 1 60 ? 48.688 32.853 -9.481 1.00 112.96 96 GLN B CA 1
ATOM 2925 C C . GLN B 1 60 ? 47.627 31.799 -9.763 1.00 108.69 96 GLN B C 1
ATOM 2926 O O . GLN B 1 60 ? 46.528 31.838 -9.200 1.00 104.48 96 GLN B O 1
ATOM 2928 N N . LYS B 1 61 ? 47.967 30.862 -10.644 1.00 106.85 97 LYS B N 1
ATOM 2929 C CA . LYS B 1 61 ? 47.127 29.701 -10.894 1.00 99.49 97 LYS B CA 1
ATOM 2930 C C . LYS B 1 61 ? 46.843 28.987 -9.572 1.00 92.62 97 LYS B C 1
ATOM 2931 O O . LYS B 1 61 ? 45.701 28.949 -9.135 1.00 82.48 97 LYS B O 1
ATOM 2937 N N . LEU B 1 62 ? 47.885 28.469 -8.919 1.00 90.36 98 LEU B N 1
ATOM 2938 C CA . LEU B 1 62 ? 47.725 27.729 -7.657 1.00 88.99 98 LEU B CA 1
ATOM 2939 C C . LEU B 1 62 ? 46.962 28.534 -6.595 1.00 86.43 98 LEU B C 1
ATOM 2940 O O . LEU B 1 62 ? 46.056 28.012 -5.938 1.00 82.04 98 LEU B O 1
ATOM 2942 N N . ALA B 1 63 ? 47.325 29.805 -6.439 1.00 87.33 99 ALA B N 1
ATOM 2943 C CA . ALA B 1 63 ? 46.602 30.714 -5.538 1.00 87.58 99 ALA B CA 1
ATOM 2944 C C . ALA B 1 63 ? 45.114 30.787 -5.922 1.00 83.11 99 ALA B C 1
ATOM 2945 O O . ALA B 1 63 ? 44.231 30.704 -5.060 1.00 78.44 99 ALA B O 1
ATOM 2947 N N . GLN B 1 64 ? 44.847 30.935 -7.218 1.00 83.76 100 GLN B N 1
ATOM 2948 C CA . GLN B 1 64 ? 43.475 31.014 -7.722 1.00 83.67 100 GLN B CA 1
ATOM 2949 C C . GLN B 1 64 ? 42.682 29.719 -7.391 1.00 81.05 100 GLN B C 1
ATOM 2950 O O . GLN B 1 64 ? 41.519 29.775 -6.975 1.00 75.62 100 GLN B O 1
ATOM 2952 N N . LEU B 1 65 ? 43.350 28.575 -7.547 1.00 78.96 101 LEU B N 1
ATOM 2953 C CA . LEU B 1 65 ? 42.798 27.272 -7.193 1.00 77.22 101 LEU B CA 1
ATOM 2954 C C . LEU B 1 65 ? 42.456 27.212 -5.714 1.00 77.07 101 LEU B C 1
ATOM 2955 O O . LEU B 1 65 ? 41.384 26.726 -5.334 1.00 73.59 101 LEU B O 1
ATOM 2960 N N . SER B 1 66 ? 43.355 27.718 -4.877 1.00 78.41 102 SER B N 1
ATOM 2961 C CA . SER B 1 66 ? 43.132 27.694 -3.438 1.00 76.61 102 SER B CA 1
ATOM 2962 C C . SER B 1 66 ? 41.891 28.493 -3.054 1.00 73.91 102 SER B C 1
ATOM 2963 O O . SER B 1 66 ? 41.261 28.173 -2.045 1.00 72.03 102 SER B O 1
ATOM 2966 N N . GLU B 1 67 ? 41.535 29.506 -3.857 1.00 72.38 103 GLU B N 1
ATOM 2967 C CA . GLU B 1 67 ? 40.310 30.294 -3.627 1.00 72.29 103 GLU B CA 1
ATOM 2968 C C . GLU B 1 67 ? 39.088 29.786 -4.395 1.00 69.68 103 GLU B C 1
ATOM 2969 O O . GLU B 1 67 ? 38.007 30.347 -4.236 1.00 71.52 103 GLU B O 1
ATOM 2971 N N . ASN B 1 68 ? 39.239 28.753 -5.223 1.00 66.65 104 ASN B N 1
ATOM 2972 C CA . ASN B 1 68 ? 38.101 28.217 -5.992 1.00 67.33 104 ASN B CA 1
ATOM 2973 C C . ASN B 1 68 ? 37.120 27.471 -5.089 1.00 63.04 104 ASN B C 1
ATOM 2974 O O . ASN B 1 68 ? 37.431 26.411 -4.527 1.00 59.27 104 ASN B O 1
ATOM 2979 N N . GLU B 1 69 ? 35.924 28.029 -4.961 1.00 60.44 105 GLU B N 1
ATOM 2980 C CA . GLU B 1 69 ? 34.979 27.559 -3.957 1.00 61.95 105 GLU B CA 1
ATOM 2981 C C . GLU B 1 69 ? 34.626 26.074 -4.106 1.00 53.24 105 GLU B C 1
ATOM 2982 O O . GLU B 1 69 ? 34.606 25.336 -3.110 1.00 51.82 105 GLU B O 1
ATOM 2988 N N . TYR B 1 70 ? 34.374 25.614 -5.327 1.00 43.76 106 TYR B N 1
ATOM 2989 C CA . TYR B 1 70 ? 34.055 24.191 -5.504 1.00 43.22 106 TYR B CA 1
ATOM 2990 C C . TYR B 1 70 ? 35.218 23.311 -5.067 1.00 45.89 106 TYR B C 1
ATOM 2991 O O . TYR B 1 70 ? 35.016 22.307 -4.397 1.00 49.73 106 TYR B O 1
ATOM 3000 N N . PHE B 1 71 ? 36.430 23.689 -5.438 1.00 48.89 107 PHE B N 1
ATOM 3001 C CA . PHE B 1 71 ? 37.611 22.913 -5.074 1.00 49.64 107 PHE B CA 1
ATOM 3002 C C . PHE B 1 71 ? 37.821 22.868 -3.561 1.00 50.60 107 PHE B C 1
ATOM 3003 O O . PHE B 1 71 ? 38.240 21.846 -3.028 1.00 55.75 107 PHE B O 1
ATOM 3011 N N . LYS B 1 72 ? 37.534 23.965 -2.871 1.00 51.58 108 LYS B N 1
ATOM 3012 C CA . LYS B 1 72 ? 37.669 24.019 -1.410 1.00 52.64 108 LYS B CA 1
ATOM 3013 C C . LYS B 1 72 ? 36.717 23.024 -0.774 1.00 47.75 108 LYS B C 1
ATOM 3014 O O . LYS B 1 72 ? 37.087 22.199 0.068 1.00 43.80 108 LYS B O 1
ATOM 3020 N N . ILE B 1 73 ? 35.475 23.066 -1.225 1.00 50.61 109 ILE B N 1
ATOM 3021 C CA . ILE B 1 73 ? 34.475 22.154 -0.732 1.00 44.92 109 ILE B CA 1
ATOM 3022 C C . ILE B 1 73 ? 34.914 20.715 -1.037 1.00 41.18 109 ILE B C 1
ATOM 3023 O O . ILE B 1 73 ? 34.857 19.821 -0.164 1.00 40.36 109 ILE B O 1
ATOM 3028 N N . TYR B 1 74 ? 35.381 20.480 -2.257 1.00 40.09 110 TYR B N 1
ATOM 3029 C CA . TYR B 1 74 ? 35.750 19.119 -2.693 1.00 40.88 110 TYR B CA 1
ATOM 3030 C C . TYR B 1 74 ? 36.843 18.536 -1.807 1.00 43.26 110 TYR B C 1
ATOM 3031 O O . TYR B 1 74 ? 36.697 17.409 -1.292 1.00 43.88 110 TYR B O 1
ATOM 3040 N N . ILE B 1 75 ? 37.931 19.296 -1.645 1.00 43.06 111 ILE B N 1
ATOM 3041 C CA . ILE B 1 75 ? 39.119 18.802 -0.930 1.00 42.24 111 ILE B CA 1
ATOM 3042 C C . ILE B 1 75 ? 38.738 18.544 0.503 1.00 42.81 111 ILE B C 1
ATOM 3043 O O . ILE B 1 75 ? 39.117 17.522 1.046 1.00 46.98 111 ILE B O 1
ATOM 3048 N N . ASP B 1 76 ? 37.944 19.435 1.100 1.00 43.89 112 ASP B N 1
ATOM 3049 C CA . ASP B 1 76 ? 37.351 19.177 2.441 1.00 47.11 112 ASP B CA 1
ATOM 3050 C C . ASP B 1 76 ? 36.537 17.885 2.496 1.00 46.60 112 ASP B C 1
ATOM 3051 O O . ASP B 1 76 ? 36.786 17.030 3.361 1.00 48.88 112 ASP B O 1
ATOM 3056 N N . SER B 1 77 ? 35.560 17.750 1.588 1.00 41.02 113 SER B N 1
ATOM 3057 C CA . SER B 1 77 ? 34.669 16.590 1.595 1.00 39.50 113 SER B CA 1
ATOM 3058 C C . SER B 1 77 ? 35.502 15.313 1.608 1.00 43.57 113 SER B C 1
ATOM 3059 O O . SER B 1 77 ? 35.294 14.366 2.372 1.00 43.34 113 SER B O 1
ATOM 3062 N N . LEU B 1 78 ? 36.527 15.359 0.792 1.00 47.57 114 LEU B N 1
ATOM 3063 C CA . LEU B 1 78 ? 37.349 14.229 0.511 1.00 47.52 114 LEU B CA 1
ATOM 3064 C C . LEU B 1 78 ? 38.186 13.868 1.711 1.00 48.61 114 LEU B C 1
ATOM 3065 O O . LEU B 1 78 ? 38.390 12.692 2.006 1.00 48.58 114 LEU B O 1
ATOM 3070 N N . MET B 1 79 ? 38.648 14.888 2.415 1.00 48.65 115 MET B N 1
ATOM 3071 C CA . MET B 1 79 ? 39.315 14.702 3.706 1.00 52.54 115 MET B CA 1
ATOM 3072 C C . MET B 1 79 ? 38.309 14.111 4.683 1.00 49.49 115 MET B C 1
ATOM 3073 O O . MET B 1 79 ? 38.544 13.072 5.300 1.00 48.93 115 MET B O 1
ATOM 3078 N N . LYS B 1 80 ? 37.172 14.783 4.806 1.00 50.06 116 LYS B N 1
ATOM 3079 C CA . LYS B 1 80 ? 36.110 14.341 5.711 1.00 53.90 116 LYS B CA 1
ATOM 3080 C C . LYS B 1 80 ? 35.821 12.861 5.446 1.00 47.48 116 LYS B C 1
ATOM 3081 O O . LYS B 1 80 ? 35.888 12.026 6.357 1.00 51.22 116 LYS B O 1
ATOM 3087 N N . LYS B 1 81 ? 35.557 12.537 4.184 1.00 44.93 117 LYS B N 1
ATOM 3088 C CA . LYS B 1 81 ? 35.136 11.166 3.808 1.00 44.22 117 LYS B CA 1
ATOM 3089 C C . LYS B 1 81 ? 36.251 10.134 3.963 1.00 44.65 117 LYS B C 1
ATOM 3090 O O . LYS B 1 81 ? 36.002 8.984 4.291 1.00 40.36 117 LYS B O 1
ATOM 3096 N N . SER B 1 82 ? 37.487 10.554 3.734 1.00 46.73 118 SER B N 1
ATOM 3097 C CA . SER B 1 82 ? 38.620 9.677 3.925 1.00 48.16 118 SER B CA 1
ATOM 3098 C C . SER B 1 82 ? 38.804 9.449 5.411 1.00 49.30 118 SER B C 1
ATOM 3099 O O . SER B 1 82 ? 39.048 8.321 5.848 1.00 49.05 118 SER B O 1
ATOM 3102 N N . LYS B 1 83 ? 38.664 10.520 6.194 1.00 50.26 119 LYS B N 1
ATOM 3103 C CA . LYS B 1 83 ? 38.684 10.390 7.646 1.00 54.45 119 LYS B CA 1
ATOM 3104 C C . LYS B 1 83 ? 37.612 9.446 8.133 1.00 54.51 119 LYS B C 1
ATOM 3105 O O . LYS B 1 83 ? 37.854 8.634 9.024 1.00 56.44 119 LYS B O 1
ATOM 3111 N N . ARG B 1 84 ? 36.426 9.556 7.537 1.00 51.82 120 ARG B N 1
ATOM 3112 C CA . ARG B 1 84 ? 35.283 8.754 7.942 1.00 48.93 120 ARG B CA 1
ATOM 3113 C C . ARG B 1 84 ? 35.544 7.276 7.713 1.00 47.08 120 ARG B C 1
ATOM 3114 O O . ARG B 1 84 ? 35.279 6.465 8.598 1.00 49.53 120 ARG B O 1
ATOM 3116 N N . ALA B 1 85 ? 36.081 6.943 6.538 1.00 49.11 121 ALA B N 1
ATOM 3117 C CA . ALA B 1 85 ? 36.420 5.566 6.180 1.00 49.55 121 ALA B CA 1
ATOM 3118 C C . ALA B 1 85 ? 37.431 4.961 7.150 1.00 54.81 121 ALA B C 1
ATOM 3119 O O . ALA B 1 85 ? 37.260 3.824 7.598 1.00 56.35 121 ALA B O 1
ATOM 3121 N N . ILE B 1 86 ? 38.471 5.722 7.489 1.00 61.09 122 ILE B N 1
ATOM 3122 C CA . ILE B 1 86 ? 39.472 5.279 8.474 1.00 60.96 122 ILE B CA 1
ATOM 3123 C C . ILE B 1 86 ? 38.809 4.971 9.820 1.00 62.18 122 ILE B C 1
ATOM 3124 O O . ILE B 1 86 ? 39.045 3.905 10.383 1.00 64.23 122 ILE B O 1
ATOM 3129 N N . ARG B 1 87 ? 37.980 5.898 10.321 1.00 56.19 123 ARG B N 1
ATOM 3130 C CA . ARG B 1 87 ? 37.254 5.698 11.584 1.00 60.43 123 ARG B CA 1
ATOM 3131 C C . ARG B 1 87 ? 36.418 4.433 11.564 1.00 61.95 123 ARG B C 1
ATOM 3132 O O . ARG B 1 87 ? 36.249 3.786 12.589 1.00 63.82 123 ARG B O 1
ATOM 3140 N N . LEU B 1 88 ? 35.861 4.115 10.400 1.00 65.82 124 LEU B N 1
ATOM 3141 C CA . LEU B 1 88 ? 34.973 2.967 10.251 1.00 64.83 124 LEU B CA 1
ATOM 3142 C C . LEU B 1 88 ? 35.758 1.667 10.370 1.00 65.49 124 LEU B C 1
ATOM 3143 O O . LEU B 1 88 ? 35.228 0.669 10.856 1.00 64.62 124 LEU B O 1
ATOM 3148 N N . PHE B 1 89 ? 37.007 1.689 9.896 1.00 70.43 125 PHE B N 1
ATOM 3149 C CA . PHE B 1 89 ? 37.948 0.564 10.061 1.00 76.41 125 PHE B CA 1
ATOM 3150 C C . PHE B 1 89 ? 38.485 0.448 11.506 1.00 80.20 125 PHE B C 1
ATOM 3151 O O . PHE B 1 89 ? 38.745 -0.654 11.999 1.00 84.29 125 PHE B O 1
ATOM 3159 N N . LYS B 1 90 ? 38.651 1.588 12.169 1.00 78.50 126 LYS B N 1
ATOM 3160 C CA . LYS B 1 90 ? 39.006 1.616 13.576 1.00 83.64 126 LYS B CA 1
ATOM 3161 C C . LYS B 1 90 ? 37.860 1.137 14.482 1.00 84.31 126 LYS B C 1
ATOM 3162 O O . LYS B 1 90 ? 38.077 0.347 15.394 1.00 88.59 126 LYS B O 1
ATOM 3168 N N . GLU B 1 91 ? 36.646 1.611 14.220 1.00 83.42 127 GLU B N 1
ATOM 3169 C CA . GLU B 1 91 ? 35.460 1.241 15.011 1.00 82.88 127 GLU B CA 1
ATOM 3170 C C . GLU B 1 91 ? 34.969 -0.182 14.691 1.00 79.73 127 GLU B C 1
ATOM 3171 O O . GLU B 1 91 ? 34.544 -0.910 15.584 1.00 80.95 127 GLU B O 1
ATOM 3177 N N . GLY B 1 92 ? 35.045 -0.574 13.421 1.00 77.17 128 GLY B N 1
ATOM 3178 C CA . GLY B 1 92 ? 34.541 -1.872 12.970 1.00 76.00 128 GLY B CA 1
ATOM 3179 C C . GLY B 1 92 ? 35.439 -3.050 13.309 1.00 78.17 128 GLY B C 1
ATOM 3180 O O . GLY B 1 92 ? 34.964 -4.045 13.853 1.00 80.47 128 GLY B O 1
ATOM 3181 N N . LYS B 1 93 ? 36.728 -2.925 12.985 1.00 79.63 129 LYS B N 1
ATOM 3182 C CA . LYS B 1 93 ? 37.739 -3.979 13.186 1.00 84.44 129 LYS B CA 1
ATOM 3183 C C . LYS B 1 93 ? 37.407 -5.295 12.458 1.00 83.02 129 LYS B C 1
ATOM 3184 O O . LYS B 1 93 ? 37.540 -5.369 11.234 1.00 80.14 129 LYS B O 1
ATOM 3190 N N . GLU B 1 94 ? 36.974 -6.315 13.208 1.00 84.39 130 GLU B N 1
ATOM 3191 C CA A GLU B 1 94 ? 36.726 -7.643 12.653 0.50 83.14 130 GLU B CA 1
ATOM 3192 C CA B GLU B 1 94 ? 36.731 -7.644 12.641 0.50 82.83 130 GLU B CA 1
ATOM 3193 C C . GLU B 1 94 ? 35.439 -7.637 11.844 1.00 78.55 130 GLU B C 1
ATOM 3194 O O . GLU B 1 94 ? 35.298 -8.387 10.882 1.00 78.17 130 GLU B O 1
ATOM 3205 N N . ARG B 1 95 ? 34.506 -6.778 12.247 1.00 77.06 131 ARG B N 1
ATOM 3206 C CA . ARG B 1 95 ? 33.230 -6.612 11.537 1.00 76.71 131 ARG B CA 1
ATOM 3207 C C . ARG B 1 95 ? 33.424 -6.161 10.087 1.00 75.42 131 ARG B C 1
ATOM 3208 O O . ARG B 1 95 ? 32.502 -6.271 9.273 1.00 74.97 131 ARG B O 1
ATOM 3212 N N . MET B 1 96 ? 34.609 -5.648 9.768 1.00 74.86 132 MET B N 1
ATOM 3213 C CA . MET B 1 96 ? 34.906 -5.204 8.413 1.00 75.45 132 MET B CA 1
ATOM 3214 C C . MET B 1 96 ? 35.254 -6.366 7.467 1.00 78.54 132 MET B C 1
ATOM 3215 O O . MET B 1 96 ? 35.388 -6.161 6.260 1.00 78.66 132 MET B O 1
ATOM 3220 N N . TYR B 1 97 ? 35.402 -7.577 7.996 1.00 81.27 133 TYR B N 1
ATOM 3221 C CA . TYR B 1 97 ? 35.603 -8.749 7.134 1.00 86.93 133 TYR B CA 1
ATOM 3222 C C . TYR B 1 97 ? 34.294 -9.500 6.907 1.00 86.12 133 TYR B C 1
ATOM 3223 O O . TYR B 1 97 ? 34.121 -10.144 5.873 1.00 88.87 133 TYR B O 1
ATOM 3232 N N . GLU B 1 98 ? 33.369 -9.394 7.858 1.00 85.12 134 GLU B N 1
ATOM 3233 C CA . GLU B 1 98 ? 32.005 -9.887 7.680 1.00 87.53 134 GLU B CA 1
ATOM 3234 C C . GLU B 1 98 ? 31.286 -9.220 6.493 1.00 87.01 134 GLU B C 1
ATOM 3235 O O . GLU B 1 98 ? 30.948 -8.037 6.558 1.00 88.28 134 GLU B O 1
ATOM 3241 N N . GLU B 1 99 ? 31.041 -9.990 5.431 1.00 85.82 135 GLU B N 1
ATOM 3242 C CA . GLU B 1 99 ? 30.338 -9.511 4.226 1.00 84.67 135 GLU B CA 1
ATOM 3243 C C . GLU B 1 99 ? 29.025 -8.790 4.545 1.00 78.11 135 GLU B C 1
ATOM 3244 O O . GLU B 1 99 ? 28.669 -7.803 3.908 1.00 76.23 135 GLU B O 1
ATOM 3250 N N . GLN B 1 100 ? 28.307 -9.293 5.536 1.00 77.59 136 GLN B N 1
ATOM 3251 C CA . GLN B 1 100 ? 26.960 -8.822 5.802 1.00 75.80 136 GLN B CA 1
ATOM 3252 C C . GLN B 1 100 ? 26.867 -7.801 6.933 1.00 67.82 136 GLN B C 1
ATOM 3253 O O . GLN B 1 100 ? 25.768 -7.409 7.304 1.00 72.35 136 GLN B O 1
ATOM 3255 N N . SER B 1 101 ? 27.992 -7.333 7.462 1.00 59.62 137 SER B N 1
ATOM 3256 C CA . SER B 1 101 ? 27.936 -6.373 8.567 1.00 57.35 137 SER B CA 1
ATOM 3257 C C . SER B 1 101 ? 27.531 -4.970 8.099 1.00 56.75 137 SER B C 1
ATOM 3258 O O . SER B 1 101 ? 27.648 -4.621 6.913 1.00 53.99 137 SER B O 1
ATOM 3261 N N . GLN B 1 102 ? 27.043 -4.179 9.050 1.00 55.93 138 GLN B N 1
ATOM 3262 C CA . GLN B 1 102 ? 26.623 -2.813 8.776 1.00 54.99 138 GLN B CA 1
ATOM 3263 C C . GLN B 1 102 ? 27.840 -1.939 8.504 1.00 53.51 138 GLN B C 1
ATOM 3264 O O . GLN B 1 102 ? 27.777 -0.976 7.734 1.00 55.71 138 GLN B O 1
ATOM 3270 N N . ASP B 1 103 ? 28.958 -2.297 9.115 1.00 53.24 139 ASP B N 1
ATOM 3271 C CA . ASP B 1 103 ? 30.181 -1.537 8.973 1.00 51.84 139 ASP B CA 1
ATOM 3272 C C . ASP B 1 103 ? 30.639 -1.597 7.528 1.00 46.82 139 ASP B C 1
ATOM 3273 O O . ASP B 1 103 ? 31.099 -0.630 6.922 1.00 49.13 139 ASP B O 1
ATOM 3278 N N . ARG B 1 104 ? 30.470 -2.773 6.979 1.00 43.36 140 ARG B N 1
ATOM 3279 C CA . ARG B 1 104 ? 30.860 -3.049 5.644 1.00 46.17 140 ARG B CA 1
ATOM 3280 C C . ARG B 1 104 ? 29.890 -2.384 4.633 1.00 48.24 140 ARG B C 1
ATOM 3281 O O . ARG B 1 104 ? 30.318 -1.747 3.663 1.00 50.53 140 ARG B O 1
ATOM 3289 N N . ARG B 1 105 ? 28.588 -2.509 4.872 1.00 40.21 141 ARG B N 1
ATOM 3290 C CA . ARG B 1 105 ? 27.609 -1.765 4.087 1.00 42.64 141 ARG B CA 1
ATOM 3291 C C . ARG B 1 105 ? 27.948 -0.283 4.064 1.00 35.71 141 ARG B C 1
ATOM 3292 O O . ARG B 1 105 ? 27.897 0.324 3.032 1.00 39.33 141 ARG B O 1
ATOM 3300 N N . ASN B 1 106 ? 28.355 0.268 5.199 1.00 41.01 142 ASN B N 1
ATOM 3301 C CA . ASN B 1 106 ? 28.816 1.643 5.283 1.00 41.22 142 ASN B CA 1
ATOM 3302 C C . ASN B 1 106 ? 29.994 1.921 4.359 1.00 43.34 142 ASN B C 1
ATOM 3303 O O . ASN B 1 106 ? 30.133 3.024 3.864 1.00 39.28 142 ASN B O 1
ATOM 3308 N N . LEU B 1 107 ? 30.874 0.936 4.182 1.00 45.83 143 LEU B N 1
ATOM 3309 C CA . LEU B 1 107 ? 32.023 1.094 3.293 1.00 43.20 143 LEU B CA 1
ATOM 3310 C C . LEU B 1 107 ? 31.548 1.105 1.842 1.00 40.39 143 LEU B C 1
ATOM 3311 O O . LEU B 1 107 ? 32.034 1.907 1.039 1.00 40.17 143 LEU B O 1
ATOM 3316 N N . THR B 1 108 ? 30.610 0.208 1.500 1.00 37.87 144 THR B N 1
ATOM 3317 C CA . THR B 1 108 ? 30.011 0.210 0.163 1.00 34.40 144 THR B CA 1
ATOM 3318 C C . THR B 1 108 ? 29.448 1.611 -0.131 1.00 32.65 144 THR B C 1
ATOM 3319 O O . THR B 1 108 ? 29.788 2.251 -1.140 1.00 32.59 144 THR B O 1
ATOM 3323 N N . LYS B 1 109 ? 28.658 2.122 0.794 1.00 29.52 145 LYS B N 1
ATOM 3324 C CA . LYS B 1 109 ? 28.093 3.460 0.666 1.00 36.90 145 LYS B CA 1
ATOM 3325 C C . LYS B 1 109 ? 29.186 4.490 0.377 1.00 36.61 145 LYS B C 1
ATOM 3326 O O . LYS B 1 109 ? 29.073 5.251 -0.572 1.00 34.62 145 LYS B O 1
ATOM 3332 N N . LEU B 1 110 ? 30.261 4.477 1.176 1.00 40.73 146 LEU B N 1
ATOM 3333 C CA . LEU B 1 110 ? 31.404 5.378 0.968 1.00 38.99 146 LEU B CA 1
ATOM 3334 C C . LEU B 1 110 ? 32.040 5.201 -0.417 1.00 38.29 146 LEU B C 1
ATOM 3335 O O . LEU B 1 110 ? 32.314 6.186 -1.107 1.00 40.05 146 LEU B O 1
ATOM 3340 N N . SER B 1 111 ? 32.261 3.956 -0.832 1.00 34.62 147 SER B N 1
ATOM 3341 C CA . SER B 1 111 ? 32.743 3.669 -2.192 1.00 37.68 147 SER B CA 1
ATOM 3342 C C . SER B 1 111 ? 31.819 4.302 -3.225 1.00 37.86 147 SER B C 1
ATOM 3343 O O . SER B 1 111 ? 32.272 4.914 -4.199 1.00 41.46 147 SER B O 1
ATOM 3346 N N . LEU B 1 112 ? 30.515 4.188 -3.001 1.00 36.37 148 LEU B N 1
ATOM 3347 C CA . LEU B 1 112 ? 29.560 4.863 -3.875 1.00 32.87 148 LEU B CA 1
ATOM 3348 C C . LEU B 1 112 ? 29.745 6.360 -3.842 1.00 28.34 148 LEU B C 1
ATOM 3349 O O . LEU B 1 112 ? 29.856 7.014 -4.880 1.00 30.09 148 LEU B O 1
ATOM 3354 N N . ILE B 1 113 ? 29.807 6.932 -2.654 1.00 30.29 149 ILE B N 1
ATOM 3355 C CA . ILE B 1 113 ? 30.151 8.362 -2.550 1.00 30.26 149 ILE B CA 1
ATOM 3356 C C . ILE B 1 113 ? 31.470 8.762 -3.290 1.00 30.62 149 ILE B C 1
ATOM 3357 O O . ILE B 1 113 ? 31.522 9.832 -3.975 1.00 29.85 149 ILE B O 1
ATOM 3362 N N . PHE B 1 114 ? 32.532 7.962 -3.166 1.00 37.63 150 PHE B N 1
ATOM 3363 C CA . PHE B 1 114 ? 33.825 8.328 -3.837 1.00 38.98 150 PHE B CA 1
ATOM 3364 C C . PHE B 1 114 ? 33.705 8.252 -5.343 1.00 38.93 150 PHE B C 1
ATOM 3365 O O . PHE B 1 114 ? 34.213 9.114 -6.055 1.00 38.94 150 PHE B O 1
ATOM 3373 N N . SER B 1 115 ? 32.968 7.262 -5.828 1.00 37.91 151 SER B N 1
ATOM 3374 C CA . SER B 1 115 ? 32.688 7.169 -7.253 1.00 38.43 151 SER B CA 1
ATOM 3375 C C . SER B 1 115 ? 31.907 8.355 -7.783 1.00 33.15 151 SER B C 1
ATOM 3376 O O . SER B 1 115 ? 32.146 8.817 -8.903 1.00 34.65 151 SER B O 1
ATOM 3379 N N . HIS B 1 116 ? 30.944 8.848 -7.028 1.00 31.97 152 HIS B N 1
ATOM 3380 C CA . HIS B 1 116 ? 30.194 10.015 -7.525 1.00 29.81 152 HIS B CA 1
ATOM 3381 C C . HIS B 1 116 ? 31.101 11.241 -7.494 1.00 34.26 152 HIS B C 1
ATOM 3382 O O . HIS B 1 116 ? 31.086 12.066 -8.406 1.00 35.50 152 HIS B O 1
ATOM 3389 N N . MET B 1 117 ? 31.918 11.335 -6.447 1.00 37.06 153 MET B N 1
ATOM 3390 C CA . MET B 1 117 ? 32.873 12.456 -6.325 1.00 37.66 153 MET B CA 1
ATOM 3391 C C . MET B 1 117 ? 33.858 12.443 -7.480 1.00 38.76 153 MET B C 1
ATOM 3392 O O . MET B 1 117 ? 34.153 13.488 -8.059 1.00 36.24 153 MET B O 1
ATOM 3397 N N . LEU B 1 118 ? 34.346 11.251 -7.814 1.00 37.91 154 LEU B N 1
ATOM 3398 C CA . LEU B 1 118 ? 35.341 11.103 -8.851 1.00 39.80 154 LEU B CA 1
ATOM 3399 C C . LEU B 1 118 ? 34.798 11.624 -10.152 1.00 41.28 154 LEU B C 1
ATOM 3400 O O . LEU B 1 118 ? 35.392 12.480 -10.782 1.00 39.18 154 LEU B O 1
ATOM 3405 N N . ALA B 1 119 ? 33.625 11.128 -10.514 1.00 39.52 155 ALA B N 1
ATOM 3406 C CA . ALA B 1 119 ? 32.967 11.514 -11.744 1.00 37.85 155 ALA B CA 1
ATOM 3407 C C . ALA B 1 119 ? 32.585 12.986 -11.718 1.00 36.85 155 ALA B C 1
ATOM 3408 O O . ALA B 1 119 ? 32.584 13.660 -12.760 1.00 37.94 155 ALA B O 1
ATOM 3410 N N . GLU B 1 120 ? 32.251 13.499 -10.536 1.00 33.72 156 GLU B N 1
ATOM 3411 C CA . GLU B 1 120 ? 31.940 14.928 -10.420 1.00 33.75 156 GLU B CA 1
ATOM 3412 C C . GLU B 1 120 ? 33.146 15.797 -10.750 1.00 39.49 156 GLU B C 1
ATOM 3413 O O . GLU B 1 120 ? 32.999 16.780 -11.489 1.00 38.15 156 GLU B O 1
ATOM 3419 N N . ILE B 1 121 ? 34.326 15.438 -10.221 1.00 45.53 157 ILE B N 1
ATOM 3420 C CA . ILE B 1 121 ? 35.546 16.221 -10.463 1.00 48.17 157 ILE B CA 1
ATOM 3421 C C . ILE B 1 121 ? 35.930 16.167 -11.946 1.00 50.60 157 ILE B C 1
ATOM 3422 O O . ILE B 1 121 ? 36.364 17.162 -12.496 1.00 54.61 157 ILE B O 1
ATOM 3427 N N . LYS B 1 122 ? 35.723 15.028 -12.595 1.00 49.19 158 LYS B N 1
ATOM 3428 C CA 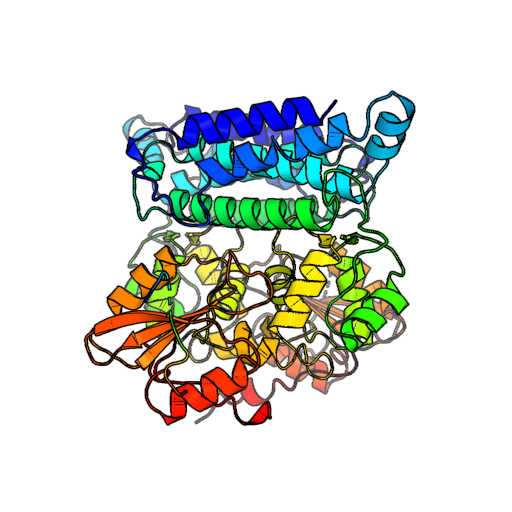. LYS B 1 122 ? 36.058 14.892 -13.996 1.00 52.29 158 LYS B CA 1
ATOM 3429 C C . LYS B 1 122 ? 35.115 15.687 -14.881 1.00 54.73 158 LYS B C 1
ATOM 3430 O O . LYS B 1 122 ? 35.442 16.005 -16.037 1.00 62.75 158 LYS B O 1
ATOM 3436 N N . ALA B 1 123 ? 33.946 16.009 -14.338 1.00 48.97 159 ALA B N 1
ATOM 3437 C CA . ALA B 1 123 ? 32.970 16.850 -15.036 1.00 45.80 159 ALA B CA 1
ATOM 3438 C C . ALA B 1 123 ? 33.221 18.338 -14.818 1.00 44.79 159 ALA B C 1
ATOM 3439 O O . ALA B 1 123 ? 32.958 19.135 -15.691 1.00 45.12 159 ALA B O 1
ATOM 3441 N N . ILE B 1 124 ? 33.737 18.693 -13.649 1.00 48.74 160 ILE B N 1
ATOM 3442 C CA . ILE B 1 124 ? 33.947 20.099 -13.230 1.00 48.47 160 ILE B CA 1
ATOM 3443 C C . ILE B 1 124 ? 35.378 20.570 -13.503 1.00 52.05 160 ILE B C 1
ATOM 3444 O O . ILE B 1 124 ? 35.625 21.777 -13.687 1.00 44.82 160 ILE B O 1
ATOM 3449 N N . PHE B 1 125 ? 36.320 19.617 -13.494 1.00 55.83 161 PHE B N 1
ATOM 3450 C CA . PHE B 1 125 ? 37.714 19.835 -13.932 1.00 56.52 161 PHE B CA 1
ATOM 3451 C C . PHE B 1 125 ? 38.083 18.846 -15.060 1.00 54.70 161 PHE B C 1
ATOM 3452 O O . PHE B 1 125 ? 38.933 17.969 -14.860 1.00 47.08 161 PHE B O 1
ATOM 3460 N N . PRO B 1 126 ? 37.430 18.951 -16.237 1.00 50.44 162 PRO B N 1
ATOM 3461 C CA . PRO B 1 126 ? 37.844 18.041 -17.308 1.00 53.07 162 PRO B CA 1
ATOM 3462 C C . PRO B 1 126 ? 39.294 18.309 -17.711 1.00 58.32 162 PRO B C 1
ATOM 3463 O O . PRO B 1 126 ? 39.689 19.473 -17.853 1.00 60.64 162 PRO B O 1
ATOM 3467 N N . ASN B 1 127 ? 40.086 17.238 -17.826 1.00 60.91 163 ASN B N 1
ATOM 3468 C CA . ASN B 1 127 ? 41.522 17.317 -18.105 1.00 68.20 163 ASN B CA 1
ATOM 3469 C C . ASN B 1 127 ? 42.330 18.055 -17.048 1.00 69.66 163 ASN B C 1
ATOM 3470 O O . ASN B 1 127 ? 43.470 18.442 -17.297 1.00 69.59 163 ASN B O 1
ATOM 3475 N N . GLY B 1 128 ? 41.748 18.253 -15.872 1.00 69.89 164 GLY B N 1
ATOM 3476 C CA . GLY B 1 128 ? 42.413 18.999 -14.808 1.00 69.82 164 GLY B CA 1
ATOM 3477 C C . GLY B 1 128 ? 42.085 20.480 -14.793 1.00 65.43 164 GLY B C 1
ATOM 3478 O O . GLY B 1 128 ? 42.446 21.162 -13.843 1.00 65.36 164 GLY B O 1
ATOM 3479 N N . GLN B 1 129 ? 41.389 20.967 -15.824 1.00 61.44 165 GLN B N 1
ATOM 3480 C CA . GLN B 1 129 ? 41.111 22.395 -15.965 1.00 62.26 165 GLN B CA 1
ATOM 3481 C C . GLN B 1 129 ? 39.674 22.702 -15.539 1.00 61.11 165 GLN B C 1
ATOM 3482 O O . GLN B 1 129 ? 38.735 22.185 -16.136 1.00 62.66 165 GLN B O 1
ATOM 3484 N N . PHE B 1 130 ? 39.512 23.526 -14.503 1.00 58.69 166 PHE B N 1
ATOM 3485 C CA . PHE B 1 130 ? 38.196 23.930 -14.018 1.00 59.72 166 PHE B CA 1
ATOM 3486 C C . PHE B 1 130 ? 37.339 24.449 -15.174 1.00 59.40 166 PHE B C 1
ATOM 3487 O O . PHE B 1 130 ? 37.783 25.281 -15.947 1.00 65.29 166 PHE B O 1
ATOM 3495 N N . GLN B 1 131 ? 36.121 23.939 -15.299 1.00 55.99 167 GLN B N 1
ATOM 3496 C CA . GLN B 1 131 ? 35.162 24.456 -16.287 1.00 58.41 167 GLN B CA 1
ATOM 3497 C C . GLN B 1 131 ? 33.748 24.514 -15.699 1.00 57.66 167 GLN B C 1
ATOM 3498 O O . GLN B 1 131 ? 32.770 24.397 -16.439 1.00 57.64 167 GLN B O 1
ATOM 3504 N N . GLY B 1 132 ? 33.654 24.717 -14.378 1.00 58.04 168 GLY B N 1
ATOM 3505 C CA . GLY B 1 132 ? 32.383 24.621 -13.641 1.00 55.46 168 GLY B CA 1
ATOM 3506 C C . GLY B 1 132 ? 31.332 25.623 -14.082 1.00 53.72 168 GLY B C 1
ATOM 3507 O O . GLY B 1 132 ? 30.182 25.266 -14.295 1.00 45.35 168 GLY B O 1
ATOM 3508 N N . ASP B 1 133 ? 31.747 26.879 -14.239 1.00 57.14 169 ASP B N 1
ATOM 3509 C CA . ASP B 1 133 ? 30.897 27.947 -14.798 1.00 55.91 169 ASP B CA 1
ATOM 3510 C C . ASP B 1 133 ? 30.439 27.683 -16.234 1.00 54.64 169 ASP B C 1
ATOM 3511 O O . ASP B 1 133 ? 29.516 28.337 -16.727 1.00 46.91 169 ASP B O 1
ATOM 3516 N N . ASN B 1 134 ? 31.096 26.727 -16.894 1.00 53.60 170 ASN B N 1
ATOM 3517 C CA . ASN B 1 134 ? 30.768 26.339 -18.259 1.00 54.32 170 ASN B CA 1
ATOM 3518 C C . ASN B 1 134 ? 30.061 25.015 -18.352 1.00 51.69 170 ASN B C 1
ATOM 3519 O O . ASN B 1 134 ? 29.957 24.453 -19.423 1.00 54.25 170 ASN B O 1
ATOM 3524 N N . PHE B 1 135 ? 29.591 24.509 -17.221 1.00 51.19 171 PHE B N 1
ATOM 3525 C CA . PHE B 1 135 ? 28.841 23.278 -17.209 1.00 45.41 171 PHE B CA 1
ATOM 3526 C C . PHE B 1 135 ? 27.508 23.527 -17.849 1.00 47.67 171 PHE B C 1
ATOM 3527 O O . PHE B 1 135 ? 26.828 24.500 -17.560 1.00 54.40 171 PHE B O 1
ATOM 3535 N N . ARG B 1 136 ? 27.105 22.547 -18.626 1.00 48.32 172 ARG B N 1
ATOM 3536 C CA A ARG B 1 136 ? 25.909 22.672 -19.443 0.50 47.25 172 ARG B CA 1
ATOM 3537 C CA B ARG B 1 136 ? 25.976 22.594 -19.515 0.50 48.34 172 ARG B CA 1
ATOM 3538 C C . ARG B 1 136 ? 24.909 21.625 -18.988 1.00 47.50 172 ARG B C 1
ATOM 3539 O O . ARG B 1 136 ? 25.016 20.434 -19.265 1.00 48.91 172 ARG B O 1
ATOM 3554 N N . ILE B 1 137 ? 23.934 22.105 -18.216 1.00 44.48 173 ILE B N 1
ATOM 3555 C CA . ILE B 1 137 ? 22.905 21.241 -17.672 1.00 40.59 173 ILE B CA 1
ATOM 3556 C C . ILE B 1 137 ? 22.099 20.641 -18.817 1.00 42.61 173 ILE B C 1
ATOM 3557 O O . ILE B 1 137 ? 21.731 21.349 -19.765 1.00 51.13 173 ILE B O 1
ATOM 3562 N N . THR B 1 138 ? 21.786 19.354 -18.691 1.00 34.60 174 THR B N 1
ATOM 3563 C CA . THR B 1 138 ? 21.163 18.593 -19.753 1.00 36.43 174 THR B CA 1
ATOM 3564 C C . THR B 1 138 ? 19.722 18.979 -20.140 1.00 41.11 174 THR B C 1
ATOM 3565 O O . THR B 1 138 ? 19.393 19.047 -21.324 1.00 42.71 174 THR B O 1
ATOM 3569 N N . LYS B 1 139 ? 18.854 19.192 -19.159 1.00 42.70 175 LYS B N 1
ATOM 3570 C CA . LYS B 1 139 ? 17.459 19.571 -19.451 1.00 42.08 175 LYS B CA 1
ATOM 3571 C C . LYS B 1 139 ? 17.255 21.081 -19.406 1.00 43.09 175 LYS B C 1
ATOM 3572 O O . LYS B 1 139 ? 17.707 21.749 -18.461 1.00 46.32 175 LYS B O 1
ATOM 3578 N N . ALA B 1 140 ? 16.551 21.601 -20.414 1.00 46.83 176 ALA B N 1
ATOM 3579 C CA . ALA B 1 140 ? 16.477 23.037 -20.668 1.00 48.86 176 ALA B CA 1
ATOM 3580 C C . ALA B 1 140 ? 15.719 23.741 -19.556 1.00 48.30 176 ALA B C 1
ATOM 3581 O O . ALA B 1 140 ? 16.136 24.807 -19.111 1.00 48.29 176 ALA B O 1
ATOM 3583 N N . ASP B 1 141 ? 14.623 23.137 -19.099 1.00 50.04 177 ASP B N 1
ATOM 3584 C CA . ASP B 1 141 ? 13.849 23.707 -17.978 1.00 49.41 177 ASP B CA 1
ATOM 3585 C C . ASP B 1 141 ? 14.671 23.797 -16.697 1.00 41.82 177 ASP B C 1
ATOM 3586 O O . ASP B 1 141 ? 14.740 24.851 -16.046 1.00 40.98 177 ASP B O 1
ATOM 3591 N N . ALA B 1 142 ? 15.338 22.708 -16.367 1.00 38.16 178 ALA B N 1
ATOM 3592 C CA . ALA B 1 142 ? 16.167 22.690 -15.172 1.00 38.19 178 ALA B CA 1
ATOM 3593 C C . ALA B 1 142 ? 17.250 23.721 -15.345 1.00 37.79 178 ALA B C 1
ATOM 3594 O O . ALA B 1 142 ? 17.423 24.591 -14.478 1.00 40.19 178 ALA B O 1
ATOM 3596 N N . ALA B 1 143 ? 17.957 23.625 -16.472 1.00 41.06 179 ALA B N 1
ATOM 3597 C CA . ALA B 1 143 ? 19.000 24.596 -16.897 1.00 46.79 179 ALA B CA 1
ATOM 3598 C C . ALA B 1 143 ? 18.609 26.046 -16.659 1.00 43.93 179 ALA B C 1
ATOM 3599 O O . ALA B 1 143 ? 19.319 26.821 -15.999 1.00 44.42 179 ALA B 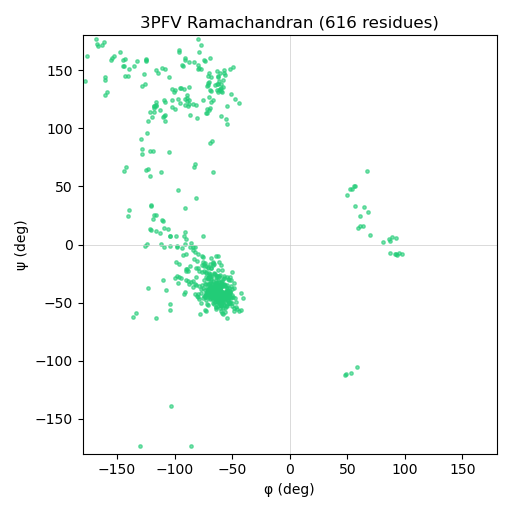O 1
ATOM 3601 N N . GLU B 1 144 ? 17.476 26.415 -17.222 1.00 40.88 180 GLU B N 1
ATOM 3602 C CA . GLU B 1 144 ? 16.896 27.740 -16.975 1.00 44.10 180 GLU B CA 1
ATOM 3603 C C . GLU B 1 144 ? 16.733 28.008 -15.488 1.00 41.73 180 GLU B C 1
ATOM 3604 O O . GLU B 1 144 ? 16.967 29.124 -15.052 1.00 42.11 180 GLU B O 1
ATOM 3610 N N . PHE B 1 145 ? 16.307 27.004 -14.706 1.00 41.60 181 PHE B N 1
ATOM 3611 C CA . PHE B 1 145 ? 16.116 27.224 -13.267 1.00 32.88 181 PHE B CA 1
ATOM 3612 C C . PHE B 1 145 ? 17.435 27.495 -12.561 1.00 34.95 181 PHE B C 1
ATOM 3613 O O . PHE B 1 145 ? 17.507 28.386 -11.728 1.00 36.15 181 PHE B O 1
ATOM 3621 N N . TRP B 1 146 ? 18.481 26.733 -12.883 1.00 33.48 182 TRP B N 1
ATOM 3622 C CA . TRP B 1 146 ? 19.766 26.903 -12.185 1.00 38.68 182 TRP B CA 1
ATOM 3623 C C . TRP B 1 146 ? 20.362 28.281 -12.509 1.00 44.89 182 TRP B C 1
ATOM 3624 O O . TRP B 1 146 ? 20.998 28.958 -11.695 1.00 41.91 182 TRP B O 1
ATOM 3635 N N . ARG B 1 147 ? 20.168 28.646 -13.753 1.00 47.02 183 ARG B N 1
ATOM 3636 C CA . ARG B 1 147 ? 20.561 29.924 -14.275 1.00 56.97 183 ARG B CA 1
ATOM 3637 C C . ARG B 1 147 ? 19.923 31.104 -13.553 1.00 55.07 183 ARG B C 1
ATOM 3638 O O . ARG B 1 147 ? 20.625 31.961 -12.999 1.00 55.36 183 ARG B O 1
ATOM 3646 N N . LYS B 1 148 ? 18.591 31.133 -13.572 1.00 55.39 184 LYS B N 1
ATOM 3647 C CA . LYS B 1 148 ? 17.801 32.224 -12.978 1.00 55.05 184 LYS B CA 1
ATOM 3648 C C . LYS B 1 148 ? 18.182 32.516 -11.528 1.00 52.95 184 LYS B C 1
ATOM 3649 O O . LYS B 1 148 ? 18.247 33.658 -11.143 1.00 54.65 184 LYS B O 1
ATOM 3655 N N . PHE B 1 149 ? 18.438 31.482 -10.734 1.00 49.81 185 PHE B N 1
ATOM 3656 C CA . PHE B 1 149 ? 18.738 31.662 -9.311 1.00 49.08 185 PHE B CA 1
ATOM 3657 C C . PHE B 1 149 ? 20.230 31.681 -8.971 1.00 49.32 185 PHE B C 1
ATOM 3658 O O . PHE B 1 149 ? 20.626 32.370 -8.035 1.00 46.00 185 PHE B O 1
ATOM 3666 N N . PHE B 1 150 ? 21.046 30.928 -9.711 1.00 51.85 186 PHE B N 1
ATOM 3667 C CA . PHE B 1 150 ? 22.476 30.753 -9.374 1.00 52.73 186 PHE B CA 1
ATOM 3668 C C . PHE B 1 150 ? 23.472 31.141 -10.488 1.00 52.25 186 PHE B C 1
ATOM 3669 O O . PHE B 1 150 ? 24.704 31.010 -10.314 1.00 48.64 186 PHE B O 1
ATOM 3677 N N . GLY B 1 151 ? 22.947 31.597 -11.623 1.00 49.90 187 GLY B N 1
ATOM 3678 C CA . GLY B 1 151 ? 23.791 31.992 -12.750 1.00 54.82 187 GLY B CA 1
ATOM 3679 C C . GLY B 1 151 ? 24.766 30.897 -13.134 1.00 55.23 187 GLY B C 1
ATOM 3680 O O . GLY B 1 151 ? 24.346 29.836 -13.646 1.00 53.04 187 GLY B O 1
ATOM 3681 N N . ASP B 1 152 ? 26.055 31.133 -12.869 1.00 48.10 188 ASP B N 1
ATOM 3682 C CA . ASP B 1 152 ? 27.097 30.157 -13.241 1.00 51.52 188 ASP B CA 1
ATOM 3683 C C . ASP B 1 152 ? 27.895 29.572 -12.058 1.00 49.22 188 ASP B C 1
ATOM 3684 O O . ASP B 1 152 ? 29.041 29.085 -12.205 1.00 40.04 188 ASP B O 1
ATOM 3689 N N . LYS B 1 153 ? 27.266 29.580 -10.890 1.00 48.50 189 LYS B N 1
ATOM 3690 C CA . LYS B 1 153 ? 27.845 28.921 -9.757 1.00 47.75 189 LYS B CA 1
ATOM 3691 C C . LYS B 1 153 ? 27.995 27.435 -10.113 1.00 43.60 189 LYS B C 1
ATOM 3692 O O . LYS B 1 153 ? 27.206 26.876 -10.881 1.00 42.08 189 LYS B O 1
ATOM 3698 N N . THR B 1 154 ? 29.032 26.812 -9.578 1.00 41.46 190 THR B N 1
ATOM 3699 C CA . THR B 1 154 ? 29.211 25.390 -9.721 1.00 47.68 190 THR B CA 1
ATOM 3700 C C . THR B 1 154 ? 28.523 24.620 -8.604 1.00 46.39 190 THR B C 1
ATOM 3701 O O . THR B 1 154 ? 28.215 23.433 -8.763 1.00 46.31 190 THR B O 1
ATOM 3705 N N . ILE B 1 155 ? 28.275 25.303 -7.493 1.00 45.16 191 ILE B N 1
ATOM 3706 C CA . ILE B 1 155 ? 27.917 24.643 -6.253 1.00 43.15 191 ILE B CA 1
ATOM 3707 C C . ILE B 1 155 ? 27.248 25.653 -5.337 1.00 45.51 191 ILE B C 1
ATOM 3708 O O . ILE B 1 155 ? 27.601 26.842 -5.322 1.00 46.88 191 ILE B O 1
ATOM 3713 N N . VAL B 1 156 ? 26.266 25.164 -4.591 1.00 37.81 192 VAL B N 1
ATOM 3714 C CA . VAL B 1 156 ? 25.379 25.988 -3.792 1.00 38.34 192 VAL B CA 1
ATOM 3715 C C . VAL B 1 156 ? 25.054 25.249 -2.476 1.00 37.89 192 VAL B C 1
ATOM 3716 O O . VAL B 1 156 ? 24.986 24.009 -2.470 1.00 34.43 192 VAL B O 1
ATOM 3720 N N . PRO B 1 157 ? 24.906 25.989 -1.354 1.00 36.19 193 PRO B N 1
ATOM 3721 C CA . PRO B 1 157 ? 24.571 25.293 -0.119 1.00 35.35 193 PRO B CA 1
ATOM 3722 C C . PRO B 1 157 ? 23.163 24.775 -0.149 1.00 32.63 193 PRO B C 1
ATOM 3723 O O . PRO B 1 157 ? 22.271 25.442 -0.714 1.00 35.67 193 PRO B O 1
ATOM 3727 N N . TRP B 1 158 ? 22.949 23.614 0.463 1.00 32.14 194 TRP B N 1
ATOM 3728 C CA . TRP B 1 158 ? 21.634 22.981 0.463 1.00 29.27 194 TRP B CA 1
ATOM 3729 C C . TRP B 1 158 ? 20.530 23.981 0.793 1.00 30.53 194 TRP B C 1
ATOM 3730 O O . TRP B 1 158 ? 19.593 24.129 0.022 1.00 32.75 194 TRP B O 1
ATOM 3741 N N . LYS B 1 159 ? 20.632 24.677 1.927 1.00 33.47 195 LYS B N 1
ATOM 3742 C CA . LYS B 1 159 ? 19.555 25.570 2.367 1.00 34.18 195 LYS B CA 1
ATOM 3743 C C . LYS B 1 159 ? 19.091 26.521 1.250 1.00 38.86 195 LYS B C 1
ATOM 3744 O O . LYS B 1 159 ? 17.887 26.680 0.992 1.00 41.93 195 LYS B O 1
ATOM 3746 N N . VAL B 1 160 ? 20.066 27.104 0.566 1.00 42.12 196 VAL B N 1
ATOM 3747 C CA . VAL B 1 160 ? 19.839 28.082 -0.491 1.00 37.39 196 VAL B CA 1
ATOM 3748 C C . VAL B 1 160 ? 19.203 27.383 -1.694 1.00 37.36 196 VAL B C 1
ATOM 3749 O O . VAL B 1 160 ? 18.281 27.919 -2.359 1.00 38.30 196 VAL B O 1
ATOM 3753 N N . PHE B 1 161 ? 19.656 26.163 -1.958 1.00 32.95 197 PHE B N 1
ATOM 3754 C CA . PHE B 1 161 ? 19.113 25.433 -3.049 1.00 30.75 197 PHE B CA 1
ATOM 3755 C C . PHE B 1 161 ? 17.656 25.203 -2.745 1.00 31.01 197 PHE B C 1
ATOM 3756 O O . PHE B 1 161 ? 16.762 25.499 -3.547 1.00 36.10 197 PHE B O 1
ATOM 3764 N N . ARG B 1 162 ? 17.422 24.726 -1.539 1.00 32.08 198 ARG B N 1
ATOM 3765 C CA . ARG B 1 162 ? 16.105 24.359 -1.119 1.00 31.93 198 ARG B CA 1
ATOM 3766 C C . ARG B 1 162 ? 15.158 25.563 -1.142 1.00 31.44 198 ARG B C 1
ATOM 3767 O O . ARG B 1 162 ? 14.032 25.467 -1.613 1.00 29.60 198 ARG B O 1
ATOM 3775 N N . GLN B 1 163 ? 15.607 26.689 -0.612 1.00 30.14 199 GLN B N 1
ATOM 3776 C CA . GLN B 1 163 ? 14.789 27.909 -0.644 1.00 33.53 199 GLN B CA 1
ATOM 3777 C C . GLN B 1 163 ? 14.387 28.315 -2.072 1.00 37.06 199 GLN B C 1
ATOM 3778 O O . GLN B 1 163 ? 13.247 28.698 -2.328 1.00 38.24 199 GLN B O 1
ATOM 3784 N N . CYS B 1 164 ? 15.327 28.236 -3.007 1.00 36.67 200 CYS B N 1
ATOM 3785 C CA . CYS B 1 164 ? 15.049 28.607 -4.385 1.00 33.46 200 CYS B CA 1
ATOM 3786 C C . CYS B 1 164 ? 14.163 27.559 -5.077 1.00 37.50 200 CYS B C 1
ATOM 3787 O O . CYS B 1 164 ? 13.201 27.898 -5.769 1.00 38.07 200 CYS B O 1
ATOM 3790 N N . LEU B 1 165 ? 14.441 26.274 -4.867 1.00 32.65 201 LEU B N 1
ATOM 3791 C CA . LEU B 1 165 ? 13.627 25.237 -5.512 1.00 29.91 201 LEU B CA 1
ATOM 3792 C C . LEU B 1 165 ? 12.186 25.420 -5.093 1.00 30.87 201 LEU B C 1
ATOM 3793 O O . LEU B 1 165 ? 11.266 25.420 -5.913 1.00 32.12 201 LEU B O 1
ATOM 3798 N N . HIS B 1 166 ? 12.013 25.640 -3.797 1.00 32.37 202 HIS B N 1
ATOM 3799 C CA . HIS B 1 166 ? 10.710 25.809 -3.185 1.00 32.05 202 HIS B CA 1
ATOM 3800 C C . HIS B 1 166 ? 9.830 26.939 -3.758 1.00 37.01 202 HIS B C 1
ATOM 3801 O O . HIS B 1 166 ? 8.585 26.857 -3.736 1.00 37.37 202 HIS B O 1
ATOM 3808 N N . GLU B 1 167 ? 10.455 27.988 -4.275 1.00 46.64 203 GLU B N 1
ATOM 3809 C CA . GLU B 1 167 ? 9.708 29.090 -4.941 1.00 48.11 203 GLU B CA 1
ATOM 3810 C C . GLU B 1 167 ? 9.069 28.641 -6.268 1.00 47.02 203 GLU B C 1
ATOM 3811 O O . GLU B 1 167 ? 8.130 29.245 -6.754 1.00 46.17 203 GLU B O 1
ATOM 3817 N N . VAL B 1 168 ? 9.577 27.556 -6.834 1.00 42.24 204 VAL B N 1
ATOM 3818 C CA . VAL B 1 168 ? 9.089 27.022 -8.082 1.00 42.05 204 VAL B CA 1
ATOM 3819 C C . VAL B 1 168 ? 8.217 25.777 -7.856 1.00 41.12 204 VAL B C 1
ATOM 3820 O O . VAL B 1 168 ? 7.051 25.681 -8.294 1.00 36.26 204 VAL B O 1
ATOM 3824 N N . HIS B 1 169 ? 8.807 24.800 -7.180 1.00 37.59 205 HIS B N 1
ATOM 3825 C CA . HIS B 1 169 ? 8.121 23.547 -6.867 1.00 33.80 205 HIS B CA 1
ATOM 3826 C C . HIS B 1 169 ? 8.081 23.435 -5.337 1.00 33.56 205 HIS B C 1
ATOM 3827 O O . HIS B 1 169 ? 9.140 23.191 -4.669 1.00 28.93 205 HIS B O 1
ATOM 3834 N N . GLN B 1 170 ? 6.893 23.588 -4.768 1.00 30.44 206 GLN B N 1
ATOM 3835 C CA . GLN B 1 170 ? 6.778 23.624 -3.300 1.00 32.63 206 GLN B CA 1
ATOM 3836 C C . GLN B 1 170 ? 7.055 22.305 -2.564 1.00 32.68 206 GLN B C 1
ATOM 3837 O O . GLN B 1 170 ? 6.550 21.250 -2.935 1.00 30.08 206 GLN B O 1
ATOM 3843 N N . ILE B 1 171 ? 7.868 22.399 -1.513 1.00 28.21 207 ILE B N 1
ATOM 3844 C CA . ILE B 1 171 ? 8.146 21.303 -0.605 1.00 29.27 207 ILE B CA 1
ATOM 3845 C C . ILE B 1 171 ? 7.115 21.286 0.546 1.00 29.31 207 ILE B C 1
ATOM 3846 O O . ILE B 1 171 ? 6.938 22.287 1.234 1.00 32.37 207 ILE B O 1
ATOM 3851 N N . SER B 1 172 ? 6.454 20.140 0.768 1.00 27.65 208 SER B N 1
ATOM 3852 C CA . SER B 1 172 ? 5.351 20.076 1.707 1.00 31.44 208 SER B CA 1
ATOM 3853 C C . SER B 1 172 ? 5.774 20.198 3.188 1.00 30.71 208 SER B C 1
ATOM 3854 O O . SER B 1 172 ? 5.013 20.775 3.995 1.00 30.36 208 SER B O 1
ATOM 3857 N N . SER B 1 173 ? 6.950 19.672 3.555 1.00 27.67 209 SER B N 1
ATOM 3858 C CA . SER B 1 173 ? 7.306 19.546 4.990 1.00 27.88 209 SER B CA 1
ATOM 3859 C C . SER B 1 173 ? 8.780 19.324 5.200 1.00 27.41 209 SER B C 1
ATOM 3860 O O . SER B 1 173 ? 9.523 19.119 4.234 1.00 28.09 209 SER B O 1
ATOM 3863 N N . GLY B 1 174 ? 9.200 19.368 6.467 1.00 28.06 210 GLY B N 1
ATOM 3864 C CA . GLY B 1 174 ? 10.607 19.166 6.848 1.00 27.62 210 GLY B CA 1
ATOM 3865 C C . GLY B 1 174 ? 11.160 17.796 6.474 1.00 27.41 210 GLY B C 1
ATOM 3866 O O . GLY B 1 174 ? 12.224 17.657 5.869 1.00 26.68 210 GLY B O 1
ATOM 3867 N N . LEU B 1 175 ? 10.411 16.759 6.786 1.00 26.61 211 LEU B N 1
ATOM 3868 C CA . LEU B 1 175 ? 10.842 15.424 6.425 1.00 26.10 211 LEU B CA 1
ATOM 3869 C C . LEU B 1 175 ? 10.916 15.230 4.894 1.00 25.28 211 LEU B C 1
ATOM 3870 O O . LEU B 1 175 ? 11.801 14.539 4.427 1.00 24.83 211 LEU B O 1
ATOM 3875 N N . GLU B 1 176 ? 10.009 15.844 4.123 1.00 25.47 212 GLU B N 1
ATOM 3876 C CA . GLU B 1 176 ? 10.119 15.806 2.658 1.00 24.99 212 GLU B CA 1
ATOM 3877 C C . GLU B 1 176 ? 11.402 16.536 2.246 1.00 24.92 212 GLU B C 1
ATOM 3878 O O . GLU B 1 176 ? 12.129 16.055 1.419 1.00 24.51 212 GLU B O 1
ATOM 3884 N N . ALA B 1 177 ? 11.686 17.686 2.840 1.00 25.46 213 ALA B N 1
ATOM 3885 C CA . ALA B 1 177 ? 12.966 18.369 2.540 1.00 25.58 213 ALA B CA 1
ATOM 3886 C C . ALA B 1 177 ? 14.178 17.495 2.803 1.00 25.29 213 ALA B C 1
ATOM 3887 O O . ALA B 1 177 ? 15.124 17.500 1.988 1.00 25.14 213 ALA B O 1
ATOM 3889 N N . MET B 1 178 ? 14.138 16.749 3.907 1.00 25.33 214 MET B N 1
ATOM 3890 C CA . MET B 1 178 ? 15.219 15.834 4.285 1.00 25.69 214 MET B CA 1
ATOM 3891 C C . MET B 1 178 ? 15.378 14.664 3.321 1.00 25.10 214 MET B C 1
ATOM 3892 O O . MET B 1 178 ? 16.494 14.267 2.960 1.00 24.51 214 MET B O 1
ATOM 3897 N N . ALA B 1 179 ? 14.241 14.116 2.910 1.00 24.94 215 ALA B N 1
ATOM 3898 C CA . ALA B 1 179 ? 14.207 13.044 1.940 1.00 23.90 215 ALA B CA 1
ATOM 3899 C C . ALA B 1 179 ? 14.736 13.564 0.595 1.00 23.62 215 ALA B C 1
ATOM 3900 O O . ALA B 1 179 ? 15.483 12.880 -0.131 1.00 23.55 215 ALA B O 1
ATOM 3902 N N . LEU B 1 180 ? 14.401 14.797 0.283 1.00 23.87 216 LEU B N 1
ATOM 3903 C CA . LEU B 1 180 ? 14.904 15.409 -0.954 1.00 23.97 216 LEU B CA 1
ATOM 3904 C C . LEU B 1 180 ? 16.426 15.602 -0.913 1.00 24.11 216 LEU B C 1
ATOM 3905 O O . LEU B 1 180 ? 17.155 15.213 -1.841 1.00 24.29 216 LEU B O 1
ATOM 3910 N N . LYS B 1 181 ? 16.911 16.216 0.142 1.00 24.51 217 LYS B N 1
ATOM 3911 C CA . LYS B 1 181 ? 18.348 16.452 0.261 1.00 24.91 217 LYS B CA 1
ATOM 3912 C C . LYS B 1 181 ? 19.074 15.137 0.118 1.00 28.04 217 LYS B C 1
ATOM 3913 O O . LYS B 1 181 ? 20.087 15.039 -0.590 1.00 26.95 217 LYS B O 1
ATOM 3919 N N . SER B 1 182 ? 18.565 14.126 0.807 1.00 24.38 218 SER B N 1
ATOM 3920 C CA . SER B 1 182 ? 19.180 12.808 0.731 1.00 26.21 218 SER B CA 1
ATOM 3921 C C . SER B 1 182 ? 19.275 12.226 -0.708 1.00 25.29 218 SER B C 1
ATOM 3922 O O . SER B 1 182 ? 20.222 11.514 -1.000 1.00 24.58 218 SER B O 1
ATOM 3925 N N . THR B 1 183 ? 18.287 12.518 -1.552 1.00 23.89 219 THR B N 1
ATOM 3926 C CA . THR B 1 183 ? 18.264 12.111 -2.950 1.00 24.88 219 THR B CA 1
ATOM 3927 C C . THR B 1 183 ? 19.194 12.933 -3.836 1.00 24.80 219 THR B C 1
ATOM 3928 O O . THR B 1 183 ? 19.936 12.382 -4.623 1.00 28.14 219 THR B O 1
ATOM 3932 N N . ILE B 1 184 ? 19.167 14.251 -3.693 1.00 28.75 220 ILE B N 1
ATOM 3933 C CA . ILE B 1 184 ? 20.003 15.134 -4.526 1.00 25.78 220 ILE B CA 1
ATOM 3934 C C . ILE B 1 184 ? 21.462 15.168 -4.109 1.00 25.11 220 ILE B C 1
ATOM 3935 O O . ILE B 1 184 ? 22.335 15.239 -4.952 1.00 25.63 220 ILE B O 1
ATOM 3940 N N . ASP B 1 185 ? 21.740 15.149 -2.813 1.00 25.56 221 ASP B N 1
ATOM 3941 C CA . ASP B 1 185 ? 23.106 15.349 -2.306 1.00 25.97 221 ASP B CA 1
ATOM 3942 C C . ASP B 1 185 ? 23.839 14.028 -2.384 1.00 25.99 221 ASP B C 1
ATOM 3943 O O . ASP B 1 185 ? 24.164 13.416 -1.367 1.00 26.16 221 ASP B O 1
ATOM 3948 N N . LEU B 1 186 ? 24.112 13.597 -3.604 1.00 25.95 222 LEU B N 1
ATOM 3949 C CA . LEU B 1 186 ? 24.823 12.337 -3.834 1.00 26.33 222 LEU B CA 1
ATOM 3950 C C . LEU B 1 186 ? 26.250 12.245 -3.224 1.00 28.13 222 LEU B C 1
ATOM 3951 O O . LEU B 1 186 ? 26.719 11.168 -2.876 1.00 27.22 222 LEU B O 1
ATOM 3956 N N . THR B 1 187 ? 26.962 13.353 -3.140 1.00 27.78 223 THR B N 1
ATOM 3957 C CA . THR B 1 187 ? 28.304 13.312 -2.555 1.00 28.87 223 THR B CA 1
ATOM 3958 C C . THR B 1 187 ? 28.241 13.485 -1.019 1.00 36.49 223 THR B C 1
ATOM 3959 O O . THR B 1 187 ? 29.275 13.431 -0.357 1.00 38.92 223 THR B O 1
ATOM 3963 N N . CYS B 1 188 ? 27.040 13.693 -0.462 1.00 36.05 224 CYS B N 1
ATOM 3964 C CA . CYS B 1 188 ? 26.832 13.772 0.994 1.00 35.93 224 CYS B CA 1
ATOM 3965 C C . CYS B 1 188 ? 27.766 14.834 1.672 1.00 39.66 224 CYS B C 1
ATOM 3966 O O . CYS B 1 188 ? 28.445 14.573 2.687 1.00 36.59 224 CYS B O 1
ATOM 3969 N N . ASN B 1 189 ? 27.799 16.026 1.082 1.00 37.02 225 ASN B N 1
ATOM 3970 C CA . ASN B 1 189 ? 28.624 17.118 1.616 1.00 44.00 225 ASN B CA 1
ATOM 3971 C C . ASN B 1 189 ? 27.797 18.357 2.000 1.00 43.15 225 ASN B C 1
ATOM 3972 O O . ASN B 1 189 ? 28.370 19.431 2.204 1.00 38.79 225 ASN B O 1
ATOM 3977 N N . ASP B 1 190 ? 26.462 18.191 2.054 1.00 33.33 226 ASP B N 1
ATOM 3978 C CA . ASP B 1 190 ? 25.493 19.246 2.388 1.00 34.79 226 ASP B CA 1
ATOM 3979 C C . ASP B 1 190 ? 25.446 20.431 1.391 1.00 34.35 226 ASP B C 1
ATOM 3980 O O . ASP B 1 190 ? 24.904 21.492 1.693 1.00 33.21 226 ASP B O 1
ATOM 3985 N N . TYR B 1 191 ? 26.010 20.238 0.203 1.00 35.46 227 TYR B N 1
ATOM 3986 C CA . TYR B 1 191 ? 25.939 21.219 -0.873 1.00 35.38 227 TYR B CA 1
ATOM 3987 C C . TYR B 1 191 ? 25.363 20.530 -2.096 1.00 34.63 227 TYR B C 1
ATOM 3988 O O . TYR B 1 191 ? 25.459 19.298 -2.225 1.00 33.09 227 TYR B O 1
ATOM 3997 N N . ILE B 1 192 ? 24.803 21.299 -3.020 1.00 30.08 228 ILE B N 1
ATOM 3998 C CA . ILE B 1 192 ? 24.350 20.723 -4.296 1.00 28.72 228 ILE B CA 1
ATOM 3999 C C . ILE B 1 192 ? 25.193 21.347 -5.396 1.00 30.46 228 ILE B C 1
ATOM 4000 O O . ILE B 1 192 ? 25.162 22.551 -5.559 1.00 30.18 228 ILE B O 1
ATOM 4005 N N . SER B 1 193 ? 25.951 20.526 -6.141 1.00 30.71 229 SER B N 1
ATOM 4006 C CA . SER B 1 193 ? 26.708 21.012 -7.289 1.00 30.61 229 SER B CA 1
ATOM 4007 C C . SER B 1 193 ? 25.834 20.972 -8.544 1.00 29.99 229 SER B C 1
ATOM 4008 O O . SER B 1 193 ? 24.875 20.261 -8.587 1.00 33.95 229 SER B O 1
ATOM 4011 N N . VAL B 1 194 ? 26.160 21.772 -9.550 1.00 32.27 230 VAL B N 1
ATOM 4012 C CA . VAL B 1 194 ? 25.448 21.785 -10.843 1.00 30.85 230 VAL B CA 1
ATOM 4013 C C . VAL B 1 194 ? 25.382 20.376 -11.413 1.00 30.15 230 VAL B C 1
ATOM 4014 O O . VAL B 1 194 ? 24.446 20.019 -12.111 1.00 29.74 230 VAL B O 1
ATOM 4018 N N . PHE B 1 195 ? 26.388 19.575 -11.094 1.00 30.77 231 PHE B N 1
ATOM 4019 C CA . PHE B 1 195 ? 26.485 18.223 -11.579 1.00 29.86 231 PHE B CA 1
ATOM 4020 C C . PHE B 1 195 ? 25.437 17.376 -10.861 1.00 28.76 231 PHE B C 1
ATOM 4021 O O . PHE B 1 195 ? 24.541 16.781 -11.475 1.00 28.24 231 PHE B O 1
ATOM 4029 N N . GLU B 1 196 ? 25.499 17.351 -9.542 1.00 28.72 232 GLU B N 1
ATOM 4030 C CA . GLU B 1 196 ? 24.446 16.679 -8.785 1.00 27.42 232 GLU B CA 1
ATOM 4031 C C . GLU B 1 196 ? 23.062 17.115 -9.284 1.00 27.21 232 GLU B C 1
ATOM 4032 O O . GLU B 1 196 ? 22.201 16.276 -9.527 1.00 26.48 232 GLU B O 1
ATOM 4038 N N . PHE B 1 197 ? 22.862 18.422 -9.473 1.00 28.48 233 PHE B N 1
ATOM 4039 C CA . PHE B 1 197 ? 21.584 18.921 -10.002 1.00 28.85 233 PHE B CA 1
ATOM 4040 C C . PHE B 1 197 ? 21.238 18.362 -11.391 1.00 31.15 233 PHE B C 1
ATOM 4041 O O . PHE B 1 197 ? 20.066 18.021 -11.665 1.00 37.40 233 PHE B O 1
ATOM 4049 N N . ASP B 1 198 ? 22.248 18.253 -12.267 1.00 31.19 234 ASP B N 1
ATOM 4050 C CA . ASP B 1 198 ? 22.047 17.721 -13.613 1.00 28.43 234 ASP B CA 1
ATOM 4051 C C . ASP B 1 198 ? 21.558 16.267 -13.490 1.00 27.97 234 ASP B C 1
ATOM 4052 O O . ASP B 1 198 ? 20.599 15.875 -14.166 1.00 32.18 234 ASP B O 1
ATOM 4057 N N . ILE B 1 199 ? 22.174 15.504 -12.592 1.00 27.29 235 ILE B N 1
ATOM 4058 C CA . ILE B 1 199 ? 21.742 14.141 -12.314 1.00 26.73 235 ILE B CA 1
ATOM 4059 C C . ILE B 1 199 ? 20.295 14.015 -11.845 1.00 26.06 235 ILE B C 1
ATOM 4060 O O . ILE B 1 199 ? 19.492 13.287 -12.426 1.00 26.53 235 ILE B O 1
ATOM 4065 N N . PHE B 1 200 ? 19.967 14.733 -10.803 1.00 26.12 236 PHE B N 1
ATOM 4066 C CA . PHE B 1 200 ? 18.620 14.716 -10.233 1.00 25.40 236 PHE B CA 1
ATOM 4067 C C . PHE B 1 200 ? 17.555 15.074 -11.235 1.00 25.62 236 PHE B C 1
ATOM 4068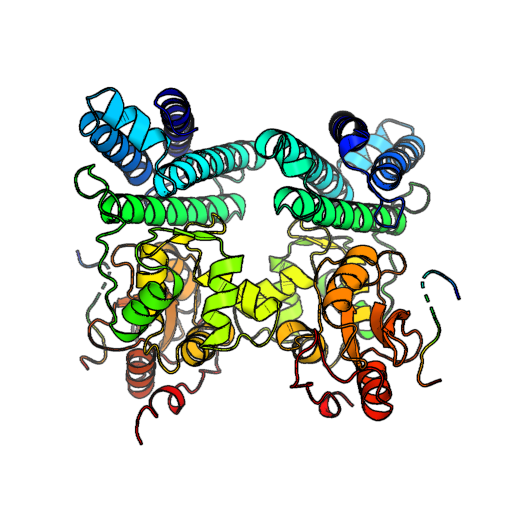 O O . PHE B 1 200 ? 16.534 14.450 -11.281 1.00 25.65 236 PHE B O 1
ATOM 4076 N N . THR B 1 201 ? 17.791 16.095 -12.023 1.00 27.00 237 THR B N 1
ATOM 4077 C CA 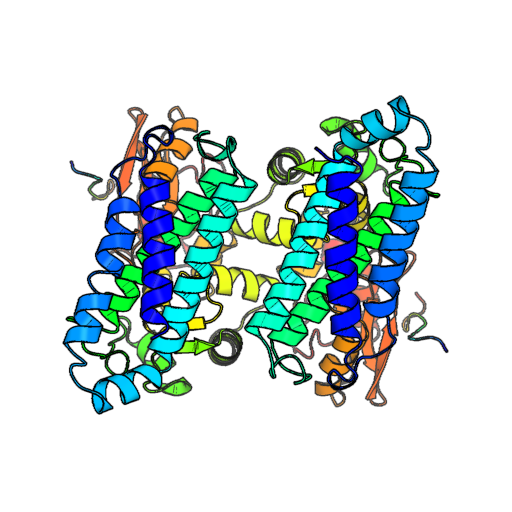. THR B 1 201 ? 16.791 16.561 -12.990 1.00 28.15 237 THR B CA 1
ATOM 4078 C C . THR B 1 201 ? 16.737 15.636 -14.173 1.00 29.05 237 THR B C 1
ATOM 4079 O O . THR B 1 201 ? 15.713 15.534 -14.843 1.00 36.20 237 THR B O 1
ATOM 4083 N N . ARG B 1 202 ? 17.803 14.904 -14.434 1.00 30.96 238 ARG B N 1
ATOM 4084 C CA . ARG B 1 202 ? 17.665 13.847 -15.456 1.00 34.01 238 ARG B CA 1
ATOM 4085 C C . ARG B 1 202 ? 16.837 12.673 -14.903 1.00 29.66 238 ARG B C 1
ATOM 4086 O O . ARG B 1 202 ? 15.924 12.179 -15.561 1.00 30.63 238 ARG B O 1
ATOM 4094 N N . LEU B 1 203 ? 17.167 12.221 -13.699 1.00 26.25 239 LEU B N 1
ATOM 4095 C CA . LEU B 1 203 ? 16.497 11.049 -13.125 1.00 26.11 239 LEU B CA 1
ATOM 4096 C C . LEU B 1 203 ? 14.971 11.245 -12.939 1.00 25.67 239 LEU B C 1
ATOM 4097 O O . LEU B 1 203 ? 14.222 10.307 -13.160 1.00 25.79 239 LEU B O 1
ATOM 4102 N N . PHE B 1 204 ? 14.527 12.445 -12.542 1.00 26.16 240 PHE B N 1
ATOM 4103 C CA . PHE B 1 204 ? 13.116 12.675 -12.168 1.00 25.70 240 PHE B CA 1
ATOM 4104 C C . PHE B 1 204 ? 12.402 13.659 -13.085 1.00 26.49 240 PHE B C 1
ATOM 4105 O O . PHE B 1 204 ? 11.420 14.251 -12.708 1.00 26.66 240 PHE B O 1
ATOM 4113 N N . GLN B 1 205 ? 12.879 13.769 -14.316 1.00 29.65 241 GLN B N 1
ATOM 4114 C CA . GLN B 1 205 ? 12.231 14.505 -15.384 1.00 28.10 241 GLN B CA 1
ATOM 4115 C C . GLN B 1 205 ? 10.831 14.019 -15.642 1.00 28.58 241 GLN B C 1
ATOM 4116 O O . GLN B 1 205 ? 10.572 12.812 -15.498 1.00 30.21 241 GLN B O 1
ATOM 4122 N N . PRO B 1 206 ? 9.937 14.905 -16.111 1.00 33.16 242 PRO B N 1
ATOM 4123 C CA . PRO B 1 206 ? 10.131 16.306 -16.501 1.00 37.84 242 PRO B CA 1
ATOM 4124 C C . PRO B 1 206 ? 10.194 17.307 -15.375 1.00 36.35 242 PRO B C 1
ATOM 4125 O O . PRO B 1 206 ? 9.598 17.107 -14.305 1.00 43.09 242 PRO B O 1
ATOM 4129 N N . TRP B 1 207 ? 10.907 18.400 -15.630 1.00 34.91 243 TRP B N 1
ATOM 4130 C CA . TRP B 1 207 ? 11.061 19.464 -14.649 1.00 36.73 243 TRP B CA 1
ATOM 4131 C C . TRP B 1 207 ? 9.712 19.982 -14.144 1.00 34.27 243 TRP B C 1
ATOM 4132 O O . TRP B 1 207 ? 9.571 20.269 -12.955 1.00 36.12 243 TRP B O 1
ATOM 4143 N N . GLY B 1 208 ? 8.727 20.062 -15.039 1.00 32.28 244 GLY B N 1
ATOM 4144 C CA . GLY B 1 208 ? 7.387 20.614 -14.736 1.00 34.29 244 GLY B CA 1
ATOM 4145 C C . GLY B 1 208 ? 6.649 19.949 -13.595 1.00 36.74 244 GLY B C 1
ATOM 4146 O O . GLY B 1 208 ? 5.940 20.619 -12.831 1.00 42.88 244 GLY B O 1
ATOM 4147 N N . SER B 1 209 ? 6.832 18.639 -13.457 1.00 34.22 245 SER B N 1
ATOM 4148 C CA . SER B 1 209 ? 6.243 17.875 -12.366 1.00 31.36 245 SER B CA 1
ATOM 4149 C C . SER B 1 209 ? 7.298 17.177 -11.495 1.00 28.78 245 SER B C 1
ATOM 4150 O O . SER B 1 209 ? 7.051 16.086 -10.942 1.00 27.96 245 SER B O 1
ATOM 4153 N N . ILE B 1 210 ? 8.464 17.818 -11.327 1.00 30.89 246 ILE B N 1
ATOM 4154 C CA . ILE B 1 210 ? 9.644 17.104 -10.832 1.00 27.13 246 ILE B CA 1
ATOM 4155 C C . ILE B 1 210 ? 9.465 16.528 -9.437 1.00 26.40 246 ILE B C 1
ATOM 4156 O O . ILE B 1 210 ? 9.781 15.372 -9.202 1.00 26.73 246 ILE B O 1
ATOM 4161 N N . LEU B 1 211 ? 8.920 17.282 -8.511 1.00 26.78 247 LEU B N 1
ATOM 4162 C CA . LEU B 1 211 ? 8.746 16.754 -7.155 1.00 25.98 247 LEU B CA 1
ATOM 4163 C C . LEU B 1 211 ? 7.664 15.704 -7.090 1.00 27.39 247 LEU B C 1
ATOM 4164 O O . LEU B 1 211 ? 7.707 14.806 -6.253 1.00 27.11 247 LEU B O 1
ATOM 4169 N N . ARG B 1 212 ? 6.688 15.802 -7.978 1.00 30.19 248 ARG B N 1
ATOM 4170 C CA . ARG B 1 212 ? 5.603 14.844 -8.019 1.00 28.95 248 ARG B CA 1
ATOM 4171 C C . ARG B 1 212 ? 6.173 13.540 -8.562 1.00 27.33 248 ARG B C 1
ATOM 4172 O O . ARG B 1 212 ? 5.821 12.484 -8.076 1.00 26.85 248 ARG B O 1
ATOM 4180 N N . ASN B 1 213 ? 7.093 13.623 -9.524 1.00 26.86 249 ASN B N 1
ATOM 4181 C CA . ASN B 1 213 ? 7.748 12.434 -10.062 1.00 26.43 249 ASN B CA 1
ATOM 4182 C C . ASN B 1 213 ? 8.613 11.711 -9.041 1.00 25.46 249 ASN B C 1
ATOM 4183 O O . ASN B 1 213 ? 8.636 10.476 -8.948 1.00 25.29 249 ASN B O 1
ATOM 4188 N N . TRP B 1 214 ? 9.408 12.500 -8.325 1.00 25.51 250 TRP B N 1
ATOM 4189 C CA . TRP B 1 214 ? 10.239 11.960 -7.240 1.00 24.34 250 TRP B CA 1
ATOM 4190 C C . TRP B 1 214 ? 9.338 11.417 -6.126 1.00 24.26 250 TRP B C 1
ATOM 4191 O O . TRP B 1 214 ? 9.582 10.361 -5.543 1.00 24.02 250 TRP B O 1
ATOM 4202 N N . ASN B 1 215 ? 8.238 12.092 -5.845 1.00 24.68 251 ASN B N 1
ATOM 4203 C CA . ASN B 1 215 ? 7.390 11.570 -4.783 1.00 27.04 251 ASN B CA 1
ATOM 4204 C C . ASN B 1 215 ? 6.941 10.138 -5.122 1.00 25.99 251 ASN B C 1
ATOM 4205 O O . ASN B 1 215 ? 6.953 9.269 -4.260 1.00 24.65 251 ASN B O 1
ATOM 4210 N N . PHE B 1 216 ? 6.559 9.915 -6.383 1.00 26.64 252 PHE B N 1
ATOM 4211 C CA . PHE B 1 216 ? 5.909 8.658 -6.805 1.00 26.68 252 PHE B CA 1
ATOM 4212 C C . PHE B 1 216 ? 6.851 7.572 -7.219 1.00 25.93 252 PHE B C 1
ATOM 4213 O O . PHE B 1 216 ? 6.486 6.387 -7.225 1.00 25.70 252 PHE B O 1
ATOM 4221 N N . LEU B 1 217 ? 8.055 7.989 -7.598 1.00 26.11 253 LEU B N 1
ATOM 4222 C CA . LEU B 1 217 ? 9.058 7.089 -8.055 1.00 24.81 253 LEU B CA 1
ATOM 4223 C C . LEU B 1 217 ? 10.013 6.776 -6.936 1.00 25.56 253 LEU B C 1
ATOM 4224 O O . LEU B 1 217 ? 10.810 5.818 -7.039 1.00 26.08 253 LEU B O 1
ATOM 4229 N N . ALA B 1 218 ? 10.001 7.564 -5.860 1.00 23.86 254 ALA B N 1
ATOM 4230 C CA . ALA B 1 218 ? 11.032 7.395 -4.845 1.00 23.41 254 ALA B CA 1
ATOM 4231 C C . ALA B 1 218 ? 10.443 7.435 -3.414 1.00 23.46 254 ALA B C 1
ATOM 4232 O O . ALA B 1 218 ? 10.408 6.429 -2.688 1.00 23.38 254 ALA B O 1
ATOM 4234 N N . VAL B 1 219 ? 9.857 8.569 -3.057 1.00 24.06 255 VAL B N 1
ATOM 4235 C CA . VAL B 1 219 ? 9.432 8.768 -1.697 1.00 23.50 255 VAL B CA 1
ATOM 4236 C C . VAL B 1 219 ? 8.424 7.726 -1.236 1.00 23.83 255 VAL B C 1
ATOM 4237 O O . VAL B 1 219 ? 8.546 7.240 -0.120 1.00 24.97 255 VAL B O 1
ATOM 4241 N N . THR B 1 220 ? 7.475 7.347 -2.092 1.00 24.20 256 THR B N 1
ATOM 4242 C CA . THR B 1 220 ? 6.453 6.370 -1.731 1.00 24.68 256 THR B CA 1
ATOM 4243 C C . THR B 1 220 ? 6.610 5.016 -2.421 1.00 24.95 256 THR B C 1
ATOM 4244 O O . THR B 1 220 ? 5.845 4.089 -2.137 1.00 26.72 256 THR B O 1
ATOM 4248 N N . HIS B 1 221 ? 7.616 4.874 -3.295 1.00 24.94 257 HIS B N 1
ATOM 4249 C CA . HIS B 1 221 ? 7.770 3.656 -4.090 1.00 24.79 257 HIS B CA 1
ATOM 4250 C C . HIS B 1 221 ? 8.685 2.590 -3.394 1.00 24.60 257 HIS B C 1
ATOM 4251 O O . HIS B 1 221 ? 9.838 2.824 -3.157 1.00 24.17 257 HIS B O 1
ATOM 4258 N N . PRO B 1 222 ? 8.143 1.400 -3.114 1.00 25.10 258 PRO B N 1
ATOM 4259 C CA . PRO B 1 222 ? 8.968 0.369 -2.507 1.00 25.10 258 PRO B CA 1
ATOM 4260 C C . PRO B 1 222 ? 10.092 -0.152 -3.380 1.00 25.05 258 PRO B C 1
ATOM 4261 O O . PRO B 1 222 ? 10.995 -0.791 -2.874 1.00 25.05 258 PRO B O 1
ATOM 4265 N N . GLY B 1 223 ? 10.054 0.092 -4.678 1.00 26.73 259 GLY B N 1
ATOM 4266 C CA . GLY B 1 223 ? 11.067 -0.469 -5.581 1.00 25.30 259 GLY B CA 1
ATOM 4267 C C . GLY B 1 223 ? 12.361 0.321 -5.554 1.00 24.76 259 GLY B C 1
ATOM 4268 O O . GLY B 1 223 ? 13.433 -0.158 -5.951 1.00 24.89 259 GLY B O 1
ATOM 4269 N N . TYR B 1 224 ? 12.245 1.556 -5.100 1.00 24.72 260 TYR B N 1
ATOM 4270 C CA . TYR B 1 224 ? 13.319 2.514 -5.191 1.00 23.89 260 TYR B CA 1
ATOM 4271 C C . TYR B 1 224 ? 14.403 2.202 -4.145 1.00 24.78 260 TYR B C 1
ATOM 4272 O O . TYR B 1 224 ? 14.127 2.142 -2.961 1.00 23.71 260 TYR B O 1
ATOM 4281 N N . MET B 1 225 ? 15.632 2.028 -4.615 1.00 24.26 261 MET B N 1
ATOM 4282 C CA . MET B 1 225 ? 16.778 1.760 -3.740 1.00 24.14 261 MET B CA 1
ATOM 4283 C C . MET B 1 225 ? 17.820 2.884 -3.811 1.00 23.86 261 MET B C 1
ATOM 4284 O O . MET B 1 225 ? 18.337 3.207 -4.875 1.00 29.15 261 MET B O 1
ATOM 4289 N N . ALA B 1 226 ? 18.080 3.516 -2.687 1.00 23.74 262 ALA B N 1
ATOM 4290 C CA . ALA B 1 226 ? 19.033 4.612 -2.623 1.00 24.43 262 ALA B CA 1
ATOM 4291 C C . ALA B 1 226 ? 20.424 4.066 -2.261 1.00 24.28 262 ALA B C 1
ATOM 4292 O O . ALA B 1 226 ? 20.561 3.272 -1.385 1.00 24.57 262 ALA B O 1
ATOM 4294 N N . PHE B 1 227 ? 21.431 4.501 -2.966 1.00 24.55 263 PHE B N 1
ATOM 4295 C CA . PHE B 1 227 ? 22.836 4.167 -2.668 1.00 25.24 263 PHE B CA 1
ATOM 4296 C C . PHE B 1 227 ? 23.053 2.684 -2.651 1.00 29.39 263 PHE B C 1
ATOM 4297 O O . PHE B 1 227 ? 23.617 2.139 -1.712 1.00 35.22 263 PHE B O 1
ATOM 4305 N N . LEU B 1 228 ? 22.598 2.023 -3.713 1.00 33.49 264 LEU B N 1
ATOM 4306 C CA . LEU B 1 228 ? 22.882 0.601 -3.934 1.00 31.29 264 LEU B CA 1
ATOM 4307 C C . LEU B 1 228 ? 23.739 0.404 -5.159 1.00 30.65 264 LEU B C 1
ATOM 4308 O O . LEU B 1 228 ? 23.584 1.116 -6.145 1.00 34.30 264 LEU B O 1
ATOM 4313 N N . THR B 1 229 ? 24.572 -0.628 -5.102 1.00 29.23 265 THR B N 1
ATOM 4314 C CA . THR B 1 229 ? 25.329 -1.059 -6.242 1.00 31.61 265 THR B CA 1
ATOM 4315 C C . THR B 1 229 ? 24.671 -2.192 -6.979 1.00 28.86 265 THR B C 1
ATOM 4316 O O . THR B 1 229 ? 23.762 -2.838 -6.464 1.00 28.25 265 THR B O 1
ATOM 4320 N N . TYR B 1 230 ? 25.188 -2.406 -8.200 1.00 29.87 266 TYR B N 1
ATOM 4321 C CA . TYR B 1 230 ? 24.871 -3.515 -9.065 1.00 29.55 266 TYR B CA 1
ATOM 4322 C C . TYR B 1 230 ? 24.897 -4.823 -8.302 1.00 34.23 266 TYR B C 1
ATOM 4323 O O . TYR B 1 230 ? 23.988 -5.646 -8.419 1.00 35.86 266 TYR B O 1
ATOM 4332 N N . ASP B 1 231 ? 25.968 -5.044 -7.566 1.00 34.74 267 ASP B N 1
ATOM 4333 C CA . ASP B 1 231 ? 26.139 -6.300 -6.821 1.00 35.62 267 ASP B CA 1
ATOM 4334 C C . ASP B 1 231 ? 25.119 -6.393 -5.693 1.00 31.46 267 ASP B C 1
ATOM 4335 O O . ASP B 1 231 ? 24.583 -7.449 -5.424 1.00 36.69 267 ASP B O 1
ATOM 4340 N N . GLU B 1 232 ? 24.841 -5.283 -5.023 1.00 31.10 268 GLU B N 1
ATOM 4341 C CA . GLU B 1 232 ? 23.794 -5.274 -3.990 1.00 31.32 268 GLU B CA 1
ATOM 4342 C C . GLU B 1 232 ? 22.413 -5.571 -4.578 1.00 28.31 268 GLU B C 1
ATOM 4343 O O . GLU B 1 232 ? 21.646 -6.355 -4.007 1.00 36.20 268 GLU B O 1
ATOM 4349 N N . VAL B 1 233 ? 22.100 -4.996 -5.735 1.00 31.44 269 VAL B N 1
ATOM 4350 C CA . VAL B 1 233 ? 20.780 -5.230 -6.362 1.00 31.01 269 VAL B CA 1
ATOM 4351 C C . VAL B 1 233 ? 20.635 -6.711 -6.644 1.00 33.90 269 VAL B C 1
ATOM 4352 O O . VAL B 1 233 ? 19.598 -7.343 -6.362 1.00 28.61 269 VAL B O 1
ATOM 4356 N N . LYS B 1 234 ? 21.716 -7.284 -7.159 1.00 36.80 270 LYS B N 1
ATOM 4357 C CA . LYS B 1 234 ? 21.725 -8.691 -7.537 1.00 34.63 270 LYS B CA 1
ATOM 4358 C C . LYS B 1 234 ? 21.552 -9.593 -6.321 1.00 32.35 270 LYS B C 1
ATOM 4359 O O . LYS B 1 234 ? 20.673 -10.445 -6.320 1.00 32.82 270 LYS B O 1
ATOM 4365 N N . ALA B 1 235 ? 22.316 -9.373 -5.264 1.00 31.81 271 ALA B N 1
ATOM 4366 C CA . ALA B 1 235 ? 22.142 -10.162 -4.014 1.00 30.94 271 ALA B CA 1
ATOM 4367 C C . ALA B 1 235 ? 20.754 -10.000 -3.378 1.00 29.67 271 ALA B C 1
ATOM 4368 O O . ALA B 1 235 ? 20.194 -10.937 -2.808 1.00 33.15 271 ALA B O 1
ATOM 4370 N N . ARG B 1 236 ? 20.189 -8.799 -3.455 1.00 30.17 272 ARG B N 1
ATOM 4371 C CA . ARG B 1 236 ? 18.860 -8.556 -2.859 1.00 27.63 272 ARG B CA 1
ATOM 4372 C C . ARG B 1 236 ? 17.726 -9.250 -3.599 1.00 27.14 272 ARG B C 1
ATOM 4373 O O . ARG B 1 236 ? 16.829 -9.824 -2.972 1.00 35.73 272 ARG B O 1
ATOM 4381 N N . LEU B 1 237 ? 17.752 -9.211 -4.925 1.00 28.56 273 LEU B N 1
ATOM 4382 C CA . LEU B 1 237 ? 16.723 -9.853 -5.748 1.00 29.03 273 LEU B CA 1
ATOM 4383 C C . LEU B 1 237 ? 16.875 -11.368 -5.826 1.00 34.44 273 LEU B C 1
ATOM 4384 O O . LEU B 1 237 ? 16.009 -12.076 -6.351 1.00 32.55 273 LEU B O 1
ATOM 4389 N N . GLN B 1 238 ? 17.997 -11.847 -5.319 1.00 35.73 274 GLN B N 1
ATOM 4390 C CA . GLN B 1 238 ? 18.279 -13.256 -5.183 1.00 43.95 274 GLN B CA 1
ATOM 4391 C C . GLN B 1 238 ? 17.292 -13.867 -4.201 1.00 47.13 274 GLN B C 1
ATOM 4392 O O . GLN B 1 238 ? 16.892 -15.025 -4.348 1.00 46.90 274 GLN B O 1
ATOM 4398 N N . LYS B 1 239 ? 16.932 -13.099 -3.174 1.00 44.19 275 LYS B N 1
ATOM 4399 C CA . LYS B 1 239 ? 15.973 -13.580 -2.172 1.00 47.95 275 LYS B CA 1
ATOM 4400 C C . LYS B 1 239 ? 14.619 -13.901 -2.811 1.00 45.97 275 LYS B C 1
ATOM 4401 O O . LYS B 1 239 ? 13.876 -14.708 -2.280 1.00 49.35 275 LYS B O 1
ATOM 4407 N N . TYR B 1 240 ? 14.311 -13.246 -3.933 1.00 40.55 276 TYR B N 1
ATOM 4408 C CA . TYR B 1 240 ? 12.998 -13.325 -4.576 1.00 39.12 276 TYR B CA 1
ATOM 4409 C C . TYR B 1 240 ? 13.045 -14.080 -5.919 1.00 39.62 276 TYR B C 1
ATOM 4410 O O . TYR B 1 240 ? 12.156 -13.942 -6.770 1.00 45.04 276 TYR B O 1
ATOM 4419 N N . SER B 1 241 ? 14.070 -14.892 -6.114 1.00 40.53 277 SER B N 1
ATOM 4420 C CA . SER B 1 241 ? 14.279 -15.544 -7.404 1.00 42.63 277 SER B CA 1
ATOM 4421 C C . SER B 1 241 ? 13.212 -16.563 -7.783 1.00 43.31 277 SER B C 1
ATOM 4422 O O . SER B 1 241 ? 13.177 -16.964 -8.936 1.00 38.65 277 SER B O 1
ATOM 4425 N N . THR B 1 242 ? 12.407 -16.994 -6.800 1.00 42.62 278 THR B N 1
ATOM 4426 C CA . THR B 1 242 ? 11.236 -17.828 -7.012 1.00 47.44 278 THR B CA 1
ATOM 4427 C C . THR B 1 242 ? 9.980 -16.995 -7.348 1.00 49.39 278 THR B C 1
ATOM 4428 O O . THR B 1 242 ? 8.888 -17.565 -7.489 1.00 55.78 278 THR B O 1
ATOM 4432 N N . LYS B 1 243 ? 10.111 -15.666 -7.428 1.00 40.85 279 LYS B N 1
ATOM 4433 C CA . LYS B 1 243 ? 8.975 -14.787 -7.771 1.00 34.32 279 LYS B CA 1
ATOM 4434 C C . LYS B 1 243 ? 9.363 -13.849 -8.927 1.00 31.13 279 LYS B C 1
ATOM 4435 O O . LYS B 1 243 ? 9.750 -12.650 -8.728 1.00 28.40 279 LYS B O 1
ATOM 4441 N N . PRO B 1 244 ? 9.271 -14.395 -10.151 1.00 29.93 280 PRO B N 1
ATOM 4442 C CA . PRO B 1 244 ? 9.528 -13.634 -11.327 1.00 27.98 280 PRO B CA 1
ATOM 4443 C C . PRO B 1 244 ? 8.657 -12.392 -11.426 1.00 26.73 280 PRO B C 1
ATOM 4444 O O . PRO B 1 244 ? 7.541 -12.371 -10.947 1.00 26.67 280 PRO B O 1
ATOM 4448 N N . GLY B 1 245 ? 9.201 -11.327 -11.988 1.00 26.71 281 GLY B N 1
ATOM 4449 C CA . GLY B 1 245 ? 8.513 -10.046 -11.920 1.00 25.98 281 GLY B CA 1
ATOM 4450 C C . GLY B 1 245 ? 8.912 -9.189 -10.715 1.00 25.69 281 GLY B C 1
ATOM 4451 O O . GLY B 1 245 ? 8.496 -8.037 -10.611 1.00 27.84 281 GLY B O 1
ATOM 4452 N N . SER B 1 246 ? 9.690 -9.735 -9.783 1.00 26.25 282 SER B N 1
ATOM 4453 C CA . SER B 1 246 ? 10.226 -8.924 -8.687 1.00 24.97 282 SER B CA 1
ATOM 4454 C C . SER B 1 246 ? 11.279 -7.996 -9.260 1.00 24.60 282 SER B C 1
ATOM 4455 O O . SER B 1 246 ? 12.080 -8.394 -10.108 1.00 25.92 282 SER B O 1
ATOM 4458 N N . TYR B 1 247 ? 11.269 -6.751 -8.824 1.00 24.13 283 TYR B N 1
ATOM 4459 C CA . TYR B 1 247 ? 12.176 -5.770 -9.381 1.00 24.06 283 TYR B CA 1
ATOM 4460 C C . TYR B 1 247 ? 12.409 -4.673 -8.390 1.00 23.70 283 TYR B C 1
ATOM 4461 O O . TYR B 1 247 ? 11.630 -4.458 -7.430 1.00 23.52 283 TYR B O 1
ATOM 4470 N N . ILE B 1 248 ? 13.523 -3.993 -8.615 1.00 24.83 284 ILE B N 1
ATOM 4471 C CA . ILE B 1 248 ? 13.863 -2.792 -7.885 1.00 23.55 284 ILE B CA 1
ATOM 4472 C C . ILE B 1 248 ? 14.637 -1.938 -8.874 1.00 23.88 284 ILE B C 1
ATOM 4473 O O . ILE B 1 248 ? 15.083 -2.437 -9.913 1.00 24.10 284 ILE B O 1
ATOM 4478 N N . PHE B 1 249 ? 14.808 -0.661 -8.529 1.00 24.05 285 PHE B N 1
ATOM 4479 C CA . PHE B 1 249 ? 15.560 0.241 -9.357 1.00 24.51 285 PHE B CA 1
ATOM 4480 C C . PHE B 1 249 ? 16.394 1.249 -8.550 1.00 24.02 285 PHE B C 1
ATOM 4481 O O . PHE B 1 249 ? 16.103 1.603 -7.391 1.00 24.23 285 PHE B O 1
ATOM 4489 N N . ARG B 1 250 ? 17.375 1.778 -9.236 1.00 24.46 286 ARG B N 1
ATOM 4490 C CA . ARG B 1 250 ? 18.292 2.724 -8.647 1.00 24.70 286 ARG B CA 1
ATOM 4491 C C . ARG B 1 250 ? 19.117 3.415 -9.727 1.00 26.84 286 ARG B C 1
ATOM 4492 O O . ARG B 1 250 ? 19.110 3.050 -10.926 1.00 25.64 286 ARG B O 1
ATOM 4500 N N . LEU B 1 251 ? 19.822 4.417 -9.230 1.00 26.13 287 LEU B N 1
ATOM 4501 C CA A LEU B 1 251 ? 20.751 5.225 -9.985 0.50 28.90 287 LEU B CA 1
ATOM 4502 C CA B LEU B 1 251 ? 20.724 5.211 -10.026 0.50 28.88 287 LEU B CA 1
ATOM 4503 C C . LEU B 1 251 ? 21.875 4.363 -10.562 1.00 29.80 287 LEU B C 1
ATOM 4504 O O . LEU B 1 251 ? 22.549 3.656 -9.834 1.00 27.42 287 LEU B O 1
ATOM 4513 N N . SER B 1 252 ? 22.068 4.401 -11.871 1.00 28.64 288 SER B N 1
ATOM 4514 C CA . SER B 1 252 ? 23.251 3.800 -12.437 1.00 28.44 288 SER B CA 1
ATOM 4515 C C . SER B 1 252 ? 24.513 4.470 -11.841 1.00 30.40 288 SER B C 1
ATOM 4516 O O . SER B 1 252 ? 24.620 5.678 -11.791 1.00 29.30 288 SER B O 1
ATOM 4519 N N . CYS B 1 253 ? 25.468 3.663 -11.413 1.00 29.62 289 CYS B N 1
ATOM 4520 C CA . CYS B 1 253 ? 26.743 4.189 -10.937 1.00 40.54 289 CYS B CA 1
ATOM 4521 C C . CYS B 1 253 ? 27.715 4.582 -12.097 1.00 37.93 289 CYS B C 1
ATOM 4522 O O . CYS B 1 253 ? 28.430 5.555 -11.980 1.00 38.99 289 CYS B O 1
ATOM 4525 N N . THR B 1 254 ? 27.717 3.843 -13.209 1.00 38.91 290 THR B N 1
ATOM 4526 C CA . THR B 1 254 ? 28.648 4.131 -14.316 1.00 41.53 290 THR B CA 1
ATOM 4527 C C . THR B 1 254 ? 27.992 4.950 -15.415 1.00 39.81 290 THR B C 1
ATOM 4528 O O . THR B 1 254 ? 28.623 5.304 -16.407 1.00 46.66 290 THR B O 1
ATOM 4532 N N . ARG B 1 255 ? 26.719 5.257 -15.242 1.00 38.98 291 ARG B N 1
ATOM 4533 C CA . ARG B 1 255 ? 25.989 6.039 -16.240 1.00 37.19 291 ARG B CA 1
ATOM 4534 C C . ARG B 1 255 ? 25.055 6.971 -15.483 1.00 35.18 291 ARG B C 1
ATOM 4535 O O . ARG B 1 255 ? 23.817 6.873 -15.516 1.00 35.39 291 ARG B O 1
ATOM 4543 N N . LEU B 1 256 ? 25.708 7.880 -14.790 1.00 35.72 292 LEU B N 1
ATOM 4544 C CA . LEU B 1 256 ? 25.083 8.803 -13.871 1.00 34.47 292 LEU B CA 1
ATOM 4545 C C . LEU B 1 256 ? 24.072 9.628 -14.634 1.00 31.40 292 LEU B C 1
ATOM 4546 O O . LEU B 1 256 ? 24.304 10.025 -15.778 1.00 34.66 292 LEU B O 1
ATOM 4551 N N . GLY B 1 257 ? 22.926 9.832 -14.010 1.00 30.46 293 GLY B N 1
ATOM 4552 C CA . GLY B 1 257 ? 21.804 10.495 -14.620 1.00 30.57 293 GLY B CA 1
ATOM 4553 C C . GLY B 1 257 ? 20.772 9.525 -15.183 1.00 33.03 293 GLY B C 1
ATOM 4554 O O . GLY B 1 257 ? 19.686 9.952 -15.608 1.00 30.24 293 GLY B O 1
ATOM 4555 N N . GLN B 1 258 ? 21.093 8.225 -15.196 1.00 34.62 294 GLN B N 1
ATOM 4556 C CA . GLN B 1 258 ? 20.110 7.219 -15.638 1.00 35.30 294 GLN B CA 1
ATOM 4557 C C . GLN B 1 258 ? 19.879 6.141 -14.622 1.00 30.18 294 GLN B C 1
ATOM 4558 O O . GLN B 1 258 ? 20.702 5.852 -13.749 1.00 28.65 294 GLN B O 1
ATOM 4564 N N . TRP B 1 259 ? 18.756 5.494 -14.766 1.00 28.13 295 TRP B N 1
ATOM 4565 C CA . TRP B 1 259 ? 18.410 4.467 -13.831 1.00 26.93 295 TRP B CA 1
ATOM 4566 C C . TRP B 1 259 ? 18.835 3.081 -14.289 1.00 27.19 295 TRP B C 1
ATOM 4567 O O . TRP B 1 259 ? 18.955 2.822 -15.476 1.00 34.51 295 TRP B O 1
ATOM 4578 N N . ALA B 1 260 ? 19.045 2.184 -13.325 1.00 26.76 296 ALA B N 1
ATOM 4579 C CA . ALA B 1 260 ? 19.320 0.761 -13.592 1.00 27.63 296 ALA B CA 1
ATOM 4580 C C . ALA B 1 260 ? 18.166 -0.031 -12.961 1.00 25.98 296 ALA B C 1
ATOM 4581 O O . ALA B 1 260 ? 17.939 0.084 -11.773 1.00 25.86 296 ALA B O 1
ATOM 4583 N N . ILE B 1 261 ? 17.414 -0.781 -13.757 1.00 26.13 297 ILE B N 1
ATOM 4584 C CA . ILE B 1 261 ? 16.330 -1.571 -13.224 1.00 25.87 297 ILE B CA 1
ATOM 4585 C C . ILE B 1 261 ? 16.775 -3.019 -13.147 1.00 26.10 297 ILE B C 1
ATOM 4586 O O . ILE B 1 261 ? 17.187 -3.598 -14.174 1.00 26.54 297 ILE B O 1
ATOM 4591 N N . GLY B 1 262 ? 16.678 -3.586 -11.939 1.00 25.54 298 GLY B N 1
ATOM 4592 C CA . GLY B 1 262 ? 16.947 -5.006 -11.676 1.00 25.62 298 GLY B CA 1
ATOM 4593 C C . GLY B 1 262 ? 15.639 -5.774 -11.587 1.00 25.37 298 GLY B C 1
ATOM 4594 O O . GLY B 1 262 ? 14.699 -5.305 -10.938 1.00 24.76 298 GLY B O 1
ATOM 4595 N N . TYR B 1 263 ? 15.538 -6.904 -12.296 1.00 25.88 299 TYR B N 1
ATOM 4596 C CA . TYR B 1 263 ? 14.333 -7.726 -12.217 1.00 25.80 299 TYR B CA 1
ATOM 4597 C C . TYR B 1 263 ? 14.658 -9.193 -12.298 1.00 26.41 299 TYR B C 1
ATOM 4598 O O . TYR B 1 263 ? 15.705 -9.562 -12.840 1.00 27.21 299 TYR B O 1
ATOM 4607 N N . VAL B 1 264 ? 13.783 -10.013 -11.706 1.00 27.61 300 VAL B N 1
ATOM 4608 C CA . VAL B 1 264 ? 13.870 -11.466 -11.767 1.00 27.01 300 VAL B CA 1
ATOM 4609 C C . VAL B 1 264 ? 13.103 -11.980 -13.008 1.00 28.25 300 VAL B C 1
ATOM 4610 O O . VAL B 1 264 ? 11.877 -11.730 -13.142 1.00 29.86 300 VAL B O 1
ATOM 4614 N N . THR B 1 265 ? 13.798 -12.721 -13.880 1.00 28.48 301 THR B N 1
ATOM 4615 C CA . THR B 1 265 ? 13.209 -13.224 -15.100 1.00 29.22 301 THR B CA 1
ATOM 4616 C C . THR B 1 265 ? 12.332 -14.404 -14.769 1.00 31.68 301 THR B C 1
ATOM 4617 O O . THR B 1 265 ? 12.291 -14.862 -13.616 1.00 31.13 301 THR B O 1
ATOM 4621 N N . GLY B 1 266 ? 11.587 -14.863 -15.769 1.00 32.63 302 GLY B N 1
ATOM 4622 C CA . GLY B 1 266 ? 10.829 -16.100 -15.668 1.00 35.55 302 GLY B CA 1
ATOM 4623 C C . GLY B 1 266 ? 11.622 -17.364 -15.375 1.00 37.03 302 GLY B C 1
ATOM 4624 O O . GLY B 1 266 ? 11.098 -18.264 -14.714 1.00 38.91 302 GLY B O 1
ATOM 4625 N N . ASP B 1 267 ? 12.872 -17.438 -15.830 1.00 39.49 303 ASP B N 1
ATOM 4626 C CA . ASP B 1 267 ? 13.735 -18.587 -15.526 1.00 41.47 303 ASP B CA 1
ATOM 4627 C C . ASP B 1 267 ? 14.590 -18.390 -14.272 1.00 40.63 303 ASP B C 1
ATOM 4628 O O . ASP B 1 267 ? 15.451 -19.218 -13.957 1.00 42.12 303 ASP B O 1
ATOM 4633 N N . GLY B 1 268 ? 14.349 -17.313 -13.535 1.00 39.67 304 GLY B N 1
ATOM 4634 C CA . GLY B 1 268 ? 15.008 -17.121 -12.246 1.00 37.95 304 GLY B CA 1
ATOM 4635 C C . GLY B 1 268 ? 16.304 -16.339 -12.264 1.00 38.45 304 GLY B C 1
ATOM 4636 O O . GLY B 1 268 ? 16.938 -16.244 -11.232 1.00 37.86 304 GLY B O 1
ATOM 4637 N N . ASN B 1 269 ? 16.690 -15.794 -13.424 1.00 39.13 305 ASN B N 1
ATOM 4638 C CA . ASN B 1 269 ? 17.869 -14.930 -13.557 1.00 34.75 305 ASN B CA 1
ATOM 4639 C C . ASN B 1 269 ? 17.559 -13.513 -13.103 1.00 37.04 305 ASN B C 1
ATOM 4640 O O . ASN B 1 269 ? 16.403 -13.051 -13.169 1.00 32.98 305 ASN B O 1
ATOM 4645 N N . ILE B 1 270 ? 18.618 -12.824 -12.674 1.00 32.04 306 ILE B N 1
ATOM 4646 C CA . ILE B 1 270 ? 18.586 -11.460 -12.233 1.00 31.77 306 ILE B CA 1
ATOM 4647 C C . ILE B 1 270 ? 19.290 -10.685 -13.321 1.00 35.34 306 ILE B C 1
ATOM 4648 O O . ILE B 1 270 ? 20.523 -10.846 -13.513 1.00 36.33 306 ILE B O 1
ATOM 4653 N N . LEU B 1 271 ? 18.510 -9.885 -14.051 1.00 31.09 307 LEU B N 1
ATOM 4654 C CA . LEU B 1 271 ? 19.053 -8.989 -15.053 1.00 33.91 307 LEU B CA 1
ATOM 4655 C C . LEU B 1 271 ? 18.893 -7.564 -14.615 1.00 32.97 307 LEU B C 1
ATOM 4656 O O . LEU B 1 271 ? 17.957 -7.240 -13.868 1.00 31.12 307 LEU B O 1
ATOM 4661 N N . GLN B 1 272 ? 19.797 -6.707 -15.086 1.00 33.14 308 GLN B N 1
ATOM 4662 C CA . GLN B 1 272 ? 19.664 -5.290 -14.875 1.00 30.14 308 GLN B CA 1
ATOM 4663 C C . GLN B 1 272 ? 19.796 -4.521 -16.196 1.00 33.89 308 GLN B C 1
ATOM 4664 O O . GLN B 1 272 ? 20.689 -4.804 -17.054 1.00 30.34 308 GLN B O 1
ATOM 4670 N N . THR B 1 273 ? 18.903 -3.547 -16.348 1.00 29.46 309 THR B N 1
ATOM 4671 C CA . THR B 1 273 ? 18.776 -2.843 -17.591 1.00 29.31 309 THR B CA 1
ATOM 4672 C C . THR B 1 273 ? 18.669 -1.353 -17.349 1.00 28.94 309 THR B C 1
ATOM 4673 O O . THR B 1 273 ? 18.246 -0.911 -16.288 1.00 27.97 309 THR B O 1
ATOM 4677 N N . ILE B 1 274 ? 19.079 -0.578 -18.339 1.00 32.46 310 ILE B N 1
ATOM 4678 C CA . ILE B 1 274 ? 19.118 0.882 -18.236 1.00 33.60 310 ILE B CA 1
ATOM 4679 C C . ILE B 1 274 ? 18.271 1.492 -19.308 1.00 32.65 310 ILE B C 1
ATOM 4680 O O . ILE B 1 274 ? 18.577 1.330 -20.492 1.00 33.76 310 ILE B O 1
ATOM 4685 N N . PRO B 1 275 ? 17.179 2.162 -18.919 1.00 36.12 311 PRO B N 1
ATOM 4686 C CA . PRO B 1 275 ? 16.351 2.934 -19.875 1.00 42.48 311 PRO B CA 1
ATOM 4687 C C . PRO B 1 275 ? 17.164 4.075 -20.495 1.00 46.76 311 PRO B C 1
ATOM 4688 O O . PRO B 1 275 ? 17.989 4.676 -19.789 1.00 47.56 311 PRO B O 1
ATOM 4692 N N . HIS B 1 276 ? 16.955 4.405 -21.769 1.00 59.41 312 HIS B N 1
ATOM 4693 C CA . HIS B 1 276 ? 17.785 5.474 -22.404 1.00 64.42 312 HIS B CA 1
ATOM 4694 C C . HIS B 1 276 ? 17.030 6.691 -23.014 1.00 68.52 312 HIS B C 1
ATOM 4695 O O . HIS B 1 276 ? 17.516 7.824 -22.903 1.00 67.96 312 HIS B O 1
ATOM 4702 N N . ASN B 1 277 ? 15.860 6.481 -23.628 1.00 72.73 313 ASN B N 1
ATOM 4703 C CA . ASN B 1 277 ? 15.066 7.608 -24.200 1.00 75.40 313 ASN B CA 1
ATOM 4704 C C . ASN B 1 277 ? 13.676 7.708 -23.610 1.00 72.43 313 ASN B C 1
ATOM 4705 O O . ASN B 1 277 ? 12.677 7.648 -24.344 1.00 71.53 313 ASN B O 1
ATOM 4710 N N . LYS B 1 278 ? 13.616 7.874 -22.289 1.00 68.23 314 LYS B N 1
ATOM 4711 C CA . LYS B 1 278 ? 12.354 7.764 -21.573 1.00 57.36 314 LYS B CA 1
ATOM 4712 C C . LYS B 1 278 ? 12.533 8.049 -20.112 1.00 54.17 314 LYS B C 1
ATOM 4713 O O . LYS B 1 278 ? 13.530 7.624 -19.505 1.00 54.66 314 LYS B O 1
ATOM 4719 N N . PRO B 1 279 ? 11.561 8.751 -19.526 1.00 47.62 315 PRO B N 1
ATOM 4720 C CA . PRO B 1 279 ? 11.587 8.847 -18.082 1.00 44.23 315 PRO B CA 1
ATOM 4721 C C . PRO B 1 279 ? 11.412 7.481 -17.465 1.00 38.89 315 PRO B C 1
ATOM 4722 O O . PRO B 1 279 ? 10.757 6.604 -18.029 1.00 37.63 315 PRO B O 1
ATOM 4726 N N . LEU B 1 280 ? 12.009 7.308 -16.301 1.00 32.25 316 LEU B N 1
ATOM 4727 C CA . LEU B 1 280 ? 11.797 6.128 -15.524 1.00 28.32 316 LEU B CA 1
ATOM 4728 C C . LEU B 1 280 ? 10.322 5.648 -15.515 1.00 28.12 316 LEU B C 1
ATOM 4729 O O . LEU B 1 280 ? 10.028 4.457 -15.684 1.00 27.87 316 LEU B O 1
ATOM 4734 N N . PHE B 1 281 ? 9.390 6.554 -15.315 1.00 28.64 317 PHE B N 1
ATOM 4735 C CA . PHE B 1 281 ? 8.026 6.095 -15.105 1.00 31.93 317 PHE B CA 1
ATOM 4736 C C . PHE B 1 281 ? 7.428 5.469 -16.383 1.00 31.05 317 PHE B C 1
ATOM 4737 O O . PHE B 1 281 ? 6.588 4.600 -16.296 1.00 31.47 317 PHE B O 1
ATOM 4745 N N . GLN B 1 282 ? 7.898 5.880 -17.553 1.00 30.65 318 GLN B N 1
ATOM 4746 C CA . GLN B 1 282 ? 7.530 5.200 -18.776 1.00 34.71 318 GLN B CA 1
ATOM 4747 C C . GLN B 1 282 ? 8.064 3.788 -18.824 1.00 30.86 318 GLN B C 1
ATOM 4748 O O . GLN B 1 282 ? 7.379 2.884 -19.271 1.00 31.24 318 GLN B O 1
ATOM 4754 N N . ALA B 1 283 ? 9.300 3.595 -18.386 1.00 29.97 319 ALA B N 1
ATOM 4755 C CA . ALA B 1 283 ? 9.868 2.275 -18.434 1.00 29.46 319 ALA B CA 1
ATOM 4756 C C . ALA B 1 283 ? 9.120 1.383 -17.462 1.00 28.58 319 ALA B C 1
ATOM 4757 O O . ALA B 1 283 ? 8.887 0.236 -17.763 1.00 28.66 319 ALA B O 1
ATOM 4759 N N . LEU B 1 284 ? 8.766 1.911 -16.286 1.00 28.17 320 LEU B N 1
ATOM 4760 C CA . LEU B 1 284 ? 8.069 1.096 -15.287 1.00 30.36 320 LEU B CA 1
ATOM 4761 C C . LEU B 1 284 ? 6.669 0.764 -15.767 1.00 27.96 320 LEU B C 1
ATOM 4762 O O . LEU B 1 284 ? 6.226 -0.379 -15.620 1.00 27.80 320 LEU B O 1
ATOM 4767 N N . ILE B 1 285 ? 5.986 1.741 -16.371 1.00 29.34 321 ILE B N 1
ATOM 4768 C CA . ILE B 1 285 ? 4.639 1.485 -16.886 1.00 30.44 321 ILE B CA 1
ATOM 4769 C C . ILE B 1 285 ? 4.697 0.366 -17.921 1.00 30.51 321 ILE B C 1
ATOM 4770 O O . ILE B 1 285 ? 3.975 -0.609 -17.790 1.00 30.56 321 ILE B O 1
ATOM 4775 N N . ASP B 1 286 ? 5.571 0.526 -18.910 1.00 30.99 322 ASP B N 1
ATOM 4776 C CA . ASP B 1 286 ? 5.785 -0.467 -19.959 1.00 34.36 322 ASP B CA 1
ATOM 4777 C C . ASP B 1 286 ? 6.189 -1.835 -19.443 1.00 32.86 322 ASP B C 1
ATOM 4778 O O . ASP B 1 286 ? 5.634 -2.835 -19.867 1.00 36.36 322 ASP B O 1
ATOM 4783 N N . GLY B 1 287 ? 7.178 -1.891 -18.553 1.00 33.85 323 GLY B N 1
ATOM 4784 C CA . GLY B 1 287 ? 7.660 -3.178 -18.063 1.00 29.20 323 GLY B CA 1
ATOM 4785 C C . GLY B 1 287 ? 6.563 -3.910 -17.307 1.00 29.65 323 GLY B C 1
ATOM 4786 O O . GLY B 1 287 ? 6.462 -5.146 -17.354 1.00 32.53 323 GLY B O 1
ATOM 4787 N N . SER B 1 288 ? 5.756 -3.141 -16.595 1.00 28.38 324 SER B N 1
ATOM 4788 C CA . SER B 1 288 ? 4.698 -3.684 -15.784 1.00 28.61 324 SER B CA 1
ATOM 4789 C C . SER B 1 288 ? 3.557 -4.205 -16.651 1.00 32.63 324 SER B C 1
ATOM 4790 O O . SER B 1 288 ? 2.919 -5.209 -16.307 1.00 29.49 324 SER B O 1
ATOM 4793 N N . ARG B 1 289 ? 3.326 -3.526 -17.776 1.00 31.20 325 ARG B N 1
ATOM 4794 C CA . ARG B 1 289 ? 2.259 -3.893 -18.695 1.00 35.66 325 ARG B CA 1
ATOM 4795 C C . ARG B 1 289 ? 2.593 -5.198 -19.382 1.00 32.46 325 ARG B C 1
ATOM 4796 O O . ARG B 1 289 ? 1.710 -5.911 -19.779 1.00 33.60 325 ARG B O 1
ATOM 4804 N N . GLU B 1 290 ? 3.879 -5.507 -19.482 1.00 32.29 326 GLU B N 1
ATOM 4805 C CA . GLU B 1 290 ? 4.334 -6.705 -20.178 1.00 41.31 326 GLU B CA 1
ATOM 4806 C C . GLU B 1 290 ? 4.754 -7.801 -19.225 1.00 38.11 326 GLU B C 1
ATOM 4807 O O . GLU B 1 290 ? 5.250 -8.831 -19.683 1.00 43.25 326 GLU B O 1
ATOM 4813 N N . GLY B 1 291 ? 4.526 -7.606 -17.922 1.00 32.12 327 GLY B N 1
ATOM 4814 C CA . GLY B 1 291 ? 4.853 -8.630 -16.913 1.00 31.05 327 GLY B CA 1
ATOM 4815 C C . GLY B 1 291 ? 6.279 -8.663 -16.342 1.00 31.89 327 GLY B C 1
ATOM 4816 O O . GLY B 1 291 ? 6.607 -9.541 -15.519 1.00 30.23 327 GLY B O 1
ATOM 4817 N N . PHE B 1 292 ? 7.129 -7.719 -16.700 1.00 29.94 328 PHE B N 1
ATOM 4818 C CA . PHE B 1 292 ? 8.528 -7.815 -16.235 1.00 35.09 328 PHE B CA 1
ATOM 4819 C C . PHE B 1 292 ? 8.767 -7.178 -14.860 1.00 32.52 328 PHE B C 1
ATOM 4820 O O . PHE B 1 292 ? 9.629 -7.635 -14.095 1.00 35.61 328 PHE B O 1
ATOM 4828 N N . TYR B 1 293 ? 8.033 -6.103 -14.585 1.00 30.85 329 TYR B N 1
ATOM 4829 C CA . TYR B 1 293 ? 8.234 -5.300 -13.399 1.00 29.82 329 TYR B CA 1
ATOM 4830 C C . TYR B 1 293 ? 6.913 -5.305 -12.628 1.00 28.69 329 TYR B C 1
ATOM 4831 O O . TYR B 1 293 ? 6.149 -4.361 -12.712 1.00 27.39 329 TYR B O 1
ATOM 4840 N N . LEU B 1 294 ? 6.663 -6.384 -11.881 1.00 26.53 330 LEU B N 1
ATOM 4841 C CA . LEU B 1 294 ? 5.399 -6.571 -11.205 1.00 27.98 330 LEU B CA 1
ATOM 4842 C C . LEU B 1 294 ? 5.420 -6.392 -9.705 1.00 25.86 330 LEU B C 1
ATOM 4843 O O . LEU B 1 294 ? 4.470 -5.866 -9.143 1.00 25.89 330 LEU B O 1
ATOM 4848 N N . TYR B 1 295 ? 6.480 -6.860 -9.055 1.00 26.24 331 TYR B N 1
ATOM 4849 C CA . TYR B 1 295 ? 6.528 -6.916 -7.603 1.00 25.25 331 TYR B CA 1
ATOM 4850 C C . TYR B 1 295 ? 7.762 -6.134 -7.120 1.00 24.81 331 TYR B C 1
ATOM 4851 O O . TYR B 1 295 ? 8.881 -6.665 -7.075 1.00 24.72 331 TYR B O 1
ATOM 4860 N N . PRO B 1 296 ? 7.563 -4.857 -6.748 1.00 24.70 332 PRO B N 1
ATOM 4861 C CA . PRO B 1 296 ? 8.693 -4.030 -6.340 1.00 24.54 332 PRO B CA 1
ATOM 4862 C C . PRO B 1 296 ? 9.279 -4.481 -5.026 1.00 24.72 332 PRO B C 1
ATOM 4863 O O . PRO B 1 296 ? 8.601 -4.485 -4.021 1.00 25.10 332 PRO B O 1
ATOM 4867 N N . ASP B 1 297 ? 10.531 -4.902 -5.061 1.00 24.69 333 ASP B N 1
ATOM 4868 C CA . ASP B 1 297 ? 11.243 -5.387 -3.905 1.00 25.00 333 ASP B CA 1
ATOM 4869 C C . ASP B 1 297 ? 10.515 -6.647 -3.470 1.00 26.13 333 ASP B C 1
ATOM 4870 O O . ASP B 1 297 ? 10.494 -6.968 -2.301 1.00 25.62 333 ASP B O 1
ATOM 4875 N N . GLY B 1 298 ? 9.943 -7.370 -4.447 1.00 25.83 334 GLY B N 1
ATOM 4876 C CA . GLY B 1 298 ? 9.216 -8.589 -4.197 1.00 31.11 334 GLY B CA 1
ATOM 4877 C C . GLY B 1 298 ? 7.879 -8.455 -3.480 1.00 28.27 334 GLY B C 1
ATOM 4878 O O . GLY B 1 298 ? 7.298 -9.447 -3.071 1.00 29.81 334 GLY B O 1
ATOM 4879 N N . ARG B 1 299 ? 7.419 -7.233 -3.293 1.00 28.91 335 ARG B N 1
ATOM 4880 C CA . ARG B 1 299 ? 6.115 -6.950 -2.673 1.00 28.28 335 ARG B CA 1
ATOM 4881 C C . ARG B 1 299 ? 4.924 -7.034 -3.647 1.00 27.64 335 ARG B C 1
ATOM 4882 O O . ARG B 1 299 ? 5.067 -6.934 -4.853 1.00 26.27 335 ARG B O 1
ATOM 4890 N N . SER B 1 300 ? 3.753 -7.256 -3.060 1.00 32.09 336 SER B N 1
ATOM 4891 C CA . SER B 1 300 ? 2.510 -7.518 -3.769 1.00 35.95 336 SER B CA 1
ATOM 4892 C C . SER B 1 300 ? 1.953 -6.273 -4.425 1.00 34.63 336 SER B C 1
ATOM 4893 O O . SER B 1 300 ? 1.565 -6.303 -5.555 1.00 38.48 336 SER B O 1
ATOM 4896 N N . TYR B 1 301 ? 1.954 -5.165 -3.697 1.00 42.87 337 TYR B N 1
ATOM 4897 C CA . TYR B 1 301 ? 1.370 -3.921 -4.192 1.00 40.73 337 TYR B CA 1
ATOM 4898 C C . TYR B 1 301 ? 2.355 -3.144 -5.058 1.00 30.51 337 TYR B C 1
ATOM 4899 O O . TYR B 1 301 ? 3.414 -2.790 -4.593 1.00 29.89 337 TYR B O 1
ATOM 4908 N N . ASN B 1 302 ? 1.990 -2.889 -6.310 1.00 28.60 338 ASN B N 1
ATOM 4909 C CA . ASN B 1 302 ? 2.815 -2.108 -7.248 1.00 28.14 338 ASN B CA 1
ATOM 4910 C C . ASN B 1 302 ? 2.182 -0.744 -7.477 1.00 30.27 338 ASN B C 1
ATOM 4911 O O . ASN B 1 302 ? 1.032 -0.665 -7.897 1.00 33.10 338 ASN B O 1
ATOM 4916 N N . PRO B 1 303 ? 2.910 0.346 -7.206 1.00 27.60 339 PRO B N 1
ATOM 4917 C CA . PRO B 1 303 ? 2.255 1.664 -7.367 1.00 28.21 339 PRO B CA 1
ATOM 4918 C C . PRO B 1 303 ? 1.868 2.006 -8.782 1.00 27.62 339 PRO B C 1
ATOM 4919 O O . PRO B 1 303 ? 2.627 1.747 -9.710 1.00 31.00 339 PRO B O 1
ATOM 4923 N N . ASP B 1 304 ? 0.667 2.552 -8.936 1.00 28.60 340 ASP B N 1
ATOM 4924 C CA . ASP B 1 304 ? 0.139 2.993 -10.218 1.00 30.77 340 ASP B CA 1
ATOM 4925 C C . ASP B 1 304 ? 0.885 4.272 -10.595 1.00 30.52 340 ASP B C 1
ATOM 4926 O O . ASP B 1 304 ? 0.745 5.255 -9.927 1.00 32.97 340 ASP B O 1
ATOM 4931 N N . LEU B 1 305 ? 1.684 4.247 -11.644 1.00 30.97 341 LEU B N 1
ATOM 4932 C CA . LEU B 1 305 ? 2.418 5.432 -12.068 1.00 29.16 341 LEU B CA 1
ATOM 4933 C C . LEU B 1 305 ? 1.767 6.068 -13.302 1.00 32.07 341 LEU B C 1
ATOM 4934 O O . LEU B 1 305 ? 2.311 7.025 -13.864 1.00 31.82 341 LEU B O 1
ATOM 4939 N N . THR B 1 306 ? 0.590 5.589 -13.711 1.00 29.99 342 THR B N 1
ATOM 4940 C CA . THR B 1 306 ? 0.001 6.059 -14.969 1.00 33.00 342 THR B CA 1
ATOM 4941 C C . THR B 1 306 ? -0.333 7.540 -14.896 1.00 35.39 342 THR B C 1
ATOM 4942 O O . THR B 1 306 ? -0.267 8.254 -15.905 1.00 35.61 342 THR B O 1
ATOM 4946 N N . GLY B 1 307 ? -0.658 8.009 -13.693 1.00 39.70 343 GLY B N 1
ATOM 4947 C CA . GLY B 1 307 ? -0.957 9.420 -13.457 1.00 43.83 343 GLY B CA 1
ATOM 4948 C C . GLY B 1 307 ? 0.175 10.355 -13.888 1.00 49.80 343 GLY B C 1
ATOM 4949 O O . GLY B 1 307 ? -0.083 11.451 -14.369 1.00 55.04 343 GLY B O 1
ATOM 4950 N N . LEU B 1 308 ? 1.423 9.915 -13.728 1.00 46.85 344 LEU B N 1
ATOM 4951 C CA . LEU B 1 308 ? 2.581 10.706 -14.162 1.00 46.17 344 LEU B CA 1
ATOM 4952 C C . LEU B 1 308 ? 2.675 10.813 -15.697 1.00 43.81 344 LEU B C 1
ATOM 4953 O O . LEU B 1 308 ? 3.229 11.774 -16.229 1.00 45.26 344 LEU B O 1
ATOM 4958 N N . ALA B 1 309 ? 2.152 9.819 -16.396 1.00 46.88 345 ALA B N 1
ATOM 4959 C CA . ALA B 1 309 ? 2.164 9.826 -17.854 1.00 50.13 345 ALA B CA 1
ATOM 4960 C C . ALA B 1 309 ? 1.161 10.833 -18.409 1.00 51.60 345 ALA B C 1
ATOM 4961 O O . ALA B 1 309 ? 1.289 11.214 -19.548 1.00 55.32 345 ALA B O 1
ATOM 4963 N N . GLU B 1 310 ? 0.184 11.268 -17.610 1.00 59.09 346 GLU B N 1
ATOM 4964 C CA . GLU B 1 310 ? -0.722 12.382 -17.989 1.00 66.05 346 GLU B CA 1
ATOM 4965 C C . GLU B 1 310 ? 0.002 13.748 -18.098 1.00 69.66 346 GLU B C 1
ATOM 4966 O O . GLU B 1 310 ? -0.299 14.700 -17.364 1.00 68.55 346 GLU B O 1
ATOM 4968 N N . ASN B 1 311 ? 0.956 13.801 -19.035 1.00 70.74 347 ASN B N 1
ATOM 4969 C CA . ASN B 1 311 ? 1.648 15.011 -19.484 1.00 67.87 347 ASN B CA 1
ATOM 4970 C C . ASN B 1 311 ? 0.923 15.654 -20.664 1.00 69.06 347 ASN B C 1
ATOM 4971 O O . ASN B 1 311 ? 1.573 16.239 -21.528 1.00 73.61 347 ASN B O 1
ATOM 4976 N N . LEU B 1 312 ? -0.396 15.540 -20.747 1.00 66.96 348 LEU B N 1
ATOM 4977 C CA . LEU B 1 312 ? -1.113 15.985 -21.947 1.00 69.88 348 LEU B CA 1
ATOM 4978 C C . LEU B 1 312 ? -2.225 16.944 -21.564 1.00 69.44 348 LEU B C 1
ATOM 4979 O O . LEU B 1 312 ? -2.824 16.804 -20.500 1.00 69.38 348 LEU B O 1
ATOM 4981 N N . TYR B 1 313 ? -2.496 17.915 -22.437 1.00 70.60 349 TYR B N 1
ATOM 4982 C CA . TYR B 1 313 ? -3.423 19.019 -22.144 1.00 68.06 349 TYR B CA 1
ATOM 4983 C C . TYR B 1 313 ? -3.020 19.784 -20.866 1.00 67.29 349 TYR B C 1
ATOM 4984 O O . TYR B 1 313 ? -3.817 19.964 -19.941 1.00 58.68 349 TYR B O 1
ATOM 4993 N N . LEU C 2 1 ? 2.421 33.579 33.654 1.00 91.08 1066 LEU C N 1
ATOM 4994 C CA . LEU C 2 1 ? 2.805 32.242 33.072 1.00 89.36 1066 LEU C CA 1
ATOM 4995 C C . LEU C 2 1 ? 4.320 31.967 33.147 1.00 89.34 1066 LEU C C 1
ATOM 4996 O O . LEU C 2 1 ? 5.127 32.880 33.393 1.00 91.03 1066 LEU C O 1
ATOM 4998 N N . GLN C 2 2 ? 4.683 30.695 32.938 1.00 85.68 1067 GLN C N 1
ATOM 4999 C CA . GLN C 2 2 ? 6.074 30.217 33.060 1.00 79.92 1067 GLN C CA 1
ATOM 5000 C C . GLN C 2 2 ? 6.685 30.021 31.668 1.00 67.33 1067 GLN C C 1
ATOM 5001 O O . GLN C 2 2 ? 6.485 30.852 30.780 1.00 65.29 1067 GLN C O 1
ATOM 5003 N N . ARG C 2 3 ? 7.441 28.946 31.487 1.00 58.08 1068 ARG C N 1
ATOM 5004 C CA . ARG C 2 3 ? 8.036 28.629 30.186 1.00 54.68 1068 ARG C CA 1
ATOM 5005 C C . ARG C 2 3 ? 6.972 28.070 29.239 1.00 46.53 1068 ARG C C 1
ATOM 5006 O O . ARG C 2 3 ? 6.815 28.530 28.099 1.00 38.26 1068 ARG C O 1
ATOM 5030 N N . SER C 2 5 ? 2.870 27.397 28.842 1.00 44.96 1070 SER C N 1
ATOM 5031 C CA . SER C 2 5 ? 1.617 28.008 29.323 1.00 42.68 1070 SER C CA 1
ATOM 5032 C C . SER C 2 5 ? 0.443 27.092 29.037 1.00 35.57 1070 SER C C 1
ATOM 5033 O O . SER C 2 5 ? 0.615 26.061 28.432 1.00 34.17 1070 SER C O 1
ATOM 5036 N N . SER C 2 6 ? -0.739 27.516 29.495 1.00 39.64 1071 SER C N 1
ATOM 5037 C CA . SER C 2 6 ? -2.020 26.797 29.379 1.00 41.90 1071 SER C CA 1
ATOM 5038 C C . SER C 2 6 ? -2.572 26.696 27.972 1.00 37.13 1071 SER C C 1
ATOM 5039 O O . SER C 2 6 ? -2.482 27.627 27.189 1.00 40.85 1071 SER C O 1
ATOM 5042 N N . ASP C 2 7 ? -3.187 25.565 27.689 1.00 36.59 1072 ASP C N 1
ATOM 5043 C CA . ASP C 2 7 ? -3.956 25.365 26.481 1.00 39.11 1072 ASP C CA 1
ATOM 5044 C C . ASP C 2 7 ? -4.828 26.599 26.220 1.00 38.82 1072 ASP C C 1
ATOM 5045 O O . ASP C 2 7 ? -5.652 26.950 27.063 1.00 43.25 1072 ASP C O 1
ATOM 5050 N N . PRO C 2 8 ? -4.659 27.245 25.047 1.00 37.92 1073 PRO C N 1
ATOM 5051 C CA . PRO C 2 8 ? -5.434 28.435 24.759 1.00 41.16 1073 PRO C CA 1
ATOM 5052 C C . PRO C 2 8 ? -6.910 28.187 24.485 1.00 42.53 1073 PRO C C 1
ATOM 5053 O O . PRO C 2 8 ? -7.674 29.116 24.634 1.00 50.77 1073 PRO C O 1
ATOM 5057 N N . THR C 2 9 ? -7.318 26.963 24.145 1.00 45.57 1074 THR C N 1
ATOM 5058 C CA . THR C 2 9 ? -8.734 26.675 23.871 1.00 55.84 1074 THR C CA 1
ATOM 5059 C C . THR C 2 9 ? -9.535 26.329 25.132 1.00 65.03 1074 THR C C 1
ATOM 5060 O O . THR C 2 9 ? -10.770 26.388 25.116 1.00 69.52 1074 THR C O 1
ATOM 5064 N N . GLY C 2 10 ? -8.834 25.964 26.208 1.00 70.44 1075 GLY C N 1
ATOM 5065 C CA . GLY C 2 10 ? -9.470 25.598 27.481 1.00 78.51 1075 GLY C CA 1
ATOM 5066 C C . GLY C 2 10 ? -9.856 24.128 27.564 1.00 81.05 1075 GLY C C 1
ATOM 5067 O O . GLY C 2 10 ? -10.243 23.517 26.565 1.00 83.58 1075 GLY C O 1
ATOM 5068 N N . LEU D 2 1 ? 29.825 -10.748 -20.903 1.00 98.76 1066 LEU D N 1
ATOM 5069 C CA . LEU D 2 1 ? 30.494 -9.426 -21.059 1.00 97.87 1066 LEU D CA 1
ATOM 5070 C C . LEU D 2 1 ? 29.596 -8.292 -20.560 1.00 91.57 1066 LEU D C 1
ATOM 5071 O O . LEU D 2 1 ? 30.026 -7.477 -19.749 1.00 92.14 1066 LEU D O 1
ATOM 5073 N N . GLN D 2 2 ? 28.352 -8.251 -21.040 1.00 85.32 1067 GLN D N 1
ATOM 5074 C CA . GLN D 2 2 ? 27.390 -7.196 -20.665 1.00 76.91 1067 GLN D CA 1
ATOM 5075 C C . GLN D 2 2 ? 26.721 -7.437 -19.300 1.00 71.52 1067 GLN D C 1
ATOM 5076 O O . GLN D 2 2 ? 25.871 -8.323 -19.148 1.00 68.21 1067 GLN D O 1
ATOM 5078 N N . ARG D 2 3 ? 27.079 -6.639 -18.303 1.00 68.87 1068 ARG D N 1
ATOM 5079 C CA . ARG D 2 3 ? 26.395 -6.756 -17.018 1.00 66.83 1068 ARG D CA 1
ATOM 5080 C C . ARG D 2 3 ? 25.070 -6.010 -17.057 1.00 58.13 1068 ARG D C 1
ATOM 5081 O O . ARG D 2 3 ? 24.121 -6.391 -16.374 1.00 47.98 1068 ARG D O 1
ATOM 5105 N N . SER D 2 5 ? 21.840 -5.240 -19.452 1.00 50.61 1070 SER D N 1
ATOM 5106 C CA . SER D 2 5 ? 21.206 -5.926 -20.588 1.00 46.89 1070 SER D CA 1
ATOM 5107 C C . SER D 2 5 ? 20.062 -5.167 -21.212 1.00 41.38 1070 SER D C 1
ATOM 5108 O O . SER D 2 5 ? 19.470 -4.295 -20.629 1.00 40.36 1070 SER D O 1
ATOM 5111 N N . SER D 2 6 ? 19.740 -5.575 -22.418 1.00 45.39 1071 SER D N 1
ATOM 5112 C CA . SER D 2 6 ? 18.760 -4.895 -23.221 1.00 48.98 1071 SER D CA 1
ATOM 5113 C C . SER D 2 6 ? 17.418 -4.810 -22.525 1.00 44.95 1071 SER D C 1
ATOM 5114 O O . SER D 2 6 ? 17.042 -5.688 -21.766 1.00 44.51 1071 SER D O 1
ATOM 5117 N N . ASP D 2 7 ? 16.732 -3.713 -22.814 1.00 45.17 1072 ASP D N 1
ATOM 5118 C CA . ASP D 2 7 ? 15.410 -3.425 -22.355 1.00 44.78 1072 ASP D CA 1
ATOM 5119 C C . ASP D 2 7 ? 14.513 -4.608 -22.751 1.00 45.35 1072 ASP D C 1
ATOM 5120 O O . ASP D 2 7 ? 14.370 -4.878 -23.932 1.00 49.20 1072 ASP D O 1
ATOM 5125 N N . PRO D 2 8 ? 13.912 -5.290 -21.764 1.00 45.39 1073 PRO D N 1
ATOM 5126 C CA . PRO D 2 8 ? 13.078 -6.453 -22.023 1.00 53.28 1073 PRO D CA 1
ATOM 5127 C C . PRO D 2 8 ? 11.789 -6.167 -22.795 1.00 57.08 1073 PRO D C 1
ATOM 5128 O O . PRO D 2 8 ? 11.269 -7.084 -23.415 1.00 61.74 1073 PRO D O 1
ATOM 5132 N N . THR D 2 9 ? 11.260 -4.944 -22.718 1.00 59.62 1074 THR D N 1
ATOM 5133 C CA . THR D 2 9 ? 10.067 -4.577 -23.499 1.00 72.39 1074 THR D CA 1
ATOM 5134 C C . THR D 2 9 ? 10.415 -4.211 -24.947 1.00 80.33 1074 THR D C 1
ATOM 5135 O O . THR D 2 9 ? 9.582 -4.359 -25.850 1.00 88.58 1074 THR D O 1
ATOM 5139 N N . GLY D 2 10 ? 11.636 -3.721 -25.152 1.00 84.67 1075 GLY D N 1
ATOM 5140 C CA . GLY D 2 10 ? 12.100 -3.242 -26.455 1.00 94.20 1075 GLY D CA 1
ATOM 5141 C C . GLY D 2 10 ? 11.394 -1.978 -26.928 1.00 105.81 1075 GLY D C 1
ATOM 5142 O O . GLY D 2 10 ? 11.287 -1.741 -28.132 1.00 108.32 1075 GLY D O 1
ATOM 5143 N N . ALA D 2 11 ? 10.931 -1.155 -25.983 1.00 60.52 1076 ALA D N 1
ATOM 5144 C CA . ALA D 2 11 ? 9.979 -0.067 -26.289 1.00 64.31 1076 ALA D CA 1
ATOM 5145 C C . ALA D 2 11 ? 10.563 1.331 -26.105 1.00 68.61 1076 ALA D C 1
ATOM 5146 O O . ALA D 2 11 ? 9.934 2.312 -26.512 1.00 70.51 1076 ALA D O 1
#

Radius of gyration: 25.6 Å; Cα contacts (8 Å, |Δi|>4): 932; chains: 4; bounding box: 63×59×70 Å

Sequence (631 aa):
RTVEKTWKLMDKVVRLCQNPKLQLKNSPPYILDILPDTYQQHLRLILSKYDDNQKLAQLSENEYFKIYIDSLMKKSKRAIRLFKEGKERMYEEQSQDRRNLTKLSLIFSHMLAEIKAIFPNGQFQGDNFRITKADAAEFWRKFFGDDKTIVPWKVFRQCLHEVHQISSGLEAMALKSTIDLTCNDYISVFEFDIFTRLFQPWGSILRRNWNFLAVTHPGYMAFLTYDEVKARLQKYSTKPGSYIFRLLSCTRLGQWAIGYVTGDGNILQTIPHNKPLFQALIDGSREGFYLYPDGRSYNPDLTGLAAADRRTVEKTWKLMDKVVRLCQNPKLQLKNSPPYILDILPDTYQHLRLILSKYDDNQKLAQLSENEYFKIYIDSLMKKSKRAIRLFKEGKEERMYEEQSQDRRNLTKLSLIFSHMLAEIKAIFPNGQFQGDNFRRITKADAAEFWRKFFGDKTIVPWKVFRQCLHEVHQISSGLEAMALKSTIDLTCNDYISVFEFDIFTRLFQPWGSILRNWNFLAVTHPGYMAFLTYDEVKARLQKYSTKPGSYIFRLLSCTRLGQWAIGYVTGDGNILQTIPHNKPLFQALIDGSREGFYLYPDGRSYNPDLTGLAENLYLQRSSDPTGLQRSSDPTGA

InterPro domains:
  IPR001841 Zinc finger, RING-type [PS50089] (373-412)
  IPR001841 Zinc finger, RING-type [SM00184] (373-411)
  IPR003153 Adaptor protein Cbl, N-terminal helical [PF02262] (42-167)
  IPR011992 EF-hand domain pair [SSF47473] (171-255)
  IPR013083 Zinc finger, RING/FYVE/PHD-type [G3DSA:3.30.40.10] (343-427)
  IPR014741 Adaptor protein Cbl, EF hand-like [PF02761] (171-254)
  IPR014742 Adaptor protein Cbl, SH2-like domain [PF02762] (256-341)
  IPR014742 Adaptor protein Cbl, SH2-like domain [cd09920] (248-344)
  IPR015940 Ubiquitin-associated domain [PS50030] (931-970)
  IPR015940 Ubiquitin-associated domain [SM00165] (932-969)
  IPR017907 Zinc finger, RING-type, conserved site [PS00518] (388-397)
  IPR018957 Zinc finger, C3HC4 RING-type [PF00097] (373-411)
  IPR024159 Adaptor protein Cbl, PTB domain [PS51506] (35-343)
  IPR024162 Adaptor protein Cbl [PTHR23007] (20-565)
  IPR036537 Adaptor protein Cbl, N-terminal domain superfamily [G3DSA:1.20.930.20] (34-167)
  IPR036537 Adaptor protein Cbl, N-terminal domain superfamily [SSF47668] (41-169)
  IPR036860 SH2 domain superfamily [G3DSA:3.30.505.10] (257-342)
  IPR036860 SH2 domain superfamily [SSF55550] (256-342)
  IPR039520 E3 ubiquitin-protein ligase CBL-B, RING finger, HC subclass [cd16709] (351-426)

CATH classification: 1.20.930.20 (+2 more: 1.10.238.10, 3.30.505.10)

Solvent-accessible surface area: 29574 Å² total